Protein AF-A0A1X7H4D4-F1 (afdb_monomer)

pLDDT: mean 84.11, std 13.9, range [30.06, 98.69]

Solvent-accessible surface area (backbone atoms only — not comparable to full-atom values): 41355 Å² total; per-residue (Å²): 133,69,40,32,40,33,39,17,63,92,40,69,54,48,54,36,32,53,77,66,54,90,52,71,48,78,44,47,65,90,75,64,59,75,94,72,62,76,73,82,81,89,57,55,27,33,39,35,41,55,52,62,55,62,72,74,49,39,69,70,64,44,81,89,45,46,63,60,40,47,38,46,38,44,51,51,58,54,57,51,59,75,64,53,64,71,92,32,54,58,37,40,38,36,59,46,45,52,56,46,76,68,64,69,98,68,76,87,75,60,94,73,53,86,47,44,54,57,61,53,19,51,41,46,47,51,44,51,50,51,52,49,55,61,24,63,82,64,75,41,47,36,37,38,35,23,36,41,47,56,39,89,44,93,82,42,87,66,34,66,63,43,48,51,53,50,24,62,76,69,73,45,69,44,81,30,58,55,73,20,53,34,31,37,9,64,29,39,40,60,55,54,20,50,50,53,46,48,58,72,76,45,93,58,85,65,46,81,37,39,46,37,69,21,36,24,37,40,48,40,58,55,45,60,71,71,64,57,63,72,92,38,52,44,76,43,68,93,64,96,66,80,55,70,49,60,26,65,32,64,68,43,35,74,62,73,46,86,75,89,72,75,57,64,68,61,50,51,29,65,77,67,71,56,86,75,91,75,78,80,81,63,50,64,66,75,77,61,99,63,81,54,68,29,29,32,32,37,23,74,47,72,58,21,52,58,48,44,72,68,38,61,85,82,43,55,70,63,34,29,26,29,87,51,72,84,57,21,76,39,67,58,98,88,29,44,20,33,39,65,68,55,51,58,59,48,52,78,77,39,47,70,62,36,38,37,37,20,56,60,88,54,53,71,68,54,49,49,50,48,47,55,64,45,48,41,80,40,90,44,69,38,46,50,72,52,89,88,55,49,82,56,81,61,78,55,81,64,55,54,46,70,66,53,46,22,56,76,60,72,48,82,78,74,83,89,71,87,55,70,85,32,55,81,33,20,34,36,29,30,23,25,62,41,67,65,21,33,50,37,54,52,49,41,56,74,44,43,30,55,31,39,38,27,27,25,67,52,63,69,42,43,69,74,49,64,86,49,56,55,92,56,50,44,75,43,84,41,53,62,72,42,56,67,61,49,50,50,52,40,60,76,60,59,47,49,33,37,41,42,50,54,62,81,80,56,53,82,58,27,68,78,35,45,67,60,41,43,50,51,33,32,50,18,45,49,43,51,49,54,52,24,60,78,68,50,25,28,36,37,40,64,49,41,19,51,31,41,71,51,69,33,56,48,14,35,34,49,31,46,35,51,50,50,48,56,53,53,46,73,78,37,92,79,42,45,40,33,37,38,28,36,63,48,48,56,81,35,83,93,33,73,63,49,50,44,43,52,25,56,54,69,75,42,59,38,74,37,42,48,74,83,23,32,43,34,54,41,50,53,69,51,52,39,48,52,58,58,48,52,76,58,50,100,69,73,62,38,44,32,34,53,58,43,76,65,67,40,48,52,43,62,52,51,49,55,53,40,52,54,47,27,75,64,32,77,86,55,77,84,45,76,41,79,73,48,72,56,92,61,58,72,55,64,76,44,78,60,41,93,86,51,44,76,42,78,76,53,94,56,35,31,30,44,72,63,79,82,66,53,62,69,65,46,51,57,53,50,53,52,46,71,75,41,50,92,81,44,54,65,68,58,44,51,52,52,40,53,58,54,64,73,77

Foldseek 3Di:
DAAEEEEADPAPLVVLLPVLDDHYDYDHLLPDPLVPPDDDPPAAHEYEYPFADQLVCQLVQDPVCVVVRCSRLAVSLVSVLVNDDLVRYAEYEYEAALLLVVADPDPPPPPQCNRCSNVSSVSSVVSQVVQCVSCVVSVHAYEYEHEWQEDDRCPDPPHLLNVLLVCQVVVAADEDEQLQLAKGFYAYSSVVSVLVSLVVVFDAHGDYFYDGLQWIAGRNLSCVLLVPDPVRYHYDYDRDDDRYDGGPCVSVCVGRNDDDTDDPSVVSCVSSVPDDDDDTPIDGNPPPVDAPAWEEEEDPDPQSLVVCVVCVVPIDYAAYEYCPSSQAQDDDVNHGYHYPVVVLVVLVRHHHPAYEYRCLVDDPVVVVVVVLVCLQRDPHYAYEYDLVSLPPLADDPRNQHQVNVCVLQVHDDDDFDQAPPQQAFEEEEEPCLFLLNVLLQQVSVVSNHPAYEYEYQDPVSCVVRVSRYDPSYHYDHDQLLPLPVVLVVCVVRVGQEYEYPWADDDQVVCQVVLLCRCVRQPNSLLSVLVSCQVSLHAYEYEAELCCAPPQTSNNLSRVNSLLSQLLSQVVHDRYFYEYEYDWAEPPGPPDLNVVLSVCSSVLHAREAQDQLAWTQYDYSNLSSSVSVNVVRDPDGRWYKYWCSDDIDGPNVSSVVVQVVSCSSPVPRDHHYDHPHHDRRHDSYGDRHYPPFDWDDPDPTMIIGDDDPRDNVQLVVLVVVCVVPVVPDDSVVNVVSSVSNSVD

Nearest PDB structures (foldseek):
  2hun-assembly1_B  TM=8.654E-01  e=2.106E-14  Pyrococcus horikoshii OT3
  6zld-assembly1_A  TM=8.645E-01  e=3.666E-14  Bacillus cereus HuA2-4
  1g1a-assembly1_A  TM=8.609E-01  e=9.409E-14  Salmonella enterica subsp. enterica serovar Typhimurium
  6zlj-assembly1_B-2  TM=8.511E-01  e=2.852E-13  Bacillus cereus
  6zla-assembly2_C  TM=8.522E-01  e=6.727E-12  Bacillus cereus

Structure (mmCIF, N/CA/C/O backbone):
data_AF-A0A1X7H4D4-F1
#
_entry.id   AF-A0A1X7H4D4-F1
#
loop_
_atom_site.group_PDB
_atom_site.id
_atom_site.type_symbol
_atom_site.label_atom_id
_atom_site.label_alt_id
_atom_site.label_comp_id
_atom_site.label_asym_id
_atom_site.label_entity_id
_atom_site.label_seq_id
_atom_site.pdbx_PDB_ins_code
_atom_site.Cartn_x
_atom_site.Cartn_y
_atom_site.Cartn_z
_atom_site.occupancy
_atom_site.B_iso_or_equiv
_atom_site.auth_seq_id
_atom_site.auth_comp_id
_atom_site.auth_asym_id
_atom_site.auth_atom_id
_atom_site.pdbx_PDB_model_num
ATOM 1 N N . MET A 1 1 ? -11.451 -19.749 -54.017 1.00 66.25 1 MET A N 1
ATOM 2 C CA . MET A 1 1 ? -10.473 -19.014 -53.174 1.00 66.25 1 MET A CA 1
ATOM 3 C C . MET A 1 1 ? -10.758 -17.525 -53.262 1.00 66.25 1 MET A C 1
ATOM 5 O O . MET A 1 1 ? -10.825 -17.009 -54.370 1.00 66.25 1 MET A O 1
ATOM 9 N N . ILE A 1 2 ? -10.931 -16.874 -52.113 1.00 86.81 2 ILE A N 1
ATOM 10 C CA . ILE A 1 2 ? -11.184 -15.430 -51.982 1.00 86.81 2 ILE A CA 1
ATOM 11 C C . ILE A 1 2 ? -9.937 -14.652 -52.436 1.00 86.81 2 ILE A C 1
ATOM 13 O O . ILE A 1 2 ? -8.833 -14.971 -51.992 1.00 86.81 2 ILE A O 1
ATOM 17 N N . LYS A 1 3 ? -10.101 -13.664 -53.328 1.00 92.62 3 LYS A N 1
ATOM 18 C CA . LYS A 1 3 ? -9.005 -12.804 -53.818 1.00 92.62 3 LYS A CA 1
ATOM 19 C C . LYS A 1 3 ? -8.487 -11.917 -52.678 1.00 92.62 3 LYS A C 1
ATOM 21 O O . LYS A 1 3 ? -9.281 -11.389 -51.900 1.00 92.62 3 LYS A O 1
ATOM 26 N N . THR A 1 4 ? -7.168 -11.747 -52.581 1.00 94.69 4 THR A N 1
ATOM 27 C CA . THR A 1 4 ? -6.530 -10.880 -51.575 1.00 94.69 4 THR A CA 1
ATOM 28 C C . THR A 1 4 ? -5.978 -9.615 -52.225 1.00 94.69 4 THR A C 1
ATOM 30 O O . THR A 1 4 ? -5.082 -9.696 -53.060 1.00 94.69 4 THR A O 1
ATOM 33 N N . ILE A 1 5 ? -6.474 -8.448 -51.822 1.00 93.38 5 ILE A N 1
ATOM 34 C CA . ILE A 1 5 ? -5.940 -7.148 -52.240 1.00 93.38 5 ILE A CA 1
ATOM 35 C C . ILE A 1 5 ? -4.935 -6.676 -51.188 1.00 93.38 5 ILE A C 1
ATOM 37 O O . ILE A 1 5 ? -5.248 -6.625 -49.998 1.00 93.38 5 ILE A O 1
ATOM 41 N N . ILE A 1 6 ? -3.721 -6.342 -51.618 1.00 93.62 6 ILE A N 1
ATOM 42 C CA . ILE A 1 6 ? -2.655 -5.826 -50.759 1.00 93.62 6 ILE A CA 1
ATOM 43 C C . ILE A 1 6 ? -2.424 -4.355 -51.099 1.00 93.62 6 ILE A C 1
ATOM 45 O O . ILE A 1 6 ? -1.935 -4.038 -52.181 1.00 93.62 6 ILE A O 1
ATOM 49 N N . PHE A 1 7 ? -2.733 -3.467 -50.158 1.00 91.12 7 PHE A N 1
ATOM 50 C CA . PHE A 1 7 ? -2.423 -2.045 -50.256 1.00 91.12 7 PHE A CA 1
ATOM 51 C C . PHE A 1 7 ? -1.049 -1.760 -49.652 1.00 91.12 7 PHE A C 1
ATOM 53 O O . PHE A 1 7 ? -0.831 -1.947 -48.450 1.00 91.12 7 PHE A O 1
ATOM 60 N N . GLY A 1 8 ? -0.123 -1.297 -50.488 1.00 85.69 8 GLY A N 1
ATOM 61 C CA . GLY A 1 8 ? 1.239 -0.943 -50.098 1.00 85.69 8 GLY A CA 1
ATOM 62 C C . GLY A 1 8 ? 2.239 -1.136 -51.236 1.00 85.69 8 GLY A C 1
ATOM 63 O O . GLY A 1 8 ? 1.911 -1.635 -52.310 1.00 85.69 8 GLY A O 1
ATOM 64 N N . LYS A 1 9 ? 3.498 -0.759 -51.000 1.00 81.94 9 LYS A N 1
ATOM 65 C CA . LYS A 1 9 ? 4.580 -0.977 -51.974 1.00 81.94 9 LYS A CA 1
ATOM 66 C C . LYS A 1 9 ? 4.920 -2.469 -52.128 1.00 81.94 9 LYS A C 1
ATOM 68 O O . LYS A 1 9 ? 4.697 -3.266 -51.207 1.00 81.94 9 LYS A O 1
ATOM 73 N N . ARG A 1 10 ? 5.568 -2.843 -53.242 1.00 83.62 10 ARG A N 1
ATOM 74 C CA . ARG A 1 10 ? 6.205 -4.167 -53.439 1.00 83.62 10 ARG A CA 1
ATOM 75 C C . ARG A 1 10 ? 7.467 -4.333 -52.574 1.00 83.62 10 ARG A C 1
ATOM 77 O O . ARG A 1 10 ? 8.574 -4.498 -53.069 1.00 83.62 10 ARG A O 1
ATOM 84 N N . SER A 1 11 ? 7.286 -4.244 -51.258 1.00 85.25 11 SER A N 1
ATOM 85 C CA . SER A 1 11 ? 8.315 -4.521 -50.253 1.00 85.25 11 SER A CA 1
ATOM 86 C C . SER A 1 11 ? 8.714 -5.998 -50.247 1.00 85.25 11 SER A C 1
ATOM 88 O O . SER A 1 11 ? 7.953 -6.848 -50.714 1.00 85.25 11 SER A O 1
ATOM 90 N N . SER A 1 12 ? 9.847 -6.328 -49.628 1.00 87.56 12 SER A N 1
ATOM 91 C CA . SER A 1 12 ? 10.266 -7.719 -49.420 1.00 87.56 12 SER A CA 1
ATOM 92 C C . SER A 1 12 ? 9.230 -8.535 -48.641 1.00 87.56 12 SER A C 1
ATOM 94 O O . SER A 1 12 ? 9.010 -9.704 -48.961 1.00 87.56 12 SER A O 1
ATOM 96 N N . LEU A 1 13 ? 8.496 -7.917 -47.703 1.00 89.31 13 LEU A N 1
ATOM 97 C CA . LEU A 1 13 ? 7.370 -8.569 -47.025 1.00 89.31 13 LEU A CA 1
ATOM 98 C C . LEU A 1 13 ? 6.224 -8.854 -47.998 1.00 89.31 13 LEU A C 1
ATOM 100 O O . LEU A 1 13 ? 5.741 -9.982 -48.053 1.00 89.31 13 LEU A O 1
ATOM 104 N N . THR A 1 14 ? 5.816 -7.863 -48.795 1.00 91.25 14 THR A N 1
ATOM 105 C CA . THR A 1 14 ? 4.770 -8.030 -49.816 1.00 91.25 14 THR A CA 1
ATOM 106 C C . THR A 1 14 ? 5.143 -9.145 -50.795 1.00 91.25 14 THR A C 1
ATOM 108 O O . THR A 1 14 ? 4.340 -10.043 -51.029 1.00 91.25 14 THR A O 1
ATOM 111 N N . ASN A 1 15 ? 6.382 -9.147 -51.294 1.00 92.12 15 ASN A N 1
ATOM 112 C CA . ASN A 1 15 ? 6.896 -10.169 -52.208 1.00 92.12 15 ASN A CA 1
ATOM 113 C C . ASN A 1 15 ? 6.914 -11.567 -51.565 1.00 92.12 15 ASN A C 1
ATOM 115 O O . ASN A 1 15 ? 6.605 -12.563 -52.219 1.00 92.12 15 ASN A O 1
ATOM 119 N N . SER A 1 16 ? 7.226 -11.650 -50.272 1.00 92.69 16 SER A N 1
ATOM 120 C CA . SER A 1 16 ? 7.190 -12.912 -49.526 1.00 92.69 16 SER A CA 1
ATOM 121 C C . SER A 1 16 ? 5.757 -13.405 -49.310 1.00 92.69 16 SER A C 1
ATOM 123 O O . SER A 1 16 ? 5.497 -14.597 -49.449 1.00 92.69 16 SER A O 1
ATOM 125 N N . ILE A 1 17 ? 4.804 -12.502 -49.042 1.00 94.12 17 ILE A N 1
ATOM 126 C CA . ILE A 1 17 ? 3.375 -12.829 -48.913 1.00 94.12 17 ILE A CA 1
ATOM 127 C C . ILE A 1 17 ? 2.821 -13.356 -50.239 1.00 94.12 17 ILE A C 1
ATOM 129 O O . ILE A 1 17 ? 2.222 -14.431 -50.245 1.00 94.12 17 ILE A O 1
ATOM 133 N N . ILE A 1 18 ? 3.043 -12.657 -51.360 1.00 94.50 18 ILE A N 1
ATOM 134 C CA . ILE A 1 18 ? 2.490 -13.063 -52.666 1.00 94.50 18 ILE A CA 1
ATOM 135 C C . ILE A 1 18 ? 3.035 -14.416 -53.136 1.00 94.50 18 ILE A C 1
ATOM 137 O O . ILE A 1 18 ? 2.288 -15.204 -53.698 1.00 94.50 18 ILE A O 1
ATOM 141 N N . LYS A 1 19 ? 4.286 -14.767 -52.796 1.00 93.75 19 LYS A N 1
ATOM 142 C CA . LYS A 1 19 ? 4.848 -16.111 -53.039 1.00 93.75 19 LYS A CA 1
ATOM 143 C C . LYS A 1 19 ? 4.109 -17.230 -52.290 1.00 93.75 19 LYS A C 1
ATOM 145 O O . LYS A 1 19 ? 4.302 -18.405 -52.596 1.00 93.75 19 LYS A O 1
ATOM 150 N N . LYS A 1 20 ? 3.310 -16.901 -51.270 1.00 92.06 20 LYS A N 1
ATOM 151 C CA . LYS A 1 20 ? 2.589 -17.862 -50.420 1.00 92.06 20 LYS A CA 1
ATOM 152 C C . LYS A 1 20 ? 1.085 -17.929 -50.711 1.00 92.06 20 LYS A C 1
ATOM 154 O O . LYS A 1 20 ? 0.433 -18.826 -50.174 1.00 92.06 20 LYS A O 1
ATOM 159 N N . ILE A 1 21 ? 0.541 -17.042 -51.551 1.00 92.69 21 ILE A N 1
ATOM 160 C CA . ILE A 1 21 ? -0.897 -16.955 -51.866 1.00 92.69 21 ILE A CA 1
ATOM 161 C C . ILE A 1 21 ? -1.141 -17.002 -53.382 1.00 92.69 21 ILE A C 1
ATOM 163 O O . ILE A 1 21 ? -0.341 -16.501 -54.157 1.00 92.69 21 ILE A O 1
ATOM 167 N N . LYS A 1 22 ? -2.253 -17.612 -53.822 1.00 86.19 22 LYS A N 1
ATOM 168 C CA . LYS A 1 22 ? -2.505 -17.878 -55.256 1.00 86.19 22 LYS A CA 1
ATOM 169 C C . LYS A 1 22 ? -3.263 -16.769 -56.002 1.00 86.19 22 LYS A C 1
ATOM 171 O O . LYS A 1 22 ? -2.958 -16.511 -57.156 1.00 86.19 22 LYS A O 1
ATOM 176 N N . LYS A 1 23 ? -4.265 -16.131 -55.378 1.00 91.19 23 LYS A N 1
ATOM 177 C CA . LYS A 1 23 ? -5.094 -15.075 -55.999 1.00 91.19 23 LYS A CA 1
ATOM 178 C C . LYS A 1 23 ? -4.885 -13.750 -55.276 1.00 91.19 23 LYS A C 1
ATOM 180 O O . LYS A 1 23 ? -5.426 -13.561 -54.184 1.00 91.19 23 LYS A O 1
ATOM 185 N N . PHE A 1 24 ? -4.114 -12.849 -55.875 1.00 92.88 24 PHE A N 1
ATOM 186 C CA . PHE A 1 24 ? -3.785 -11.570 -55.261 1.00 92.88 24 PHE A CA 1
ATOM 187 C C . PHE A 1 24 ? -3.747 -10.419 -56.262 1.00 92.88 24 PHE A C 1
ATOM 189 O O . PHE A 1 24 ? -3.622 -10.620 -57.464 1.00 92.88 24 PHE A O 1
ATOM 196 N N . GLU A 1 25 ? -3.830 -9.210 -55.727 1.00 91.81 25 GLU A N 1
ATOM 197 C CA . GLU A 1 25 ? -3.588 -7.958 -56.432 1.00 91.81 25 GLU A CA 1
ATOM 198 C C . GLU A 1 25 ? -2.823 -7.029 -55.488 1.00 91.81 25 GLU A C 1
ATOM 200 O O . GLU A 1 25 ? -3.123 -6.984 -54.294 1.00 91.81 25 GLU A O 1
ATOM 205 N N . VAL A 1 26 ? -1.809 -6.326 -55.994 1.00 90.75 26 VAL A N 1
ATOM 206 C CA . VAL A 1 26 ? -1.017 -5.376 -55.201 1.00 90.75 26 VAL A CA 1
ATOM 207 C C . VAL A 1 26 ? -1.258 -3.982 -55.750 1.00 90.75 26 VAL A C 1
ATOM 209 O O . VAL A 1 26 ? -0.907 -3.712 -56.895 1.00 90.75 26 VAL A O 1
ATOM 212 N N . ILE A 1 27 ? -1.815 -3.106 -54.919 1.00 88.81 27 ILE A N 1
ATOM 213 C CA . ILE A 1 27 ? -2.115 -1.716 -55.263 1.00 88.81 27 ILE A CA 1
ATOM 214 C C . ILE A 1 27 ? -1.157 -0.821 -54.476 1.00 88.81 27 ILE A C 1
ATOM 216 O O . ILE A 1 27 ? -1.127 -0.855 -53.241 1.00 88.81 27 ILE A O 1
ATOM 220 N N . SER A 1 28 ? -0.355 -0.022 -55.187 1.00 83.94 28 SER A N 1
ATOM 221 C CA . SER A 1 28 ? 0.585 0.899 -54.543 1.00 83.94 28 SER A CA 1
ATOM 222 C C . SER A 1 28 ? -0.171 2.043 -53.885 1.00 83.94 28 SER A C 1
ATOM 224 O O . SER A 1 28 ? -0.861 2.796 -54.563 1.00 83.94 28 SER A O 1
ATOM 226 N N . SER A 1 29 ? 0.017 2.223 -52.579 1.00 72.56 29 SER A N 1
ATOM 227 C CA . SER A 1 29 ? -0.622 3.288 -51.801 1.00 72.56 29 SER A CA 1
ATOM 228 C C . SER A 1 29 ? -0.165 4.703 -52.167 1.00 72.56 29 SER A C 1
ATOM 230 O O . SER A 1 29 ? -0.835 5.655 -51.778 1.00 72.56 29 SER A O 1
ATOM 232 N N . SER A 1 30 ? 0.947 4.855 -52.894 1.00 71.56 30 SER A N 1
ATOM 233 C CA . SER A 1 30 ? 1.466 6.153 -53.343 1.00 71.56 30 SER A CA 1
ATOM 234 C C . SER A 1 30 ? 0.821 6.676 -54.626 1.00 71.56 30 SER A C 1
ATOM 236 O O . SER A 1 30 ? 0.879 7.873 -54.870 1.00 71.56 30 SER A O 1
ATOM 238 N N . ASN A 1 31 ? 0.219 5.794 -55.430 1.00 68.88 31 ASN A N 1
ATOM 239 C CA . ASN A 1 31 ? -0.279 6.104 -56.777 1.00 68.88 31 ASN A CA 1
ATOM 240 C C . ASN A 1 31 ? -1.785 5.813 -56.887 1.00 68.88 31 ASN A C 1
ATOM 242 O O . ASN A 1 31 ? -2.285 5.485 -57.960 1.00 68.88 31 ASN A O 1
ATOM 246 N N . ILE A 1 32 ? -2.499 5.857 -55.759 1.00 73.94 32 ILE A N 1
ATOM 247 C CA . ILE A 1 32 ? -3.945 5.642 -55.740 1.00 73.94 32 ILE A CA 1
ATOM 248 C C . ILE A 1 32 ? -4.621 6.918 -56.231 1.00 73.94 32 ILE A C 1
ATOM 250 O O . ILE A 1 32 ? -4.626 7.924 -55.523 1.00 73.94 32 ILE A O 1
ATOM 254 N N . ASN A 1 33 ? -5.220 6.859 -57.419 1.00 76.44 33 ASN A N 1
ATOM 255 C CA . ASN A 1 33 ? -6.188 7.862 -57.840 1.00 76.44 33 ASN A CA 1
ATOM 256 C C . ASN A 1 33 ? -7.516 7.574 -57.122 1.00 76.44 33 ASN A C 1
ATOM 258 O O . ASN A 1 33 ? -8.218 6.621 -57.463 1.00 76.44 33 ASN A O 1
ATOM 262 N N . PHE A 1 34 ? -7.815 8.361 -56.089 1.00 76.44 34 PHE A N 1
ATOM 263 C CA . PHE A 1 34 ? -9.015 8.185 -55.274 1.00 76.44 34 PHE A CA 1
ATOM 264 C C . PHE A 1 34 ? -10.305 8.552 -56.016 1.00 76.44 34 PHE A C 1
ATOM 266 O O . PHE A 1 34 ? -11.340 7.980 -55.688 1.00 76.44 34 PHE A O 1
ATOM 273 N N . ASP A 1 35 ? -10.234 9.407 -57.038 1.00 68.44 35 ASP A N 1
ATOM 274 C CA . ASP A 1 35 ? -11.403 9.839 -57.815 1.00 68.44 35 ASP A CA 1
ATOM 275 C C . ASP A 1 35 ? -11.918 8.723 -58.746 1.00 68.44 35 ASP A C 1
ATOM 277 O O . ASP A 1 35 ? -13.102 8.661 -59.061 1.00 68.44 35 ASP A O 1
ATOM 281 N N . ASN A 1 36 ? -11.046 7.773 -59.110 1.00 62.69 36 ASN A N 1
ATOM 282 C CA . ASN A 1 36 ? -11.354 6.636 -59.989 1.00 62.69 36 ASN A CA 1
ATOM 283 C C . ASN A 1 36 ? -11.300 5.269 -59.282 1.00 62.69 36 ASN A C 1
ATOM 285 O O . ASN A 1 36 ? -11.264 4.224 -59.938 1.00 62.69 36 ASN A O 1
ATOM 289 N N . LEU A 1 37 ? -11.283 5.238 -57.946 1.00 66.69 37 LEU A N 1
ATOM 290 C CA . LEU A 1 37 ? -11.120 4.004 -57.177 1.00 66.69 37 LEU A CA 1
ATOM 291 C C . LEU A 1 37 ? -12.422 3.181 -57.112 1.00 66.69 37 LEU A C 1
ATOM 293 O O . LEU A 1 37 ? -13.069 3.101 -56.071 1.00 66.69 37 LEU A O 1
ATOM 297 N N . LYS A 1 38 ? -12.812 2.540 -58.219 1.00 61.25 38 LYS A N 1
ATOM 298 C CA . LYS A 1 38 ? -13.941 1.595 -58.249 1.00 61.25 38 LYS A CA 1
ATOM 299 C C . LYS A 1 38 ? -13.446 0.173 -58.002 1.00 61.25 38 LYS A C 1
ATOM 301 O O . LYS A 1 38 ? -12.772 -0.419 -58.843 1.00 61.25 38 LYS A O 1
ATOM 306 N N . PHE A 1 39 ? -13.782 -0.392 -56.846 1.00 66.69 39 PHE A N 1
ATOM 307 C CA . PHE A 1 39 ? -13.575 -1.816 -56.600 1.00 66.69 39 PHE A CA 1
ATOM 308 C C . PHE A 1 39 ? -14.727 -2.606 -57.224 1.00 66.69 39 PHE A C 1
ATOM 310 O O . PHE A 1 39 ? -15.886 -2.277 -57.010 1.00 66.69 39 PHE A O 1
ATOM 317 N N . ASP A 1 40 ? -14.415 -3.660 -57.979 1.00 64.31 40 ASP A N 1
ATOM 318 C CA . ASP A 1 40 ? -15.424 -4.624 -58.434 1.00 64.31 40 ASP A CA 1
ATOM 319 C C . ASP A 1 40 ? -16.175 -5.188 -57.216 1.00 64.31 40 ASP A C 1
ATOM 321 O O . ASP A 1 40 ? -15.571 -5.839 -56.364 1.00 64.31 40 ASP A O 1
ATOM 325 N N . ASP A 1 41 ? -17.475 -4.931 -57.115 1.00 64.88 41 ASP A N 1
ATOM 326 C CA . ASP A 1 41 ? -18.298 -5.250 -55.947 1.00 64.88 41 ASP A CA 1
ATOM 327 C C . ASP A 1 41 ? -19.029 -6.599 -56.037 1.00 64.88 41 ASP A C 1
ATOM 329 O O . ASP A 1 41 ? -19.883 -6.909 -55.207 1.00 64.88 41 ASP A O 1
ATOM 333 N N . SER A 1 42 ? -18.676 -7.449 -57.000 1.00 72.25 42 SER A N 1
ATOM 334 C CA . SER A 1 42 ? -19.369 -8.727 -57.212 1.00 72.25 42 SER A CA 1
ATOM 335 C C . SER A 1 42 ? -18.950 -9.855 -56.251 1.00 72.25 42 SER A C 1
ATOM 337 O O . SER A 1 42 ? -19.694 -10.816 -56.061 1.00 72.25 42 SER A O 1
ATOM 339 N N . GLN A 1 43 ? -17.761 -9.782 -55.632 1.00 83.31 43 GLN A N 1
ATOM 340 C CA . GLN A 1 43 ? -17.192 -10.888 -54.841 1.00 83.31 43 GLN A CA 1
ATOM 341 C C . GLN A 1 43 ? -16.513 -10.441 -53.544 1.00 83.31 43 GLN A C 1
ATOM 343 O O . GLN A 1 43 ? -15.823 -9.415 -53.503 1.00 83.31 43 GLN A O 1
ATOM 348 N N . LYS A 1 44 ? -16.611 -11.296 -52.508 1.00 91.12 44 LYS A N 1
ATOM 349 C CA . LYS A 1 44 ? -15.886 -11.132 -51.239 1.00 91.12 44 LYS A CA 1
ATOM 350 C C . LYS A 1 44 ? -14.369 -11.139 -51.446 1.00 91.12 44 LYS A C 1
ATOM 352 O O . LYS A 1 44 ? -13.847 -11.970 -52.191 1.00 91.12 44 LYS A O 1
ATOM 357 N N . LYS A 1 45 ? -13.651 -10.273 -50.723 1.00 93.31 45 LYS A N 1
ATOM 358 C CA . LYS A 1 45 ? -12.185 -10.130 -50.787 1.00 93.31 45 LYS A CA 1
ATOM 359 C C . LYS A 1 45 ? -11.545 -10.053 -49.403 1.00 93.31 45 LYS A C 1
ATOM 361 O O . LYS A 1 45 ? -12.163 -9.623 -48.429 1.00 93.31 45 LYS A O 1
ATOM 366 N N . ASN A 1 46 ? -10.286 -10.475 -49.318 1.00 95.12 46 ASN A N 1
ATOM 367 C CA . ASN A 1 46 ? -9.424 -10.189 -48.172 1.00 95.12 46 ASN A CA 1
ATOM 368 C C . ASN A 1 46 ? -8.623 -8.919 -48.455 1.00 95.12 46 ASN A C 1
ATOM 370 O O . ASN A 1 46 ? -8.164 -8.733 -49.580 1.00 95.12 46 ASN A O 1
ATOM 374 N N . TYR A 1 47 ? -8.376 -8.109 -47.432 1.00 95.25 47 TYR A N 1
ATOM 375 C CA . TYR A 1 47 ? -7.576 -6.895 -47.560 1.00 95.25 47 TYR A CA 1
ATOM 376 C C . TYR A 1 47 ? -6.377 -6.941 -46.621 1.00 95.25 47 TYR A C 1
ATOM 378 O O . TYR A 1 47 ? -6.527 -7.209 -45.431 1.00 95.25 47 TYR A O 1
ATOM 386 N N . ILE A 1 48 ? -5.185 -6.678 -47.154 1.00 95.88 48 ILE A N 1
ATOM 387 C CA . ILE A 1 48 ? -3.957 -6.512 -46.377 1.00 95.88 48 ILE A CA 1
ATOM 388 C C . ILE A 1 48 ? -3.487 -5.071 -46.529 1.00 95.88 48 ILE A C 1
ATOM 390 O O . ILE A 1 48 ? -3.139 -4.637 -47.623 1.00 95.88 48 ILE A O 1
ATOM 394 N N . PHE A 1 49 ? -3.423 -4.348 -45.421 1.00 94.00 49 PHE A N 1
ATOM 395 C CA . PHE A 1 49 ? -2.865 -3.007 -45.353 1.00 94.00 49 PHE A CA 1
ATOM 396 C C . PHE A 1 49 ? -1.427 -3.095 -44.845 1.00 94.00 49 PHE A C 1
ATOM 398 O O . PHE A 1 49 ? -1.181 -3.175 -43.640 1.00 94.00 49 PHE A O 1
ATOM 405 N N . ASN A 1 50 ? -0.479 -3.083 -45.781 1.00 86.69 50 ASN A N 1
ATOM 406 C CA . ASN A 1 50 ? 0.957 -3.083 -45.513 1.00 86.69 50 ASN A CA 1
ATOM 407 C C . ASN A 1 50 ? 1.551 -1.705 -45.839 1.00 86.69 50 ASN A C 1
ATOM 409 O O . ASN A 1 50 ? 2.516 -1.574 -46.596 1.00 86.69 50 ASN A O 1
ATOM 413 N N . ASN A 1 51 ? 0.895 -0.661 -45.338 1.00 69.94 51 ASN A N 1
ATOM 414 C CA . ASN A 1 51 ? 1.163 0.705 -45.745 1.00 69.94 51 ASN A CA 1
ATOM 415 C C . ASN A 1 51 ? 1.918 1.468 -44.657 1.00 69.94 51 ASN A C 1
ATOM 417 O O . ASN A 1 51 ? 1.328 1.820 -43.642 1.00 69.94 51 ASN A O 1
ATOM 421 N N . PHE A 1 52 ? 3.206 1.732 -44.893 1.00 64.38 52 PHE A N 1
ATOM 422 C CA . PHE A 1 52 ? 3.993 2.688 -44.116 1.00 64.38 52 PHE A CA 1
ATOM 423 C C . PHE A 1 52 ? 4.864 3.512 -45.032 1.00 64.38 52 PHE A C 1
ATOM 425 O O . PHE A 1 52 ? 5.449 2.995 -45.992 1.00 64.38 52 PHE A O 1
ATOM 432 N N . TYR A 1 53 ? 5.030 4.772 -44.643 1.00 70.69 53 TYR A N 1
ATOM 433 C CA . TYR A 1 53 ? 6.183 5.542 -45.059 1.00 70.69 53 TYR A CA 1
ATOM 434 C C . TYR A 1 53 ? 7.464 4.722 -44.801 1.00 70.69 53 TYR A C 1
ATOM 436 O O . TYR A 1 53 ? 7.574 4.085 -43.746 1.00 70.69 53 TYR A O 1
ATOM 444 N N . PRO A 1 54 ? 8.417 4.660 -45.749 1.00 69.94 54 PRO A N 1
ATOM 445 C CA . PRO A 1 54 ? 9.600 3.824 -45.595 1.00 69.94 54 PRO A CA 1
ATOM 446 C C . PRO A 1 54 ? 10.359 4.160 -44.306 1.00 69.94 54 PRO A C 1
ATOM 448 O O . PRO A 1 54 ? 10.802 5.292 -44.128 1.00 69.94 54 PRO A O 1
ATOM 451 N N . SER A 1 55 ? 10.540 3.172 -43.424 1.00 67.75 55 SER A N 1
ATOM 452 C CA . SER A 1 55 ? 11.170 3.357 -42.107 1.00 67.75 55 SER A CA 1
ATOM 453 C C . SER A 1 55 ? 12.562 3.988 -42.194 1.00 67.75 55 SER A C 1
ATOM 455 O O . SER A 1 55 ? 12.918 4.800 -41.345 1.00 67.75 55 SER A O 1
ATOM 457 N N . PHE A 1 56 ? 13.314 3.700 -43.262 1.00 68.44 56 PHE A N 1
ATOM 458 C CA . PHE A 1 56 ? 14.627 4.301 -43.506 1.00 68.44 56 PHE A CA 1
ATOM 459 C C . PHE A 1 56 ? 14.620 5.817 -43.703 1.00 68.44 56 PHE A C 1
ATOM 461 O O . PHE A 1 56 ? 15.610 6.464 -43.373 1.00 68.44 56 PHE A O 1
ATOM 468 N N . LYS A 1 57 ? 13.498 6.391 -44.148 1.00 73.06 57 LYS A N 1
ATOM 469 C CA . LYS A 1 57 ? 13.334 7.838 -44.324 1.00 73.06 57 LYS A CA 1
ATOM 470 C C . LYS A 1 57 ? 12.896 8.561 -43.043 1.00 73.06 57 LYS A C 1
ATOM 472 O O . LYS A 1 57 ? 12.841 9.783 -43.041 1.00 73.06 57 LYS A O 1
ATOM 477 N N . LEU A 1 58 ? 12.585 7.846 -41.952 1.00 73.94 58 LEU A N 1
ATOM 478 C CA . LEU A 1 58 ? 12.110 8.463 -40.700 1.00 73.94 58 LEU A CA 1
ATOM 479 C C . LEU A 1 58 ? 13.173 9.351 -40.048 1.00 73.94 58 LEU A C 1
ATOM 481 O O . LEU A 1 58 ? 12.865 10.442 -39.576 1.00 73.94 58 LEU A O 1
ATOM 485 N N . ASN A 1 59 ? 14.432 8.905 -40.059 1.00 68.38 59 ASN A N 1
ATOM 486 C CA . ASN A 1 59 ? 15.535 9.647 -39.442 1.00 68.38 59 ASN A CA 1
ATOM 487 C C . ASN A 1 59 ? 15.880 10.944 -40.196 1.00 68.38 59 ASN A C 1
ATOM 489 O O . ASN A 1 59 ? 16.597 11.775 -39.652 1.00 68.38 59 ASN A O 1
ATOM 493 N N . THR A 1 60 ? 15.410 11.095 -41.436 1.00 73.31 60 THR A N 1
ATOM 494 C CA . THR A 1 60 ? 15.709 12.222 -42.334 1.00 73.31 60 THR A CA 1
ATOM 495 C C . THR A 1 60 ? 14.439 12.953 -42.773 1.00 73.31 60 THR A C 1
ATOM 497 O O . THR A 1 60 ? 14.453 13.627 -43.800 1.00 73.31 60 THR A O 1
ATOM 500 N N . LEU A 1 61 ? 13.325 12.768 -42.055 1.00 77.44 61 LEU A N 1
ATOM 501 C CA . LEU A 1 61 ? 12.042 13.370 -42.407 1.00 77.44 61 LEU A CA 1
ATOM 502 C C . LEU A 1 61 ? 12.131 14.894 -42.241 1.00 77.44 61 LEU A C 1
ATOM 504 O O . LEU A 1 61 ? 12.235 15.390 -41.119 1.00 77.44 61 LEU A O 1
ATOM 508 N N . SER A 1 62 ? 12.105 15.622 -43.355 1.00 75.62 62 SER A N 1
ATOM 509 C CA . SER A 1 62 ? 12.064 17.087 -43.372 1.00 75.62 62 SER A CA 1
ATOM 510 C C . SER A 1 62 ? 10.624 17.604 -43.224 1.00 75.62 62 SER A C 1
ATOM 512 O O . SER A 1 62 ? 9.678 16.871 -43.533 1.00 75.62 62 SER A O 1
ATOM 514 N N . PRO A 1 63 ? 10.423 18.879 -42.832 1.00 75.25 63 PRO A N 1
ATOM 515 C CA . PRO A 1 63 ? 9.094 19.499 -42.811 1.00 75.25 63 PRO A CA 1
ATOM 516 C C . PRO A 1 63 ? 8.336 19.355 -44.142 1.00 75.25 63 PRO A C 1
ATOM 518 O O . PRO A 1 63 ? 7.153 19.029 -44.149 1.00 75.25 63 PRO A O 1
ATOM 521 N N . THR A 1 64 ? 9.040 19.470 -45.273 1.00 75.56 64 THR A N 1
ATOM 522 C CA . THR A 1 64 ? 8.485 19.311 -46.631 1.00 75.56 64 THR A CA 1
ATOM 523 C C . THR A 1 64 ? 8.020 17.888 -46.965 1.00 75.56 64 THR A C 1
ATOM 525 O O . THR A 1 64 ? 7.262 17.692 -47.907 1.00 75.56 64 THR A O 1
ATOM 528 N N . GLN A 1 65 ? 8.443 16.874 -46.203 1.00 81.62 65 GLN A N 1
ATOM 529 C CA . GLN A 1 65 ? 8.039 15.473 -46.388 1.00 81.62 65 GLN A CA 1
ATOM 530 C C . GLN A 1 65 ? 6.927 15.035 -45.425 1.00 81.62 65 GLN A C 1
ATOM 532 O O . GLN A 1 65 ? 6.410 13.920 -45.545 1.00 81.62 65 GLN A O 1
ATOM 537 N N . TYR A 1 66 ? 6.547 15.890 -44.471 1.00 81.75 66 TYR A N 1
ATOM 538 C CA . TYR A 1 66 ? 5.595 15.550 -43.417 1.00 81.75 66 TYR A CA 1
ATOM 539 C C . TYR A 1 66 ? 4.190 15.273 -43.960 1.00 81.75 66 TYR A C 1
ATOM 541 O O . TYR A 1 66 ? 3.525 14.339 -43.515 1.00 81.75 66 TYR A O 1
ATOM 549 N N . GLU A 1 67 ? 3.761 16.026 -44.972 1.00 83.81 67 GLU A N 1
ATOM 550 C CA . GLU A 1 67 ? 2.474 15.812 -45.636 1.00 83.81 67 GLU A CA 1
ATOM 551 C C . GLU A 1 67 ? 2.418 14.441 -46.326 1.00 83.81 67 GLU A C 1
ATOM 553 O O . GLU A 1 67 ? 1.472 13.676 -46.137 1.00 83.81 67 GLU A O 1
ATOM 558 N N . SER A 1 68 ? 3.478 14.065 -47.049 1.00 82.88 68 SER A N 1
ATOM 559 C CA . SER A 1 68 ? 3.599 12.732 -47.652 1.00 82.88 68 SER A CA 1
ATOM 560 C C . SER A 1 68 ? 3.593 11.627 -46.590 1.00 82.88 68 SER A C 1
ATOM 562 O O . SER A 1 68 ? 2.925 10.603 -46.755 1.00 82.88 68 SER A O 1
ATOM 564 N N . PHE A 1 69 ? 4.284 11.844 -45.466 1.00 84.38 69 PHE A N 1
ATOM 565 C CA . PHE A 1 69 ? 4.279 10.929 -44.327 1.00 84.38 69 PHE A CA 1
ATOM 566 C C . PHE A 1 69 ? 2.876 10.759 -43.725 1.00 84.38 69 PHE A C 1
ATOM 568 O O . PHE A 1 69 ? 2.453 9.618 -43.520 1.00 84.38 69 PHE A O 1
ATOM 575 N N . LEU A 1 70 ? 2.141 11.852 -43.493 1.00 86.31 70 LEU A N 1
ATOM 576 C CA . LEU A 1 70 ? 0.759 11.849 -43.003 1.00 86.31 70 LEU A CA 1
ATOM 577 C C . LEU A 1 70 ? -0.175 11.117 -43.974 1.00 86.31 70 LEU A C 1
ATOM 579 O O . LEU A 1 70 ? -0.940 10.236 -43.562 1.00 86.31 70 LEU A O 1
ATOM 583 N N . ASN A 1 71 ? -0.066 11.430 -45.266 1.00 86.25 71 ASN A N 1
ATOM 584 C CA . ASN A 1 71 ? -0.898 10.839 -46.304 1.00 86.25 71 ASN A CA 1
ATOM 585 C C . ASN A 1 71 ? -0.689 9.326 -46.408 1.00 86.25 71 ASN A C 1
ATOM 587 O O . ASN A 1 71 ? -1.643 8.548 -46.312 1.00 86.25 71 ASN A O 1
ATOM 591 N N . LEU A 1 72 ? 0.568 8.890 -46.516 1.00 84.31 72 LEU A N 1
ATOM 592 C CA . LEU A 1 72 ? 0.911 7.476 -46.647 1.00 84.31 72 LEU A CA 1
ATOM 593 C C . LEU A 1 72 ? 0.705 6.685 -45.354 1.00 84.31 72 LEU A C 1
ATOM 595 O O . LEU A 1 72 ? 0.386 5.504 -45.431 1.00 84.31 72 LEU A O 1
ATOM 599 N N . SER A 1 73 ? 0.877 7.289 -44.178 1.00 85.44 73 SER A N 1
ATOM 600 C CA . SER A 1 73 ? 0.806 6.557 -42.905 1.00 85.44 73 SER A CA 1
ATOM 601 C C . SER A 1 73 ? -0.592 6.522 -42.284 1.00 85.44 73 SER A C 1
ATOM 603 O O . SER A 1 73 ? -0.823 5.682 -41.415 1.00 85.44 73 SER A O 1
ATOM 605 N N . LEU A 1 74 ? -1.511 7.413 -42.688 1.00 88.81 74 LEU A N 1
ATOM 606 C CA . LEU A 1 74 ? -2.838 7.523 -42.068 1.00 88.81 74 LEU A CA 1
ATOM 607 C C . LEU A 1 74 ? -3.969 7.873 -43.046 1.00 88.81 74 LEU A C 1
ATOM 609 O O . LEU A 1 74 ? -4.953 7.138 -43.112 1.00 88.81 74 LEU A O 1
ATOM 613 N N . VAL A 1 75 ? -3.862 8.968 -43.808 1.00 89.31 75 VAL A N 1
ATOM 614 C CA . VAL A 1 75 ? -5.000 9.487 -44.603 1.00 89.31 75 VAL A CA 1
ATOM 615 C C . VAL A 1 75 ? -5.438 8.491 -45.674 1.00 89.31 75 VAL A C 1
ATOM 617 O O . VAL A 1 75 ? -6.632 8.232 -45.820 1.00 89.31 75 VAL A O 1
ATOM 620 N N . ASN A 1 76 ? -4.492 7.862 -46.375 1.00 89.25 76 ASN A N 1
ATOM 621 C CA . ASN A 1 76 ? -4.814 6.889 -47.419 1.00 89.25 76 ASN A CA 1
ATOM 622 C C . ASN A 1 76 ? -5.539 5.663 -46.852 1.00 89.25 76 ASN A C 1
ATOM 624 O O . ASN A 1 76 ? -6.417 5.124 -47.516 1.00 89.25 76 ASN A O 1
ATOM 628 N N . LEU A 1 77 ? -5.235 5.247 -45.616 1.00 91.31 77 LEU A N 1
ATOM 629 C CA . LEU A 1 77 ? -5.977 4.170 -44.957 1.00 91.31 77 LEU A CA 1
ATOM 630 C C . LEU A 1 77 ? -7.450 4.554 -44.781 1.00 91.31 77 LEU A C 1
ATOM 632 O O . LEU A 1 77 ? -8.326 3.769 -45.132 1.00 91.31 77 LEU A O 1
ATOM 636 N N . ILE A 1 78 ? -7.714 5.763 -44.280 1.00 90.94 78 ILE A N 1
ATOM 637 C CA . ILE A 1 78 ? -9.076 6.272 -44.072 1.00 90.94 78 ILE A CA 1
ATOM 638 C C . ILE A 1 78 ? -9.817 6.353 -45.409 1.00 90.94 78 ILE A C 1
ATOM 640 O O . ILE A 1 78 ? -10.904 5.797 -45.531 1.00 90.94 78 ILE A O 1
ATOM 644 N N . LYS A 1 79 ? -9.206 6.974 -46.428 1.00 89.81 79 LYS A N 1
ATOM 645 C CA . LYS A 1 79 ? -9.809 7.114 -47.762 1.00 89.81 79 LYS A CA 1
ATOM 646 C C . LYS A 1 79 ? -10.136 5.761 -48.398 1.00 89.81 79 LYS A C 1
ATOM 648 O O . LYS A 1 79 ? -11.221 5.608 -48.949 1.00 89.81 79 LYS A O 1
ATOM 653 N N . ILE A 1 80 ? -9.238 4.774 -48.300 1.00 89.88 80 ILE A N 1
ATOM 654 C CA . ILE A 1 80 ? -9.505 3.423 -48.813 1.00 89.88 80 ILE A CA 1
ATOM 655 C C . ILE A 1 80 ? -10.687 2.806 -48.065 1.00 89.88 80 ILE A C 1
ATOM 657 O O . ILE A 1 80 ? -11.637 2.376 -48.706 1.00 89.88 80 ILE A O 1
ATOM 661 N N . LEU A 1 81 ? -10.658 2.783 -46.726 1.00 90.75 81 LEU A N 1
ATOM 662 C CA . LEU A 1 81 ? -11.724 2.173 -45.922 1.00 90.75 81 LEU A CA 1
ATOM 663 C C . LEU A 1 81 ? -13.102 2.785 -46.199 1.00 90.75 81 LEU A C 1
ATOM 665 O O . LEU A 1 81 ? -14.083 2.046 -46.241 1.00 90.75 81 LEU A O 1
ATOM 6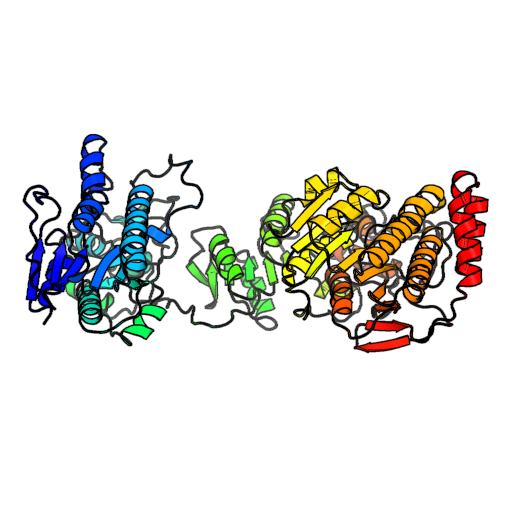69 N N . SER A 1 82 ? -13.176 4.102 -46.408 1.00 88.94 82 SER A N 1
ATOM 670 C CA . SER A 1 82 ? -14.424 4.803 -46.732 1.00 88.94 82 SER A CA 1
ATOM 671 C C . SER A 1 82 ? -15.018 4.408 -48.088 1.00 88.94 82 SER A C 1
ATOM 673 O O . SER A 1 82 ? -16.223 4.536 -48.265 1.00 88.94 82 SER A O 1
ATOM 675 N N . ASN A 1 83 ? -14.200 3.906 -49.019 1.00 87.19 83 ASN A N 1
ATOM 676 C CA . ASN A 1 83 ? -14.622 3.491 -50.362 1.00 87.19 83 ASN A CA 1
ATOM 677 C C . ASN A 1 83 ? -14.800 1.967 -50.507 1.00 87.19 83 ASN A C 1
ATOM 679 O O . ASN A 1 83 ? -15.092 1.481 -51.597 1.00 87.19 83 ASN A O 1
ATOM 683 N N . LEU A 1 84 ? -14.608 1.179 -49.441 1.00 87.75 84 LEU A N 1
ATOM 684 C CA . LEU A 1 84 ? -14.829 -0.268 -49.497 1.00 87.75 84 LEU A CA 1
ATOM 685 C C . LEU A 1 84 ? -16.304 -0.622 -49.267 1.00 87.75 84 LEU A C 1
ATOM 687 O O . LEU A 1 84 ? -16.896 -0.243 -48.254 1.00 87.75 84 LEU A O 1
ATOM 691 N N . SER A 1 85 ? -16.865 -1.470 -50.132 1.00 86.19 85 SER A N 1
ATOM 692 C CA . SER A 1 85 ? -18.174 -2.082 -49.897 1.00 86.19 85 SER A CA 1
ATOM 693 C C . SER A 1 85 ? -18.114 -3.084 -48.741 1.00 86.19 85 SER A C 1
ATOM 695 O O . SER A 1 85 ? -17.529 -4.166 -48.839 1.00 86.19 85 SER A O 1
ATOM 697 N N . ILE A 1 86 ? -18.760 -2.730 -47.627 1.00 86.00 86 ILE A N 1
ATOM 698 C CA . ILE A 1 86 ? -18.751 -3.481 -46.360 1.00 86.00 86 ILE A CA 1
ATOM 699 C C . ILE A 1 86 ? -19.182 -4.944 -46.556 1.00 86.00 86 ILE A C 1
ATOM 701 O O . ILE A 1 86 ? -18.575 -5.846 -45.977 1.00 86.00 86 ILE A O 1
ATOM 705 N N . LYS A 1 87 ? -20.196 -5.193 -47.399 1.00 86.25 87 LYS A N 1
ATOM 706 C CA . LYS A 1 87 ? -20.755 -6.537 -47.655 1.00 86.25 87 LYS A CA 1
ATOM 707 C C . LYS A 1 87 ? -19.739 -7.489 -48.310 1.00 86.25 87 LYS A C 1
ATOM 709 O O . LYS A 1 87 ? -19.842 -8.708 -48.151 1.00 86.25 87 LYS A O 1
ATOM 714 N N . ASN A 1 88 ? -18.728 -6.932 -48.977 1.00 88.62 88 ASN A N 1
ATOM 715 C CA . ASN A 1 88 ? -17.718 -7.662 -49.739 1.00 88.62 88 ASN A CA 1
ATOM 716 C C . ASN A 1 88 ? -16.407 -7.871 -48.970 1.00 88.62 88 ASN A C 1
ATOM 718 O O . ASN A 1 88 ? -15.468 -8.482 -49.484 1.00 88.62 88 ASN A O 1
ATOM 722 N N . ILE A 1 89 ? -16.317 -7.416 -47.722 1.00 93.12 89 ILE A N 1
ATOM 723 C CA . ILE A 1 89 ? -15.119 -7.608 -46.907 1.00 93.12 89 ILE A CA 1
ATOM 724 C C . ILE A 1 89 ? -15.201 -8.964 -46.203 1.00 93.12 89 ILE A C 1
ATOM 726 O O . ILE A 1 89 ? -16.068 -9.199 -45.367 1.00 93.12 89 ILE A O 1
ATOM 730 N N . ASN A 1 90 ? -14.271 -9.867 -46.519 1.00 93.31 90 ASN A N 1
ATOM 731 C CA . ASN A 1 90 ? -14.132 -11.131 -45.796 1.00 93.31 90 ASN A CA 1
ATOM 732 C C . ASN A 1 90 ? -13.299 -10.956 -44.520 1.00 93.31 90 ASN A C 1
ATOM 734 O O . ASN A 1 90 ? -13.733 -11.325 -43.431 1.00 93.31 90 ASN A O 1
ATOM 738 N N . LYS A 1 91 ? -12.082 -10.418 -44.663 1.00 94.50 91 LYS A N 1
ATOM 739 C CA . LYS A 1 91 ? -11.107 -10.232 -43.578 1.00 94.50 91 LYS A CA 1
ATOM 740 C C . LYS A 1 91 ? -10.215 -9.030 -43.862 1.00 94.50 91 LYS A C 1
ATOM 742 O O . LYS A 1 91 ? -9.846 -8.802 -45.016 1.00 94.50 91 LYS A O 1
ATOM 747 N N . ILE A 1 92 ? -9.799 -8.335 -42.807 1.00 96.62 92 ILE A N 1
ATOM 748 C CA . ILE A 1 92 ? -8.796 -7.266 -42.869 1.00 96.62 92 ILE A CA 1
ATOM 749 C C . ILE A 1 92 ? -7.557 -7.670 -42.065 1.00 96.62 92 ILE A C 1
ATOM 751 O O . ILE A 1 92 ? -7.656 -8.035 -40.899 1.00 96.62 92 ILE A O 1
ATOM 755 N N . ILE A 1 93 ? -6.374 -7.577 -42.666 1.00 97.25 93 ILE A N 1
ATOM 756 C CA . ILE A 1 93 ? -5.087 -7.677 -41.973 1.00 97.25 93 ILE A CA 1
ATOM 757 C C . ILE A 1 93 ? -4.405 -6.315 -42.055 1.00 97.25 93 ILE A C 1
ATOM 759 O O . ILE A 1 93 ? -4.229 -5.776 -43.143 1.00 97.25 93 ILE A O 1
ATOM 763 N N . TYR A 1 94 ? -3.988 -5.767 -40.920 1.00 96.62 94 TYR A N 1
ATOM 764 C CA . TYR A 1 94 ? -3.206 -4.535 -40.865 1.00 96.62 94 TYR A CA 1
ATOM 765 C C . TYR A 1 94 ? -1.815 -4.817 -40.298 1.00 96.62 94 TYR A C 1
ATOM 767 O O . TYR A 1 94 ? -1.677 -5.368 -39.203 1.00 96.62 94 TYR A O 1
ATOM 775 N N . THR A 1 95 ? -0.776 -4.446 -41.043 1.00 94.88 95 THR A N 1
ATOM 776 C CA . THR A 1 95 ? 0.620 -4.656 -40.652 1.00 94.88 95 THR A CA 1
ATOM 777 C C . THR A 1 95 ? 1.076 -3.548 -39.705 1.00 94.88 95 THR A C 1
ATOM 779 O O . THR A 1 95 ? 1.540 -2.498 -40.122 1.00 94.88 95 THR A O 1
ATOM 782 N N . SER A 1 96 ? 0.983 -3.753 -38.399 1.00 93.50 96 SER A N 1
ATOM 783 C CA . SER A 1 96 ? 1.490 -2.801 -37.407 1.00 93.50 96 SER A CA 1
ATOM 784 C C . SER A 1 96 ? 2.982 -3.033 -37.091 1.00 93.50 96 SER A C 1
ATOM 786 O O . SER A 1 96 ? 3.734 -3.547 -37.916 1.00 93.50 96 SER A O 1
ATOM 788 N N . SER A 1 97 ? 3.464 -2.559 -35.944 1.00 90.44 97 SER A N 1
ATOM 789 C CA . SER A 1 97 ? 4.867 -2.608 -35.514 1.00 90.44 97 SER A CA 1
ATOM 790 C C . SER A 1 97 ? 4.938 -2.698 -33.994 1.00 90.44 97 SER A C 1
ATOM 792 O O . SER A 1 97 ? 4.146 -2.051 -33.314 1.00 90.44 97 SER A O 1
ATOM 794 N N . SER A 1 98 ? 5.911 -3.430 -33.446 1.00 88.31 98 SER A N 1
ATOM 795 C CA . SER A 1 98 ? 6.167 -3.466 -31.997 1.00 88.31 98 SER A CA 1
ATOM 796 C C . SER A 1 98 ? 6.566 -2.099 -31.420 1.00 88.31 98 SER A C 1
ATOM 798 O O . SER A 1 98 ? 6.486 -1.885 -30.212 1.00 88.31 98 SER A O 1
ATOM 800 N N . SER A 1 99 ? 6.924 -1.130 -32.269 1.00 83.38 99 SER A N 1
ATOM 801 C CA . SER A 1 99 ? 7.225 0.247 -31.858 1.00 83.38 99 SER A CA 1
ATOM 802 C C . SER A 1 99 ? 6.062 0.945 -31.135 1.00 83.38 99 SER A C 1
ATOM 804 O O . SER A 1 99 ? 6.313 1.844 -30.333 1.00 83.38 99 SER A O 1
ATOM 806 N N . VAL A 1 100 ? 4.808 0.520 -31.353 1.00 82.69 100 VAL A N 1
ATOM 807 C CA . VAL A 1 100 ? 3.621 1.076 -30.668 1.00 82.69 100 VAL A CA 1
ATOM 808 C C . VAL A 1 100 ? 3.657 0.897 -29.149 1.00 82.69 100 VAL A C 1
ATOM 810 O O . VAL A 1 100 ? 2.994 1.639 -28.434 1.00 82.69 100 VAL A O 1
ATOM 813 N N . TYR A 1 101 ? 4.447 -0.055 -28.641 1.00 76.31 101 TYR A N 1
ATOM 814 C CA . TYR A 1 101 ? 4.649 -0.244 -27.202 1.00 76.31 101 TYR A CA 1
ATOM 815 C C . TYR A 1 101 ? 5.522 0.846 -26.560 1.00 76.31 101 TYR A C 1
ATOM 817 O O . TYR A 1 101 ? 5.554 0.944 -25.339 1.00 76.31 101 TYR A O 1
ATOM 825 N N . GLY A 1 102 ? 6.225 1.653 -27.361 1.00 64.50 102 GLY A N 1
ATOM 826 C CA . GLY A 1 102 ? 7.083 2.747 -26.899 1.00 64.50 102 GLY A CA 1
ATOM 827 C C . GLY A 1 102 ? 6.403 4.117 -26.826 1.00 64.50 102 GLY A C 1
ATOM 828 O O . GLY A 1 102 ? 7.107 5.122 -26.826 1.00 64.50 102 GLY A O 1
ATOM 829 N N . ILE A 1 103 ? 5.067 4.180 -26.853 1.00 68.94 103 ILE A N 1
ATOM 830 C CA . ILE A 1 103 ? 4.310 5.432 -26.703 1.00 68.94 103 ILE A CA 1
ATOM 831 C C . ILE A 1 103 ? 4.152 5.722 -25.203 1.00 68.94 103 ILE A C 1
ATOM 833 O O . ILE A 1 103 ? 3.554 4.919 -24.487 1.00 68.94 103 ILE A O 1
ATOM 837 N N . ASP A 1 104 ? 4.688 6.852 -24.738 1.00 60.62 104 ASP A N 1
ATOM 838 C CA . ASP A 1 104 ? 4.558 7.307 -23.346 1.00 60.62 104 ASP A CA 1
ATOM 839 C C . ASP A 1 104 ? 3.119 7.780 -23.036 1.00 60.62 104 ASP A C 1
ATOM 841 O O . ASP A 1 104 ? 2.383 8.186 -23.936 1.00 60.62 104 ASP A O 1
ATOM 845 N N . GLU A 1 105 ? 2.714 7.770 -21.755 1.00 49.34 105 GLU A N 1
ATOM 846 C CA . GLU A 1 105 ? 1.397 8.289 -21.318 1.00 49.34 105 GLU A CA 1
ATOM 847 C C . GLU A 1 105 ? 1.268 9.820 -21.493 1.00 49.34 105 GLU A C 1
ATOM 849 O O . GLU A 1 105 ? 0.148 10.329 -21.540 1.00 49.34 105 GLU A O 1
ATOM 854 N N . ASP A 1 106 ? 2.384 10.548 -21.629 1.00 46.22 106 ASP A N 1
ATOM 855 C CA . ASP A 1 106 ? 2.411 12.005 -21.797 1.00 46.22 106 ASP A CA 1
ATOM 856 C C . ASP A 1 106 ? 3.108 12.422 -23.104 1.00 46.22 106 ASP A C 1
ATOM 858 O O . ASP A 1 106 ? 4.334 12.485 -23.209 1.00 46.22 106 ASP A O 1
ATOM 862 N N . LEU A 1 107 ? 2.300 12.704 -24.129 1.00 50.91 107 LEU A N 1
ATOM 863 C CA . LEU A 1 107 ? 2.757 13.156 -25.447 1.00 50.91 107 LEU A CA 1
ATOM 864 C C . LEU A 1 107 ? 3.062 14.667 -25.502 1.00 50.91 107 LEU A C 1
ATOM 866 O O . LEU A 1 107 ? 3.526 15.140 -26.539 1.00 50.91 107 LEU A O 1
ATOM 870 N N . LYS A 1 108 ? 2.806 15.435 -24.429 1.00 46.53 108 LYS A N 1
ATOM 871 C CA . LYS A 1 108 ? 2.890 16.910 -24.449 1.00 46.53 108 LYS A CA 1
ATOM 872 C C . LYS A 1 108 ? 4.321 17.460 -24.405 1.00 46.53 108 LYS A C 1
ATOM 874 O O . LYS A 1 108 ? 4.534 18.607 -24.781 1.00 46.53 108 LYS A O 1
ATOM 879 N N . HIS A 1 109 ? 5.309 16.650 -24.023 1.00 49.72 109 HIS A N 1
ATOM 880 C CA . HIS A 1 109 ? 6.721 17.049 -23.937 1.00 49.72 109 HIS A CA 1
ATOM 881 C C . HIS A 1 109 ? 7.579 16.319 -24.990 1.00 49.72 109 HIS A C 1
ATOM 883 O O . HIS A 1 109 ? 8.393 15.444 -24.687 1.00 49.72 109 HIS A O 1
ATOM 889 N N . SER A 1 110 ? 7.369 16.657 -26.267 1.00 50.22 110 SER A N 1
ATOM 890 C CA . SER A 1 110 ? 7.929 15.955 -27.437 1.00 50.22 110 SER A CA 1
ATOM 891 C C . SER A 1 110 ? 9.346 16.377 -27.859 1.00 50.22 110 SER A C 1
ATOM 893 O O . SER A 1 110 ? 9.881 15.805 -28.809 1.00 50.22 110 SER A O 1
ATOM 895 N N . SER A 1 111 ? 10.010 17.293 -27.142 1.00 50.50 111 SER A N 1
ATOM 896 C CA . SER A 1 111 ? 11.345 17.831 -27.490 1.00 50.50 111 SER A CA 1
ATOM 897 C C . SER A 1 111 ? 12.485 16.792 -27.529 1.00 50.50 111 SER A C 1
ATOM 899 O O . SER A 1 111 ? 13.615 17.111 -27.893 1.00 50.50 111 SER A O 1
ATOM 901 N N . SER A 1 112 ? 12.202 15.530 -27.189 1.00 53.00 112 SER A N 1
ATOM 902 C CA . SER A 1 112 ? 13.156 14.416 -27.166 1.00 53.00 112 SER A CA 1
ATOM 903 C C . SER A 1 112 ? 13.089 13.462 -28.373 1.00 53.00 112 SER A C 1
ATOM 905 O O . SER A 1 112 ? 13.976 12.613 -28.499 1.00 53.00 112 SER A O 1
ATOM 907 N N . ASP A 1 113 ? 12.109 13.571 -29.287 1.00 61.72 113 ASP A N 1
ATOM 908 C CA . ASP A 1 113 ? 11.968 12.642 -30.433 1.00 61.72 113 ASP A CA 1
ATOM 909 C C . ASP A 1 113 ? 12.886 12.983 -31.625 1.00 61.72 113 ASP A C 1
ATOM 911 O O . ASP A 1 113 ? 12.439 13.189 -32.750 1.00 61.72 113 ASP A O 1
ATOM 915 N N . LYS A 1 114 ? 14.206 12.999 -31.396 1.00 58.06 114 LYS A N 1
ATOM 916 C CA . LYS A 1 114 ? 15.227 13.361 -32.405 1.00 58.06 114 LYS A CA 1
ATOM 917 C C . LYS A 1 114 ? 15.242 12.485 -33.673 1.00 58.06 114 LYS A C 1
ATOM 919 O O . LYS A 1 114 ? 15.946 12.818 -34.618 1.00 58.06 114 LYS A O 1
ATOM 924 N N . TYR A 1 115 ? 14.534 11.352 -33.687 1.00 64.12 115 TYR A N 1
ATOM 925 C CA . TYR A 1 115 ? 14.537 10.376 -34.789 1.00 64.12 115 TYR A CA 1
ATOM 926 C C . TYR A 1 115 ? 13.137 10.040 -35.318 1.00 64.12 115 TYR A C 1
ATOM 928 O O . TYR A 1 115 ? 12.976 9.020 -35.990 1.00 64.12 115 TYR A O 1
ATOM 936 N N . ASN A 1 116 ? 12.124 10.850 -34.995 1.00 71.81 116 ASN A N 1
ATOM 937 C CA . ASN A 1 116 ? 10.742 10.646 -35.436 1.00 71.81 116 ASN A CA 1
ATOM 938 C C . ASN A 1 116 ? 10.185 9.242 -35.103 1.00 71.81 116 ASN A C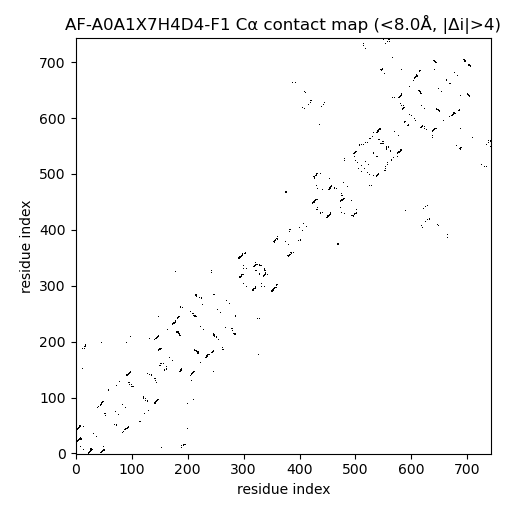 1
ATOM 940 O O . ASN A 1 116 ? 9.370 8.669 -35.834 1.00 71.81 116 ASN A O 1
ATOM 944 N N . ARG A 1 117 ? 10.637 8.642 -33.998 1.00 74.50 117 ARG A N 1
ATOM 945 C CA . ARG A 1 117 ? 10.216 7.298 -33.581 1.00 74.50 117 ARG A CA 1
ATOM 946 C C . ARG A 1 117 ? 8.896 7.343 -32.830 1.00 74.50 117 ARG A C 1
ATOM 948 O O . ARG A 1 117 ? 8.066 6.460 -33.039 1.00 74.50 117 ARG A O 1
ATOM 955 N N . LYS A 1 118 ? 8.686 8.357 -31.982 1.00 76.88 118 LYS A N 1
ATOM 956 C CA . LYS A 1 118 ? 7.425 8.532 -31.248 1.00 76.88 118 LYS A CA 1
ATOM 957 C C . LYS A 1 118 ? 6.301 8.887 -32.212 1.00 76.88 118 LYS A C 1
ATOM 959 O O . LYS A 1 118 ? 5.229 8.293 -32.118 1.00 76.88 118 LYS A O 1
ATOM 964 N N . ILE A 1 119 ? 6.566 9.758 -33.186 1.00 79.06 119 ILE A N 1
ATOM 965 C CA . ILE A 1 119 ? 5.602 10.057 -34.253 1.00 79.06 119 ILE A CA 1
ATOM 966 C C . ILE A 1 119 ? 5.285 8.824 -35.113 1.00 79.06 119 ILE A C 1
ATOM 968 O O . ILE A 1 119 ? 4.122 8.526 -35.361 1.00 79.06 119 ILE A O 1
ATOM 972 N N . TYR A 1 120 ? 6.277 8.025 -35.512 1.00 81.81 120 TYR A N 1
ATOM 973 C CA . TYR A 1 120 ? 5.999 6.782 -36.239 1.00 81.81 120 TYR A CA 1
ATOM 974 C C . TYR A 1 120 ? 5.101 5.826 -35.435 1.00 81.81 120 TYR A C 1
ATOM 976 O O . TYR A 1 120 ? 4.130 5.271 -35.959 1.00 81.81 120 TYR A O 1
ATOM 984 N N . SER A 1 121 ? 5.397 5.6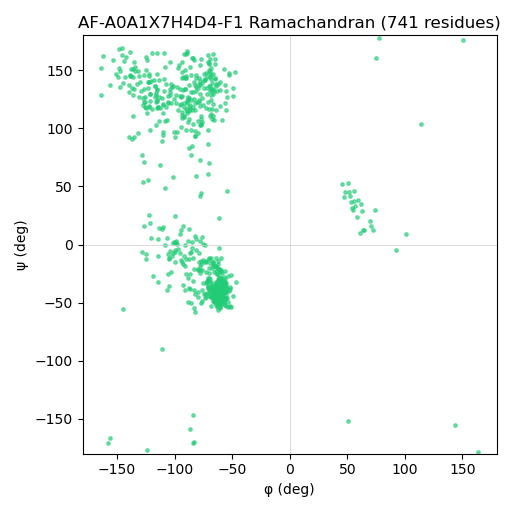54 -34.146 1.00 82.94 121 SER A N 1
ATOM 985 C CA . SER A 1 121 ? 4.601 4.815 -33.253 1.00 82.94 121 SER A CA 1
ATOM 986 C C . SER A 1 121 ? 3.182 5.343 -33.045 1.00 82.94 121 SER A C 1
ATOM 988 O O . SER A 1 121 ? 2.245 4.543 -33.065 1.00 82.94 121 SER A O 1
ATOM 990 N N . SER A 1 122 ? 2.991 6.658 -32.896 1.00 84.94 122 SER A N 1
ATOM 991 C CA . SER A 1 122 ? 1.659 7.245 -32.722 1.00 84.94 122 SER A CA 1
ATOM 992 C C . SER A 1 122 ? 0.783 7.030 -33.957 1.00 84.94 122 SER A C 1
ATOM 994 O O . SER A 1 122 ? -0.350 6.582 -33.821 1.00 84.94 122 SER A O 1
ATOM 996 N N . PHE A 1 123 ? 1.321 7.211 -35.165 1.00 88.19 123 PHE A N 1
ATOM 997 C CA . PHE A 1 123 ? 0.598 6.968 -36.419 1.00 88.19 123 PHE A CA 1
ATOM 998 C C . PHE A 1 123 ? 0.200 5.501 -36.607 1.00 88.19 123 PHE A C 1
ATOM 1000 O O . PHE A 1 123 ? -0.930 5.199 -37.006 1.00 88.19 123 PHE A O 1
ATOM 1007 N N . LYS A 1 124 ? 1.102 4.572 -36.266 1.00 88.88 124 LYS A N 1
ATOM 1008 C CA . LYS A 1 124 ? 0.801 3.135 -36.235 1.00 88.88 124 LYS A CA 1
ATOM 1009 C C . LYS A 1 124 ? -0.370 2.838 -35.310 1.00 88.88 124 LYS A C 1
ATOM 1011 O O . LYS A 1 124 ? -1.300 2.150 -35.724 1.00 88.88 124 LYS A O 1
ATOM 1016 N N . TYR A 1 125 ? -0.324 3.368 -34.090 1.00 90.25 125 TYR A N 1
ATOM 1017 C CA . TYR A 1 125 ? -1.359 3.165 -33.084 1.00 90.25 125 TYR A CA 1
ATOM 1018 C C . TYR A 1 125 ? -2.698 3.799 -33.488 1.00 90.25 125 TYR A C 1
ATOM 1020 O O . TYR A 1 125 ? -3.741 3.165 -33.340 1.00 90.25 125 TYR A O 1
ATOM 1028 N N . SER A 1 126 ? -2.688 4.994 -34.083 1.00 91.38 126 SER A N 1
ATOM 1029 C CA . SER A 1 126 ? -3.888 5.629 -34.642 1.00 91.38 126 SER A CA 1
ATOM 1030 C C . SER A 1 126 ? -4.534 4.762 -35.723 1.00 91.38 126 SER A C 1
ATOM 1032 O O . SER A 1 126 ? -5.734 4.503 -35.672 1.00 91.38 126 SER A O 1
ATOM 1034 N N . SER A 1 127 ? -3.739 4.228 -36.652 1.00 92.94 127 SER A N 1
ATOM 1035 C CA . SER A 1 127 ? -4.225 3.307 -37.684 1.00 92.94 127 SER A CA 1
ATOM 1036 C C . SER A 1 127 ? -4.771 1.997 -37.105 1.00 92.94 127 SER A C 1
ATOM 1038 O O . SER A 1 127 ? -5.800 1.509 -37.572 1.00 92.94 127 SER A O 1
ATOM 1040 N N . GLU A 1 128 ? -4.159 1.452 -36.043 1.00 94.00 128 GLU A N 1
ATOM 1041 C CA . GLU A 1 128 ? -4.737 0.315 -35.313 1.00 94.00 128 GLU A CA 1
ATOM 1042 C C . GLU A 1 128 ? -6.143 0.645 -34.799 1.00 94.00 128 GLU A C 1
ATOM 1044 O O . GLU A 1 128 ? -7.062 -0.151 -34.983 1.00 94.00 128 GLU A O 1
ATOM 1049 N N . LYS A 1 129 ? -6.338 1.827 -34.198 1.00 94.25 129 LYS A N 1
ATOM 1050 C CA . LYS A 1 129 ? -7.646 2.257 -33.683 1.00 94.25 129 LYS A CA 1
ATOM 1051 C C . LYS A 1 129 ? -8.675 2.481 -34.780 1.00 94.25 129 LYS A C 1
ATOM 1053 O O . LYS A 1 129 ? -9.827 2.094 -34.594 1.00 94.25 129 LYS A O 1
ATOM 1058 N N . ILE A 1 130 ? -8.265 3.026 -35.921 1.00 94.69 130 ILE A N 1
ATOM 1059 C CA . ILE A 1 130 ? -9.135 3.191 -37.092 1.00 94.69 130 ILE A CA 1
ATOM 1060 C C . ILE A 1 130 ? -9.615 1.827 -37.596 1.00 94.69 130 ILE A C 1
ATOM 1062 O O . ILE A 1 130 ? -10.819 1.637 -37.749 1.00 94.69 130 ILE A O 1
ATOM 1066 N N . ILE A 1 131 ? -8.711 0.855 -37.780 1.00 95.19 131 ILE A N 1
ATOM 1067 C CA . ILE A 1 131 ? -9.078 -0.511 -38.192 1.00 95.19 131 ILE A CA 1
ATOM 1068 C C . ILE A 1 131 ? -10.016 -1.158 -37.169 1.00 95.19 131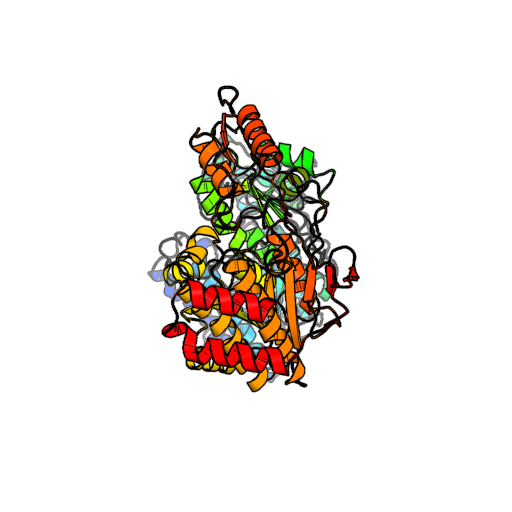 ILE A C 1
ATOM 1070 O O . ILE A 1 131 ? -11.048 -1.705 -37.556 1.00 95.19 131 ILE A O 1
ATOM 1074 N N . GLN A 1 132 ? -9.681 -1.083 -35.874 1.00 95.38 132 GLN A N 1
ATOM 1075 C CA . GLN A 1 132 ? -10.506 -1.651 -34.802 1.00 95.38 132 GLN A CA 1
ATOM 1076 C C . GLN A 1 132 ? -11.924 -1.086 -34.838 1.00 95.38 132 GLN A C 1
ATOM 1078 O O . GLN A 1 132 ? -12.881 -1.851 -34.908 1.00 95.38 132 GLN A O 1
ATOM 1083 N N . ASN A 1 133 ? -12.055 0.241 -34.853 1.00 93.88 133 ASN A N 1
ATOM 1084 C CA . ASN A 1 133 ? -13.349 0.914 -34.862 1.00 93.88 133 ASN A CA 1
ATOM 1085 C C . ASN A 1 133 ? -14.137 0.608 -36.148 1.00 93.88 133 ASN A C 1
ATOM 1087 O O . ASN A 1 133 ? -15.323 0.283 -36.100 1.00 93.88 133 ASN A O 1
ATOM 1091 N N . PHE A 1 134 ? -13.467 0.632 -37.307 1.00 94.44 134 PHE A N 1
ATOM 1092 C CA . PHE A 1 134 ? -14.096 0.316 -38.586 1.00 94.44 134 PHE A CA 1
ATOM 1093 C C . PHE A 1 134 ? -14.693 -1.097 -38.598 1.00 94.44 134 PHE A C 1
ATOM 1095 O O . PHE A 1 134 ? -15.828 -1.273 -39.045 1.00 94.44 134 PHE A O 1
ATOM 1102 N N . CYS A 1 135 ? -13.946 -2.082 -38.091 1.00 94.50 135 CYS A N 1
ATOM 1103 C CA . CYS A 1 135 ? -14.319 -3.491 -38.156 1.00 94.50 135 CYS A CA 1
ATOM 1104 C C . CYS A 1 135 ? -15.307 -3.907 -37.060 1.00 94.50 135 CYS A C 1
ATOM 1106 O O . CYS A 1 135 ? -16.265 -4.619 -37.359 1.00 94.50 135 CYS A O 1
ATOM 1108 N N . GLN A 1 136 ? -15.112 -3.455 -35.814 1.00 89.31 136 GLN A N 1
ATOM 1109 C CA . GLN A 1 136 ? -15.953 -3.842 -34.672 1.00 89.31 136 GLN A CA 1
ATOM 1110 C C . GLN A 1 136 ? -17.405 -3.393 -34.854 1.00 89.31 136 GLN A C 1
ATOM 1112 O O . GLN A 1 136 ? -18.314 -4.207 -34.700 1.00 89.31 136 GLN A O 1
ATOM 1117 N N . ASN A 1 137 ? -17.628 -2.151 -35.295 1.00 81.44 137 ASN A N 1
ATOM 1118 C CA . ASN A 1 137 ? -18.978 -1.631 -35.550 1.00 81.44 137 ASN A CA 1
ATOM 1119 C C . ASN A 1 137 ? -19.700 -2.372 -36.686 1.00 81.44 137 ASN A C 1
ATOM 1121 O O . ASN A 1 137 ? -20.920 -2.308 -36.794 1.00 81.44 137 ASN A O 1
ATOM 1125 N N . ARG A 1 138 ? -18.949 -3.074 -37.543 1.00 84.06 138 ARG A N 1
ATOM 1126 C CA . ARG A 1 138 ? -19.445 -3.723 -38.765 1.00 84.06 138 ARG A CA 1
ATOM 1127 C C . ARG A 1 138 ? -19.352 -5.251 -38.727 1.00 84.06 138 ARG A C 1
ATOM 1129 O O . ARG A 1 138 ? -19.645 -5.890 -39.730 1.00 84.06 138 ARG A O 1
ATOM 1136 N N . LYS A 1 139 ? -18.946 -5.840 -37.592 1.00 89.31 139 LYS A N 1
ATOM 1137 C CA . LYS A 1 139 ? -18.738 -7.293 -37.410 1.00 89.31 139 LYS A CA 1
ATOM 1138 C C . LYS A 1 139 ? -17.811 -7.920 -38.470 1.00 89.31 139 LYS A C 1
ATOM 1140 O O . LYS A 1 139 ? -18.025 -9.050 -38.902 1.00 89.31 139 LYS A O 1
ATOM 1145 N N . ILE A 1 140 ? -16.779 -7.188 -38.891 1.00 92.88 140 ILE A N 1
ATOM 1146 C CA . ILE A 1 140 ? -15.763 -7.674 -39.835 1.00 92.88 140 ILE A CA 1
ATOM 1147 C C . ILE A 1 140 ? -14.602 -8.298 -39.054 1.00 92.88 140 ILE A C 1
ATOM 1149 O O . ILE A 1 140 ? -14.075 -7.687 -38.125 1.00 92.88 140 ILE A O 1
ATOM 1153 N N . ASN A 1 141 ? -14.140 -9.479 -39.472 1.00 93.94 141 ASN A N 1
ATOM 1154 C CA . ASN A 1 141 ? -12.949 -10.096 -38.891 1.00 93.94 141 ASN A CA 1
ATOM 1155 C C . ASN A 1 141 ? -11.695 -9.291 -39.246 1.00 93.94 141 ASN A C 1
ATOM 1157 O O . ASN A 1 141 ? -11.372 -9.113 -40.425 1.00 93.94 141 ASN A O 1
ATOM 1161 N N . PHE A 1 142 ? -10.947 -8.870 -38.228 1.00 96.50 142 PHE A N 1
ATOM 1162 C CA . PHE A 1 142 ? -9.724 -8.101 -38.417 1.00 96.50 142 PHE A CA 1
ATOM 1163 C C . PHE A 1 142 ? -8.554 -8.655 -37.608 1.00 96.50 142 PHE A C 1
ATOM 1165 O O . PHE A 1 142 ? -8.720 -9.189 -36.511 1.00 96.50 142 PHE A O 1
ATOM 1172 N N . TYR A 1 143 ? -7.351 -8.482 -38.146 1.00 97.56 143 TYR A N 1
ATOM 1173 C CA . TYR A 1 143 ? -6.115 -8.957 -37.543 1.00 97.56 143 TYR A CA 1
ATOM 1174 C C . TYR A 1 143 ? -5.043 -7.873 -37.627 1.00 97.56 143 TYR A C 1
ATOM 1176 O O . TYR A 1 143 ? -4.544 -7.540 -38.702 1.00 97.56 143 TYR A O 1
ATOM 1184 N N . ILE A 1 144 ? -4.681 -7.310 -36.481 1.00 97.31 144 ILE A N 1
ATOM 1185 C CA . ILE A 1 144 ? -3.608 -6.322 -36.373 1.00 97.31 144 ILE A CA 1
ATOM 1186 C C . ILE A 1 144 ? -2.321 -7.059 -36.022 1.00 97.31 144 ILE A C 1
ATOM 1188 O O . ILE A 1 144 ? -2.196 -7.619 -34.936 1.00 97.31 144 ILE A O 1
ATOM 1192 N N . MET A 1 145 ? -1.365 -7.046 -36.945 1.00 96.94 145 MET A N 1
ATOM 1193 C CA . MET A 1 145 ? -0.117 -7.800 -36.862 1.00 96.94 145 MET A CA 1
ATOM 1194 C C . MET A 1 145 ? 1.022 -6.882 -36.422 1.00 96.94 145 MET A C 1
ATOM 1196 O O . MET A 1 145 ? 1.601 -6.176 -37.246 1.00 96.94 145 MET A O 1
ATOM 1200 N N . ARG A 1 146 ? 1.361 -6.866 -35.132 1.00 95.12 146 ARG A N 1
ATOM 1201 C CA . ARG A 1 146 ? 2.485 -6.082 -34.600 1.00 95.12 146 ARG A CA 1
ATOM 1202 C C . ARG A 1 146 ? 3.791 -6.820 -34.862 1.00 95.12 146 ARG A C 1
ATOM 1204 O O . ARG A 1 146 ? 4.159 -7.727 -34.120 1.00 95.12 146 ARG A O 1
ATOM 1211 N N . LEU A 1 147 ? 4.471 -6.453 -35.947 1.00 94.00 147 LEU A N 1
ATOM 1212 C CA . LEU A 1 147 ? 5.737 -7.080 -36.324 1.00 94.00 147 LEU A CA 1
ATOM 1213 C C . LEU A 1 147 ? 6.859 -6.663 -35.369 1.00 94.00 147 LEU A C 1
ATOM 1215 O O . LEU A 1 147 ? 7.059 -5.470 -35.127 1.00 94.00 147 LEU A O 1
ATOM 1219 N N . PHE A 1 148 ? 7.588 -7.650 -34.851 1.00 93.00 148 PHE A N 1
ATOM 1220 C CA . PHE A 1 148 ? 8.866 -7.456 -34.167 1.00 93.00 148 PHE A CA 1
ATOM 1221 C C . PHE A 1 148 ? 9.996 -7.360 -35.206 1.00 93.00 148 PHE A C 1
ATOM 1223 O O . PHE A 1 148 ? 9.740 -7.185 -36.397 1.00 93.00 148 PHE A O 1
ATOM 1230 N N . ASN A 1 149 ? 11.257 -7.393 -34.777 1.00 91.06 149 ASN A N 1
ATOM 1231 C CA . ASN A 1 149 ? 12.385 -7.083 -35.654 1.00 91.06 149 ASN A CA 1
ATOM 1232 C C . ASN A 1 149 ? 12.479 -8.123 -36.777 1.00 91.06 149 ASN A C 1
ATOM 1234 O O . ASN A 1 149 ? 12.710 -9.303 -36.527 1.00 91.06 149 ASN A O 1
ATOM 1238 N N . THR A 1 150 ? 12.295 -7.694 -38.022 1.00 92.31 150 THR A N 1
ATOM 1239 C CA . THR A 1 150 ? 12.372 -8.607 -39.168 1.00 92.31 150 THR A CA 1
ATOM 1240 C C . THR A 1 150 ? 13.790 -8.688 -39.737 1.00 92.31 150 THR A C 1
ATOM 1242 O O . THR A 1 150 ? 14.572 -7.738 -39.642 1.00 92.31 150 THR A O 1
ATOM 1245 N N . TYR A 1 151 ? 14.132 -9.841 -40.308 1.00 93.19 151 TYR A N 1
ATOM 1246 C CA . TYR A 1 151 ? 15.362 -10.058 -41.077 1.00 93.19 151 TYR A CA 1
ATOM 1247 C C . TYR A 1 151 ? 15.076 -10.910 -42.322 1.00 93.19 151 TYR A C 1
ATOM 1249 O O . TYR A 1 151 ? 14.023 -11.554 -42.408 1.00 93.19 151 TYR A O 1
ATOM 1257 N N . GLY A 1 152 ? 16.014 -10.950 -43.273 1.00 88.44 152 GLY A N 1
ATOM 1258 C CA . GLY A 1 152 ? 15.819 -11.639 -44.555 1.00 88.44 152 GLY A CA 1
ATOM 1259 C C . GLY A 1 152 ? 15.477 -10.711 -45.719 1.00 88.44 152 GLY A C 1
ATOM 1260 O O . GLY A 1 152 ? 15.114 -11.199 -46.785 1.00 88.44 152 GLY A O 1
ATOM 1261 N N . ASP A 1 153 ? 15.575 -9.396 -45.518 1.00 85.38 153 ASP A N 1
ATOM 1262 C CA . ASP A 1 153 ? 15.454 -8.387 -46.567 1.00 85.38 153 ASP A CA 1
ATOM 1263 C C . ASP A 1 153 ? 16.826 -7.756 -46.801 1.00 85.38 153 ASP A C 1
ATOM 1265 O O . ASP A 1 153 ? 17.206 -6.813 -46.118 1.00 85.38 153 ASP A O 1
ATOM 1269 N N . THR A 1 154 ? 17.580 -8.262 -47.775 1.00 78.19 154 THR A N 1
ATOM 1270 C CA . THR A 1 154 ? 18.951 -7.795 -48.054 1.00 78.19 154 THR A CA 1
ATOM 1271 C C . THR A 1 154 ? 19.020 -6.336 -48.512 1.00 78.19 154 THR A C 1
ATOM 1273 O O . THR A 1 154 ? 20.108 -5.773 -48.597 1.00 78.19 154 THR A O 1
ATOM 1276 N N . THR A 1 155 ? 17.875 -5.726 -48.832 1.00 72.88 155 THR A N 1
ATOM 1277 C CA . THR A 1 155 ? 17.764 -4.308 -49.198 1.00 72.88 155 THR A CA 1
ATOM 1278 C C . THR A 1 155 ? 17.393 -3.416 -48.010 1.00 72.88 155 THR A C 1
ATOM 1280 O O . THR A 1 155 ? 17.410 -2.189 -48.132 1.00 72.88 155 THR A O 1
ATOM 1283 N N . ASP A 1 156 ? 17.077 -4.004 -46.849 1.00 74.44 156 ASP A N 1
ATOM 1284 C CA . ASP A 1 156 ? 16.654 -3.262 -45.667 1.00 74.44 156 ASP A CA 1
ATOM 1285 C C . ASP A 1 156 ? 17.840 -2.583 -44.973 1.00 74.44 156 ASP A C 1
ATOM 1287 O O . ASP A 1 156 ? 18.626 -3.185 -44.241 1.00 74.44 156 ASP A O 1
ATOM 1291 N N . GLN A 1 157 ? 17.913 -1.269 -45.154 1.00 67.62 157 GLN A N 1
ATOM 1292 C CA . GLN A 1 157 ? 18.891 -0.406 -44.502 1.00 67.62 157 GLN A CA 1
ATOM 1293 C C . GLN A 1 157 ? 18.549 -0.092 -43.037 1.00 67.62 157 GLN A C 1
ATOM 1295 O O . GLN A 1 157 ? 19.251 0.698 -42.407 1.00 67.62 157 GLN A O 1
ATOM 1300 N N . PHE A 1 158 ? 17.472 -0.641 -42.470 1.00 70.62 158 PHE A N 1
ATOM 1301 C CA . PHE A 1 158 ? 17.047 -0.401 -41.091 1.00 70.62 158 PHE A CA 1
ATOM 1302 C C . PHE A 1 158 ? 17.296 -1.591 -40.166 1.00 70.62 158 PHE A C 1
ATOM 1304 O O . PHE A 1 158 ? 17.735 -1.362 -39.032 1.00 70.62 158 PHE A O 1
ATOM 1311 N N . SER A 1 159 ? 17.076 -2.824 -40.636 1.00 84.25 159 SER A N 1
ATOM 1312 C CA . SER A 1 159 ? 17.311 -4.039 -39.850 1.00 84.25 159 SER A CA 1
ATOM 1313 C C . SER A 1 159 ? 18.737 -4.095 -39.303 1.00 84.25 159 SER A C 1
ATOM 1315 O O . SER A 1 159 ? 19.724 -3.998 -40.034 1.00 84.25 159 SER A O 1
ATOM 1317 N N . PHE A 1 160 ? 18.855 -4.287 -37.987 1.00 89.38 160 PHE A N 1
ATOM 1318 C CA . PHE A 1 160 ? 20.155 -4.451 -37.339 1.00 89.38 160 PHE A CA 1
ATOM 1319 C C . PHE A 1 160 ? 20.918 -5.664 -37.892 1.00 89.38 160 PHE A C 1
ATOM 1321 O O . PHE A 1 160 ? 22.136 -5.603 -38.026 1.00 89.38 160 PHE A O 1
ATOM 1328 N N . ILE A 1 161 ? 20.211 -6.744 -38.244 1.00 93.62 161 ILE A N 1
ATOM 1329 C CA . ILE A 1 161 ? 20.820 -7.965 -38.786 1.00 93.62 161 ILE A CA 1
ATOM 1330 C C . ILE A 1 161 ? 21.475 -7.689 -40.136 1.00 93.62 161 ILE A C 1
ATOM 1332 O O . ILE A 1 161 ? 22.627 -8.062 -40.346 1.00 93.62 161 ILE A O 1
ATOM 1336 N N . GLU A 1 162 ? 20.776 -6.990 -41.025 1.00 91.56 162 GLU A N 1
ATOM 1337 C CA . GLU A 1 162 ? 21.289 -6.684 -42.362 1.00 91.56 162 GLU A CA 1
ATOM 1338 C C . GLU A 1 162 ? 22.431 -5.663 -42.291 1.00 91.56 162 GLU A C 1
ATOM 1340 O O . GLU A 1 162 ? 23.459 -5.846 -42.942 1.00 91.56 162 GLU A O 1
ATOM 1345 N N . LYS A 1 163 ? 22.337 -4.665 -41.395 1.00 90.06 163 LYS A N 1
ATOM 1346 C CA . LYS A 1 163 ? 23.460 -3.764 -41.077 1.00 90.06 163 LYS A CA 1
ATOM 1347 C C . LYS A 1 163 ? 24.680 -4.519 -40.566 1.00 90.06 163 LYS A C 1
ATOM 1349 O O . LYS A 1 163 ? 25.786 -4.254 -41.019 1.00 90.06 163 LYS A O 1
ATOM 1354 N N . LEU A 1 164 ? 24.493 -5.460 -39.641 1.00 92.88 164 LEU A N 1
ATOM 1355 C CA . LEU A 1 164 ? 25.581 -6.268 -39.096 1.00 92.88 164 LEU A CA 1
ATOM 1356 C C . LEU A 1 164 ? 26.270 -7.080 -40.201 1.00 92.88 164 LEU A C 1
ATOM 1358 O O . LEU A 1 164 ? 27.499 -7.075 -40.281 1.00 92.88 164 LEU A O 1
ATOM 1362 N N . ILE A 1 165 ? 25.492 -7.736 -41.070 1.00 93.19 165 ILE A N 1
ATOM 1363 C CA . ILE A 1 165 ? 26.015 -8.506 -42.208 1.00 93.19 165 ILE A CA 1
ATOM 1364 C C . ILE A 1 165 ? 26.777 -7.589 -43.169 1.00 93.19 165 ILE A C 1
ATOM 1366 O O . ILE A 1 165 ? 27.916 -7.889 -43.527 1.00 93.19 165 ILE A O 1
ATOM 1370 N N . HIS A 1 166 ? 26.169 -6.472 -43.572 1.00 91.56 166 HIS A N 1
ATOM 1371 C CA . HIS A 1 166 ? 26.753 -5.526 -44.516 1.00 91.56 166 HIS A CA 1
ATOM 1372 C C . HIS A 1 166 ? 28.044 -4.904 -43.972 1.00 91.56 166 HIS A C 1
ATOM 1374 O O . HIS A 1 166 ? 29.075 -4.942 -44.645 1.00 91.56 166 HIS A O 1
ATOM 1380 N N . SER A 1 167 ? 28.030 -4.408 -42.729 1.00 92.38 167 SER A N 1
ATOM 1381 C CA . SER A 1 167 ? 29.220 -3.842 -42.091 1.00 92.38 167 SER A CA 1
ATOM 1382 C C . SER A 1 167 ? 30.331 -4.878 -41.941 1.00 92.38 167 SER A C 1
ATOM 1384 O O . SER A 1 167 ? 31.497 -4.544 -42.129 1.00 92.38 167 SER A O 1
ATOM 1386 N N . LYS A 1 168 ? 29.996 -6.143 -41.651 1.00 92.00 168 LYS A N 1
ATOM 1387 C CA . LYS A 1 168 ? 30.994 -7.212 -41.528 1.00 92.00 168 LYS A CA 1
ATOM 1388 C C . LYS A 1 168 ? 31.611 -7.578 -42.881 1.00 92.00 168 LYS A C 1
ATOM 1390 O O . LYS A 1 168 ? 32.827 -7.714 -42.947 1.00 92.00 168 LYS A O 1
ATOM 1395 N N . LYS A 1 169 ? 30.803 -7.719 -43.940 1.00 92.38 169 LYS A N 1
ATOM 1396 C CA . LYS A 1 169 ? 31.279 -8.054 -45.297 1.00 92.38 169 LYS A CA 1
ATOM 1397 C C . LYS A 1 169 ? 32.159 -6.963 -45.894 1.00 92.38 169 LYS A C 1
ATOM 1399 O O . LYS A 1 169 ? 33.201 -7.268 -46.456 1.00 92.38 169 LYS A O 1
ATOM 1404 N N . ASN A 1 170 ? 31.747 -5.708 -45.735 1.00 92.81 170 ASN A N 1
ATOM 1405 C CA . ASN A 1 170 ? 32.416 -4.555 -46.340 1.00 92.81 170 ASN A CA 1
ATOM 1406 C C . ASN A 1 170 ? 33.409 -3.874 -45.394 1.00 92.81 170 ASN A C 1
ATOM 1408 O O . ASN A 1 170 ? 33.900 -2.787 -45.681 1.00 92.81 170 ASN A O 1
ATOM 1412 N N . ASN A 1 171 ? 33.694 -4.494 -44.246 1.00 89.69 171 ASN A N 1
ATOM 1413 C CA . ASN A 1 171 ? 34.667 -4.002 -43.279 1.00 89.69 171 ASN A CA 1
ATOM 1414 C C . ASN A 1 171 ? 34.377 -2.561 -42.778 1.00 89.69 171 ASN A C 1
ATOM 1416 O O . ASN A 1 171 ? 35.301 -1.795 -42.481 1.00 89.69 171 ASN A O 1
ATOM 1420 N N . LEU A 1 172 ? 33.095 -2.193 -42.675 1.00 93.12 172 LEU A N 1
ATOM 1421 C CA . LEU A 1 172 ? 32.616 -0.865 -42.270 1.00 93.12 172 LEU A CA 1
ATOM 1422 C C . LEU A 1 172 ? 32.438 -0.762 -40.749 1.00 93.12 172 LEU A C 1
ATOM 1424 O O . LEU A 1 172 ? 32.378 -1.765 -40.037 1.00 93.12 172 LEU A O 1
ATOM 1428 N N . LYS A 1 173 ? 32.305 0.468 -40.238 1.00 92.50 173 LYS A N 1
ATOM 1429 C CA . LYS A 1 173 ? 31.970 0.709 -38.826 1.00 92.50 173 LYS A CA 1
ATOM 1430 C C . LYS A 1 173 ? 30.526 0.277 -38.524 1.00 92.50 173 LYS A C 1
ATOM 1432 O O . LYS A 1 173 ? 29.648 0.359 -39.383 1.00 92.50 173 LYS A O 1
ATOM 1437 N N . LEU A 1 174 ? 30.276 -0.163 -37.291 1.00 91.62 174 LEU A N 1
ATOM 1438 C CA . LEU A 1 174 ? 28.943 -0.513 -36.791 1.00 91.62 174 LEU A CA 1
ATOM 1439 C C . LEU A 1 174 ? 28.658 0.265 -35.507 1.00 91.62 174 LEU A C 1
ATOM 1441 O O . LEU A 1 174 ? 29.439 0.224 -34.557 1.00 91.62 174 LEU A O 1
ATOM 1445 N N . THR A 1 175 ? 27.529 0.967 -35.460 1.00 85.88 175 THR A N 1
ATOM 1446 C CA . THR A 1 175 ? 27.112 1.696 -34.258 1.00 85.88 175 THR A CA 1
ATOM 1447 C C . THR A 1 175 ? 26.355 0.780 -33.302 1.00 85.88 175 THR A C 1
ATOM 1449 O O . THR A 1 175 ? 25.327 0.210 -33.664 1.00 85.88 175 THR A O 1
ATOM 1452 N N . LEU A 1 176 ? 26.834 0.691 -32.061 1.00 78.94 176 LEU A N 1
ATOM 1453 C CA . LEU A 1 176 ? 26.163 0.020 -30.954 1.00 78.94 176 LEU A CA 1
ATOM 1454 C C . LEU A 1 176 ? 25.579 1.038 -29.983 1.00 78.94 176 LEU A C 1
ATOM 1456 O O . LEU A 1 176 ? 26.290 1.862 -29.405 1.00 78.94 176 LEU A O 1
ATOM 1460 N N . ILE A 1 177 ? 24.270 0.940 -29.787 1.00 72.06 177 ILE A N 1
ATOM 1461 C CA . ILE A 1 177 ? 23.523 1.764 -28.846 1.00 72.06 177 ILE A CA 1
ATOM 1462 C C . ILE A 1 177 ? 23.586 1.126 -27.456 1.00 72.06 177 ILE A C 1
ATOM 1464 O O . ILE A 1 177 ? 23.365 -0.077 -27.326 1.00 72.06 177 ILE A O 1
ATOM 1468 N N . ASN A 1 178 ? 23.912 1.917 -26.429 1.00 60.66 178 ASN A N 1
ATOM 1469 C CA . ASN A 1 178 ? 24.008 1.495 -25.027 1.00 60.66 178 ASN A CA 1
ATOM 1470 C C . ASN A 1 178 ? 24.807 0.183 -24.851 1.00 60.66 178 ASN A C 1
ATOM 1472 O O . ASN A 1 178 ? 24.414 -0.696 -24.094 1.00 60.66 178 ASN A O 1
ATOM 1476 N N . ASN A 1 179 ? 25.915 0.019 -25.585 1.00 65.38 179 ASN A N 1
ATOM 1477 C CA . ASN A 1 179 ? 26.744 -1.199 -25.607 1.00 65.38 179 ASN A CA 1
ATOM 1478 C C . ASN A 1 179 ? 26.024 -2.497 -26.033 1.00 65.38 179 ASN A C 1
ATOM 1480 O O . ASN A 1 179 ? 26.471 -3.582 -25.682 1.00 65.38 179 ASN A O 1
ATOM 1484 N N . GLY A 1 180 ? 24.918 -2.419 -26.778 1.00 66.50 180 GLY A N 1
ATOM 1485 C CA . GLY A 1 180 ? 24.235 -3.611 -27.291 1.00 66.50 180 GLY A CA 1
ATOM 1486 C C . GLY A 1 180 ? 23.531 -4.448 -26.217 1.00 66.50 180 GLY A C 1
ATOM 1487 O O . GLY A 1 180 ? 23.230 -5.617 -26.458 1.00 66.50 180 GLY A O 1
ATOM 1488 N N . VAL A 1 181 ? 23.239 -3.862 -25.051 1.00 65.00 181 VAL A N 1
ATOM 1489 C CA . VAL A 1 181 ? 22.537 -4.535 -23.938 1.00 65.00 181 VAL A CA 1
ATOM 1490 C C . VAL A 1 181 ? 21.029 -4.691 -24.173 1.00 65.00 181 VAL A C 1
ATOM 1492 O O . VAL A 1 181 ? 20.308 -5.213 -23.326 1.00 65.00 181 VAL A O 1
ATOM 1495 N N . SER A 1 182 ? 20.523 -4.228 -25.317 1.00 66.25 182 SER A N 1
ATOM 1496 C CA . SER A 1 182 ? 19.112 -4.341 -25.655 1.00 66.25 182 SER A CA 1
ATOM 1497 C C . SER A 1 182 ? 18.762 -5.743 -26.162 1.00 66.25 182 SER A C 1
ATOM 1499 O O . SER A 1 182 ? 19.496 -6.367 -26.933 1.00 66.25 182 SER A O 1
ATOM 1501 N N . LEU A 1 183 ? 17.614 -6.248 -25.709 1.00 73.69 183 LEU A N 1
ATOM 1502 C CA . LEU A 1 183 ? 17.091 -7.560 -26.069 1.00 73.69 183 LEU A CA 1
ATOM 1503 C C . LEU A 1 183 ? 16.034 -7.414 -27.166 1.00 73.69 183 LEU A C 1
ATOM 1505 O O . LEU A 1 183 ? 15.114 -6.592 -27.053 1.00 73.69 183 LEU A O 1
ATOM 1509 N N . ARG A 1 184 ? 16.175 -8.182 -28.248 1.00 85.56 184 ARG A N 1
ATOM 1510 C CA . ARG A 1 184 ? 15.316 -8.085 -29.434 1.00 85.56 184 ARG A CA 1
ATOM 1511 C C . ARG A 1 184 ? 14.899 -9.463 -29.923 1.00 85.56 184 ARG A C 1
ATOM 1513 O O . ARG A 1 184 ? 15.729 -10.361 -30.040 1.00 85.56 184 ARG A O 1
ATOM 1520 N N . ASP A 1 185 ? 13.617 -9.614 -30.221 1.00 91.25 185 ASP A N 1
ATOM 1521 C CA . ASP A 1 185 ? 13.079 -10.770 -30.936 1.00 91.25 185 ASP A CA 1
ATOM 1522 C C . ASP A 1 185 ? 13.164 -10.537 -32.443 1.00 91.25 185 ASP A C 1
ATOM 1524 O O . ASP A 1 185 ? 12.716 -9.493 -32.935 1.00 91.25 185 ASP A O 1
ATOM 1528 N N . PHE A 1 186 ? 13.786 -11.493 -33.134 1.00 93.50 186 PHE A N 1
ATOM 1529 C CA . PHE A 1 186 ? 14.066 -11.449 -34.562 1.00 93.50 186 PHE A CA 1
ATOM 1530 C C . PHE A 1 186 ? 13.322 -12.563 -35.293 1.00 93.50 186 PHE A C 1
ATOM 1532 O O . PHE A 1 186 ? 13.554 -13.741 -35.028 1.00 93.50 186 PHE A O 1
ATOM 1539 N N . ILE A 1 187 ? 12.493 -12.198 -36.269 1.00 95.25 187 ILE A N 1
ATOM 1540 C CA . ILE A 1 187 ? 11.701 -13.137 -37.073 1.00 95.25 187 ILE A CA 1
ATOM 1541 C C . ILE A 1 187 ? 12.013 -12.992 -38.565 1.00 95.25 187 ILE A C 1
ATOM 1543 O O . ILE A 1 187 ? 12.187 -11.885 -39.076 1.00 95.25 187 ILE A O 1
ATOM 1547 N N . ASN A 1 188 ? 12.098 -14.115 -39.281 1.00 95.56 188 ASN A N 1
ATOM 1548 C CA . ASN A 1 188 ? 12.351 -14.090 -40.717 1.00 95.56 188 ASN A CA 1
ATOM 1549 C C . ASN A 1 188 ? 11.104 -13.635 -41.487 1.00 95.56 188 ASN A C 1
ATOM 1551 O O . ASN A 1 188 ? 9.984 -14.037 -41.169 1.00 95.56 188 ASN A O 1
ATOM 1555 N N . ILE A 1 189 ? 11.296 -12.847 -42.541 1.00 93.19 189 ILE A N 1
ATOM 1556 C CA . ILE A 1 189 ? 10.192 -12.298 -43.337 1.00 93.19 189 ILE A CA 1
ATOM 1557 C C . ILE A 1 189 ? 9.326 -13.381 -44.017 1.00 93.19 189 ILE A C 1
ATOM 1559 O O . ILE A 1 189 ? 8.113 -13.206 -44.143 1.00 93.19 189 ILE A O 1
ATOM 1563 N N . ASP A 1 190 ? 9.904 -14.536 -44.373 1.00 94.62 190 ASP A N 1
ATOM 1564 C CA . ASP A 1 190 ? 9.142 -15.669 -44.915 1.00 94.62 190 ASP A CA 1
ATOM 1565 C C . ASP A 1 190 ? 8.246 -16.322 -43.856 1.00 94.62 190 ASP A C 1
ATOM 1567 O O . ASP A 1 190 ? 7.165 -16.817 -44.183 1.00 94.62 190 ASP A O 1
ATOM 1571 N N . ASP A 1 191 ? 8.674 -16.325 -42.589 1.00 96.44 191 ASP A N 1
ATOM 1572 C CA . ASP A 1 191 ? 7.861 -16.837 -41.484 1.00 96.44 191 ASP A CA 1
ATOM 1573 C C . ASP A 1 191 ? 6.694 -15.887 -41.195 1.00 96.44 191 ASP A C 1
ATOM 1575 O O . ASP A 1 191 ? 5.572 -16.336 -40.954 1.00 96.44 191 ASP A O 1
ATOM 1579 N N . VAL A 1 192 ? 6.920 -14.572 -41.301 1.00 96.31 192 VAL A N 1
ATOM 1580 C CA . VAL A 1 192 ? 5.840 -13.574 -41.257 1.00 96.31 192 VAL A CA 1
ATOM 1581 C C . VAL A 1 192 ? 4.841 -13.826 -42.390 1.00 96.31 192 VAL A C 1
ATOM 1583 O O . VAL A 1 192 ? 3.638 -13.905 -42.142 1.00 96.31 192 VAL A O 1
ATOM 1586 N N . ALA A 1 193 ? 5.311 -14.032 -43.623 1.00 95.69 193 ALA A N 1
ATOM 1587 C CA . ALA A 1 193 ? 4.446 -14.352 -44.758 1.00 95.69 193 ALA A CA 1
ATOM 1588 C C . ALA A 1 193 ? 3.652 -15.658 -44.554 1.00 95.69 193 ALA A C 1
ATOM 1590 O O . ALA A 1 193 ? 2.466 -15.725 -44.891 1.00 95.69 193 ALA A O 1
ATOM 1591 N N . LEU A 1 194 ? 4.268 -16.683 -43.953 1.00 96.00 194 LEU A N 1
ATOM 1592 C CA . LEU A 1 194 ? 3.592 -17.928 -43.580 1.00 96.00 194 LEU A CA 1
ATOM 1593 C C . LEU A 1 194 ? 2.473 -17.686 -42.557 1.00 96.00 194 LEU A C 1
ATOM 1595 O O . LEU A 1 194 ? 1.391 -18.260 -42.688 1.00 96.00 194 LEU A O 1
ATOM 1599 N N . ILE A 1 195 ? 2.707 -16.831 -41.558 1.00 97.06 195 ILE A N 1
ATOM 1600 C CA . ILE A 1 195 ? 1.678 -16.440 -40.587 1.00 97.06 195 ILE A CA 1
ATOM 1601 C C . ILE A 1 195 ? 0.511 -15.755 -41.302 1.00 97.06 195 ILE A C 1
ATOM 1603 O O . ILE A 1 195 ? -0.638 -16.138 -41.092 1.00 97.06 195 ILE A O 1
ATOM 1607 N N . TYR A 1 196 ? 0.786 -14.802 -42.195 1.00 96.50 196 TYR A N 1
ATOM 1608 C CA . TYR A 1 196 ? -0.256 -14.089 -42.942 1.00 96.50 196 TYR A CA 1
ATOM 1609 C C . TYR A 1 196 ? -1.101 -15.056 -43.773 1.00 96.50 196 TYR A C 1
ATOM 1611 O O . TYR A 1 196 ? -2.329 -15.012 -43.702 1.00 96.50 196 TYR A O 1
ATOM 1619 N N . LYS A 1 197 ? -0.456 -15.993 -44.482 1.00 95.38 197 LYS A N 1
ATOM 1620 C CA . LYS A 1 197 ? -1.144 -17.075 -45.197 1.00 95.38 197 LYS A CA 1
ATOM 1621 C C . LYS A 1 197 ? -2.087 -17.849 -44.266 1.00 95.38 197 LYS A C 1
ATOM 1623 O O . LYS A 1 197 ? -3.262 -18.004 -44.588 1.00 95.38 197 LYS A O 1
ATOM 1628 N N . LYS A 1 198 ? -1.611 -18.269 -43.087 1.00 95.50 198 LYS A N 1
ATOM 1629 C CA . LYS A 1 198 ? -2.436 -19.006 -42.115 1.00 95.50 198 LYS A CA 1
ATOM 1630 C C . LYS A 1 198 ? -3.652 -18.202 -41.636 1.00 95.50 198 LYS A C 1
ATOM 1632 O O . LYS A 1 198 ? -4.717 -18.789 -41.493 1.00 95.50 198 LYS A O 1
ATOM 1637 N N . PHE A 1 199 ? -3.534 -16.891 -41.418 1.00 95.56 199 PHE A N 1
ATOM 1638 C CA . PHE A 1 199 ? -4.674 -16.038 -41.031 1.00 95.56 199 PHE A CA 1
ATOM 1639 C C . PHE A 1 199 ? -5.678 -15.807 -42.168 1.00 95.56 199 PHE A C 1
ATOM 1641 O O . PHE A 1 199 ? -6.881 -15.675 -41.926 1.00 95.56 199 PHE A O 1
ATOM 1648 N N . LEU A 1 200 ? -5.212 -15.790 -43.419 1.00 94.12 200 LEU A N 1
ATOM 1649 C CA . LEU A 1 200 ? -6.101 -15.755 -44.579 1.00 94.12 200 LEU A CA 1
ATOM 1650 C C . LEU A 1 200 ? -6.901 -17.062 -44.698 1.00 94.12 200 LEU A C 1
ATOM 1652 O O . LEU A 1 200 ? -8.115 -17.011 -44.898 1.00 94.12 200 LEU A O 1
ATOM 1656 N N . GLU A 1 201 ? -6.250 -18.211 -44.501 1.00 91.81 201 GLU A N 1
ATOM 1657 C CA . GLU A 1 201 ? -6.842 -19.548 -44.672 1.00 91.81 201 GLU A CA 1
ATOM 1658 C C . GLU A 1 201 ? -7.702 -20.005 -43.482 1.00 91.81 201 GLU A C 1
ATOM 1660 O O . GLU A 1 201 ? -8.773 -20.573 -43.683 1.00 91.81 201 GLU A O 1
ATOM 1665 N N . LYS A 1 202 ? -7.277 -19.745 -42.239 1.00 89.00 202 LYS A N 1
ATOM 1666 C CA . LYS A 1 202 ? -7.960 -20.213 -41.020 1.00 89.00 202 LYS A CA 1
ATOM 1667 C C . LYS A 1 202 ? -8.896 -19.163 -40.432 1.00 89.00 202 LYS A C 1
ATOM 1669 O O . LYS A 1 202 ? -8.703 -17.961 -40.607 1.00 89.00 202 LYS A O 1
ATOM 1674 N N . LYS A 1 203 ? -9.919 -19.607 -39.700 1.00 87.38 203 LYS A N 1
ATOM 1675 C CA . LYS A 1 203 ? -10.736 -18.726 -38.859 1.00 87.38 203 LYS A CA 1
ATOM 1676 C C . LYS A 1 203 ? -10.025 -18.553 -37.513 1.00 87.38 203 LYS A C 1
ATOM 1678 O O . LYS A 1 203 ? -10.014 -19.473 -36.707 1.00 87.38 203 LYS A O 1
ATOM 1683 N N . CYS A 1 204 ? -9.404 -17.395 -37.321 1.00 92.19 204 CYS A N 1
ATOM 1684 C CA . CYS A 1 204 ? -8.779 -16.986 -36.061 1.00 92.19 204 CYS A CA 1
ATOM 1685 C C . CYS A 1 204 ? -9.663 -15.955 -35.349 1.00 92.19 204 CYS A C 1
ATOM 1687 O O . CYS A 1 204 ? -10.418 -15.244 -36.027 1.00 92.19 204 CYS A O 1
ATOM 1689 N N . ASP A 1 205 ? -9.506 -15.834 -34.030 1.00 92.50 205 ASP A N 1
ATOM 1690 C CA . ASP A 1 205 ? -10.121 -14.771 -33.225 1.00 92.50 205 ASP A CA 1
ATOM 1691 C C . ASP A 1 205 ? -9.709 -13.391 -33.773 1.00 92.50 205 ASP A C 1
ATOM 1693 O O . ASP A 1 205 ? -8.543 -13.168 -34.102 1.00 92.50 205 ASP A O 1
ATOM 1697 N N . ASP A 1 206 ? -10.627 -12.436 -33.878 1.00 92.69 206 ASP A N 1
ATOM 1698 C CA . ASP A 1 206 ? -10.280 -11.082 -34.314 1.00 92.69 206 ASP A CA 1
ATOM 1699 C C . ASP A 1 206 ? -9.496 -10.329 -33.227 1.00 92.69 206 ASP A C 1
ATOM 1701 O O . ASP A 1 206 ? -9.721 -10.495 -32.025 1.00 92.69 206 ASP A O 1
ATOM 1705 N N . GLY A 1 207 ? -8.533 -9.498 -33.626 1.00 93.69 207 GLY A N 1
ATOM 1706 C CA . GLY A 1 207 ? -7.797 -8.645 -32.696 1.00 93.69 207 GLY A CA 1
ATOM 1707 C C . GLY A 1 207 ? -6.320 -8.460 -33.020 1.00 93.69 207 GLY A C 1
ATOM 1708 O O . GLY A 1 207 ? -5.889 -8.525 -34.168 1.00 93.69 207 GLY A O 1
ATOM 1709 N N . ILE A 1 208 ? -5.543 -8.158 -31.980 1.00 95.94 208 ILE A N 1
ATOM 1710 C CA . ILE A 1 208 ? -4.122 -7.803 -32.073 1.00 95.94 208 ILE A CA 1
ATOM 1711 C C . ILE A 1 208 ? -3.253 -9.027 -31.779 1.00 95.94 208 ILE A C 1
ATOM 1713 O O . ILE A 1 208 ? -3.506 -9.743 -30.805 1.00 95.94 208 ILE A O 1
ATOM 1717 N N . TYR A 1 209 ? -2.221 -9.215 -32.600 1.00 96.06 209 TYR A N 1
ATOM 1718 C CA . TYR A 1 209 ? -1.258 -10.307 -32.541 1.00 96.06 209 TYR A CA 1
ATOM 1719 C C . TYR A 1 209 ? 0.173 -9.773 -32.606 1.00 96.06 209 TYR A C 1
ATOM 1721 O O . TYR A 1 209 ? 0.530 -9.055 -33.541 1.00 96.06 209 TYR A O 1
ATOM 1729 N N . ASP A 1 210 ? 0.997 -10.170 -31.638 1.00 95.31 210 ASP A N 1
ATOM 1730 C CA . ASP A 1 210 ? 2.440 -9.954 -31.685 1.00 95.31 210 ASP A CA 1
ATOM 1731 C C . ASP A 1 210 ? 3.083 -11.001 -32.597 1.00 95.31 210 ASP A C 1
ATOM 1733 O O . ASP A 1 210 ? 2.903 -12.209 -32.418 1.00 95.31 210 ASP A O 1
ATOM 1737 N N . ILE A 1 211 ? 3.822 -10.529 -33.599 1.00 96.31 211 ILE A N 1
ATOM 1738 C CA . ILE A 1 211 ? 4.456 -11.372 -34.608 1.00 96.31 211 ILE A CA 1
ATOM 1739 C C . ILE A 1 211 ? 5.968 -11.356 -34.393 1.00 96.31 211 ILE A C 1
ATOM 1741 O O . ILE A 1 211 ? 6.672 -10.454 -34.849 1.00 96.31 211 ILE A O 1
ATOM 1745 N N . GLY A 1 212 ? 6.445 -12.382 -33.695 1.00 93.81 212 GLY A N 1
ATOM 1746 C CA . GLY A 1 212 ? 7.850 -12.668 -33.420 1.00 93.81 212 GLY A CA 1
ATOM 1747 C C . GLY A 1 212 ? 8.039 -14.150 -33.099 1.00 93.81 212 GLY A C 1
ATOM 1748 O O . GLY A 1 212 ? 7.117 -14.950 -33.271 1.00 93.81 212 GLY A O 1
ATOM 1749 N N . THR A 1 213 ? 9.231 -14.528 -32.649 1.00 90.00 213 THR A N 1
ATOM 1750 C CA . THR A 1 213 ? 9.561 -15.915 -32.284 1.00 90.00 213 THR A CA 1
ATOM 1751 C C . THR A 1 213 ? 9.274 -16.236 -30.816 1.00 90.00 213 THR A C 1
ATOM 1753 O O . THR A 1 213 ? 9.316 -17.402 -30.420 1.00 90.00 213 THR A O 1
ATOM 1756 N N . GLY A 1 214 ? 9.013 -15.214 -29.994 1.00 82.94 214 GLY A N 1
ATOM 1757 C CA . GLY A 1 214 ? 8.938 -15.326 -28.540 1.00 82.94 214 GLY A CA 1
ATOM 1758 C C . GLY A 1 214 ? 10.307 -15.533 -27.888 1.00 82.94 214 GLY A C 1
ATOM 1759 O O . GLY A 1 214 ? 10.382 -15.915 -26.719 1.00 82.94 214 GLY A O 1
ATOM 1760 N N . GLN A 1 215 ? 11.400 -15.330 -28.631 1.00 81.56 215 GLN A N 1
ATOM 1761 C CA . GLN A 1 215 ? 12.770 -15.522 -28.161 1.00 81.56 215 GLN A CA 1
ATOM 1762 C C . GLN A 1 215 ? 13.604 -14.268 -28.418 1.00 81.56 215 GLN A C 1
ATOM 1764 O O . GLN A 1 215 ? 13.796 -13.851 -29.557 1.00 81.56 215 GLN A O 1
ATOM 1769 N N . GLY A 1 216 ? 14.135 -13.682 -27.348 1.00 79.94 216 GLY A N 1
ATOM 1770 C CA . GLY A 1 216 ? 15.039 -12.545 -27.429 1.00 79.94 216 GLY A CA 1
ATOM 1771 C C . GLY A 1 216 ? 16.491 -12.959 -27.631 1.00 79.94 216 GLY A C 1
ATOM 1772 O O . GLY A 1 216 ? 16.961 -13.960 -27.082 1.00 79.94 216 GLY A O 1
ATOM 1773 N N . LYS A 1 217 ? 17.221 -12.139 -28.388 1.00 77.62 217 LYS A N 1
ATOM 1774 C CA . LYS A 1 217 ? 18.678 -12.185 -28.535 1.00 77.62 217 LYS A CA 1
ATOM 1775 C C . LYS A 1 217 ? 19.246 -10.820 -28.150 1.00 77.62 217 LYS A C 1
ATOM 1777 O O . LYS A 1 217 ? 18.694 -9.789 -28.542 1.00 77.62 217 LYS A O 1
ATOM 1782 N N . LEU A 1 218 ? 20.312 -10.811 -27.349 1.00 73.94 218 LEU A N 1
ATOM 1783 C CA . LEU A 1 218 ? 21.033 -9.575 -27.044 1.00 73.94 218 LEU A CA 1
ATOM 1784 C C . LEU A 1 218 ? 21.748 -9.101 -28.304 1.00 73.94 218 LEU A C 1
ATOM 1786 O O . LEU A 1 218 ? 22.378 -9.903 -28.998 1.00 73.94 218 LEU A O 1
ATOM 1790 N N . ILE A 1 219 ? 21.683 -7.800 -28.571 1.00 82.81 219 ILE A N 1
ATOM 1791 C CA . ILE A 1 219 ? 22.395 -7.191 -29.695 1.00 82.81 219 ILE A CA 1
ATOM 1792 C C . ILE A 1 219 ? 23.901 -7.470 -29.603 1.00 82.81 219 ILE A C 1
ATOM 1794 O O . ILE A 1 219 ? 24.514 -7.850 -30.599 1.00 82.81 219 ILE A O 1
ATOM 1798 N N . GLN A 1 220 ? 24.481 -7.375 -28.405 1.00 77.62 220 GLN A N 1
ATOM 1799 C CA . GLN A 1 220 ? 25.890 -7.684 -28.166 1.00 77.62 220 GLN A CA 1
ATOM 1800 C C . GLN A 1 220 ? 26.238 -9.134 -28.547 1.00 77.62 220 GLN A C 1
ATOM 1802 O O . GLN A 1 220 ? 27.208 -9.361 -29.264 1.00 77.62 220 GLN A O 1
ATOM 1807 N N . ASN A 1 221 ? 25.390 -10.108 -28.190 1.00 79.06 221 ASN A N 1
ATOM 1808 C CA . ASN A 1 221 ? 25.618 -11.515 -28.541 1.00 79.06 221 ASN A CA 1
ATOM 1809 C C . ASN A 1 221 ? 25.653 -11.733 -30.060 1.00 79.06 221 ASN A C 1
ATOM 1811 O O . ASN A 1 221 ? 26.405 -12.581 -30.533 1.00 79.06 221 ASN A O 1
ATOM 1815 N N . LEU A 1 222 ? 24.855 -10.985 -30.831 1.00 86.69 222 LEU A N 1
ATOM 1816 C CA . LEU A 1 222 ? 24.871 -11.053 -32.296 1.00 86.69 222 LEU A CA 1
ATOM 1817 C C . LEU A 1 222 ? 26.199 -10.538 -32.864 1.00 86.69 222 LEU A C 1
ATOM 1819 O O . LEU A 1 222 ? 26.768 -11.165 -33.757 1.00 86.69 222 LEU A O 1
ATOM 1823 N N . VAL A 1 223 ? 26.709 -9.431 -32.320 1.00 88.25 223 VAL A N 1
ATOM 1824 C CA . VAL A 1 223 ? 28.010 -8.854 -32.697 1.00 88.25 223 VAL A CA 1
ATOM 1825 C C . VAL A 1 223 ? 29.158 -9.809 -32.367 1.00 88.25 223 VAL A C 1
ATOM 1827 O O . VAL A 1 223 ? 30.030 -10.042 -33.209 1.00 88.25 223 VAL A O 1
ATOM 1830 N N . ASP A 1 224 ? 29.130 -10.408 -31.178 1.00 82.81 224 ASP A N 1
ATOM 1831 C CA . ASP A 1 224 ? 30.146 -11.366 -30.737 1.00 82.81 224 ASP A CA 1
ATOM 1832 C C . ASP A 1 224 ? 30.096 -12.666 -31.546 1.00 82.81 224 ASP A C 1
ATOM 1834 O O . ASP A 1 224 ? 31.131 -13.247 -31.870 1.00 82.81 224 ASP A O 1
ATOM 1838 N N . PHE A 1 225 ? 28.901 -13.117 -31.932 1.00 83.88 225 PHE A N 1
ATOM 1839 C CA . PHE A 1 225 ? 28.719 -14.326 -32.734 1.00 83.88 225 PHE A CA 1
ATOM 1840 C C . PHE A 1 225 ? 29.355 -14.227 -34.117 1.00 83.88 225 PHE A C 1
ATOM 1842 O O . PHE A 1 225 ? 29.978 -15.186 -34.571 1.00 83.88 225 PHE A O 1
ATOM 1849 N N . VAL A 1 226 ? 29.251 -13.067 -34.770 1.00 88.94 226 VAL A N 1
ATOM 1850 C CA . VAL A 1 226 ? 29.888 -12.835 -36.076 1.00 88.94 226 VAL A CA 1
ATOM 1851 C C . VAL A 1 226 ? 31.369 -12.447 -35.960 1.00 88.94 226 VAL A C 1
ATOM 1853 O O . VAL A 1 226 ? 31.987 -12.084 -36.965 1.00 88.94 226 VAL A O 1
ATOM 1856 N N . ASN A 1 227 ? 31.939 -12.504 -34.746 1.00 87.12 227 ASN A N 1
ATOM 1857 C CA . ASN A 1 227 ? 33.289 -12.050 -34.416 1.00 87.12 227 ASN A CA 1
ATOM 1858 C C . ASN A 1 227 ? 33.573 -10.664 -35.033 1.00 87.12 227 ASN A C 1
ATOM 1860 O O . ASN A 1 227 ? 34.516 -10.497 -35.815 1.00 87.12 227 ASN A O 1
ATOM 1864 N N . PHE A 1 228 ? 32.697 -9.685 -34.798 1.00 89.88 228 PHE A N 1
ATOM 1865 C CA . PHE A 1 228 ? 32.880 -8.340 -35.347 1.00 89.88 228 PHE A CA 1
ATOM 1866 C C . PHE A 1 228 ? 34.132 -7.668 -34.755 1.00 89.88 228 PHE A C 1
ATOM 1868 O O . PHE A 1 228 ? 34.434 -7.843 -33.575 1.00 89.88 228 PHE A O 1
ATOM 1875 N N . ASP A 1 229 ? 34.862 -6.891 -35.560 1.00 89.19 229 ASP A N 1
ATOM 1876 C CA . ASP A 1 229 ? 36.064 -6.194 -35.090 1.00 89.19 229 ASP A CA 1
ATOM 1877 C C . ASP A 1 229 ? 35.692 -5.103 -34.074 1.00 89.19 229 ASP A C 1
ATOM 1879 O O . ASP A 1 229 ? 35.019 -4.121 -34.402 1.00 89.19 229 ASP A O 1
ATOM 1883 N N . LYS A 1 230 ? 36.161 -5.260 -32.830 1.00 85.44 230 LYS A N 1
ATOM 1884 C CA . LYS A 1 230 ? 35.887 -4.327 -31.730 1.00 85.44 230 LYS A CA 1
ATOM 1885 C C . LYS A 1 230 ? 36.394 -2.912 -32.017 1.00 85.44 230 LYS A C 1
ATOM 1887 O O . LYS A 1 230 ? 35.763 -1.965 -31.553 1.00 85.44 230 LYS A O 1
ATOM 1892 N N . LYS A 1 231 ? 37.464 -2.744 -32.809 1.00 87.75 231 LYS A N 1
ATOM 1893 C CA . LYS A 1 231 ? 37.993 -1.420 -33.196 1.00 87.75 231 LYS A CA 1
ATOM 1894 C C . LYS A 1 231 ? 37.033 -0.650 -34.111 1.00 87.75 231 LYS A C 1
ATOM 1896 O O . LYS A 1 231 ? 37.107 0.571 -34.199 1.00 87.75 231 LYS A O 1
ATOM 1901 N N . LYS A 1 232 ? 36.103 -1.351 -34.769 1.00 89.00 232 LYS A N 1
ATOM 1902 C CA . LYS A 1 232 ? 35.106 -0.780 -35.690 1.00 89.00 232 LYS A CA 1
ATOM 1903 C C . LYS A 1 232 ? 33.737 -0.556 -35.051 1.00 89.00 232 LYS A C 1
ATOM 1905 O O . LYS A 1 232 ? 32.808 -0.119 -35.735 1.00 89.00 232 LYS A O 1
ATOM 1910 N N . LEU A 1 233 ? 33.604 -0.822 -33.751 1.00 88.38 233 LEU A N 1
ATOM 1911 C CA . LEU A 1 233 ? 32.384 -0.553 -32.998 1.00 88.38 233 LEU A CA 1
ATOM 1912 C C . LEU A 1 233 ? 32.359 0.900 -32.518 1.00 88.38 233 LEU A C 1
ATOM 1914 O O . LEU A 1 233 ? 33.154 1.307 -31.676 1.00 88.38 233 LEU A O 1
ATOM 1918 N N . ILE A 1 234 ? 31.395 1.672 -33.015 1.00 85.94 234 ILE A N 1
ATOM 1919 C CA . ILE A 1 234 ? 31.112 3.019 -32.513 1.00 85.94 234 ILE A CA 1
ATOM 1920 C C . ILE A 1 234 ? 30.102 2.887 -31.373 1.00 85.94 234 ILE A C 1
ATOM 1922 O O . ILE A 1 234 ? 28.960 2.485 -31.600 1.00 85.94 234 ILE A O 1
ATOM 1926 N N . LYS A 1 235 ? 30.495 3.234 -30.147 1.00 79.56 235 LYS A N 1
ATOM 1927 C CA . LYS A 1 235 ? 29.604 3.186 -28.979 1.00 79.56 235 LYS A CA 1
ATOM 1928 C C . LYS A 1 235 ? 28.843 4.497 -28.831 1.00 79.56 235 LYS A C 1
ATOM 1930 O O . LYS A 1 235 ? 29.452 5.556 -28.714 1.00 79.56 235 LYS A O 1
ATOM 1935 N N . LYS A 1 236 ? 27.514 4.418 -28.783 1.00 72.81 236 LYS A N 1
ATOM 1936 C CA . LYS A 1 236 ? 26.641 5.544 -28.437 1.00 72.81 236 LYS A CA 1
ATOM 1937 C C . LYS A 1 236 ? 25.950 5.252 -27.109 1.00 72.81 236 LYS A C 1
ATOM 1939 O O . LYS A 1 236 ? 25.055 4.413 -27.053 1.00 72.81 236 LYS A O 1
ATOM 1944 N N . ASN A 1 237 ? 26.388 5.926 -26.050 1.00 64.88 237 ASN A N 1
ATOM 1945 C CA . ASN A 1 237 ? 25.871 5.746 -24.692 1.00 64.88 237 ASN A CA 1
ATOM 1946 C C . ASN A 1 237 ? 24.720 6.721 -24.394 1.00 64.88 237 ASN A C 1
ATOM 1948 O O . ASN A 1 237 ? 24.555 7.719 -25.093 1.00 64.88 237 ASN A O 1
ATOM 1952 N N . ASN A 1 238 ? 23.956 6.439 -23.335 1.00 55.16 238 ASN A N 1
ATOM 1953 C CA . ASN A 1 238 ? 22.927 7.318 -22.762 1.00 55.16 238 ASN A CA 1
ATOM 1954 C C . ASN A 1 238 ? 21.847 7.765 -23.756 1.00 55.16 238 ASN A C 1
ATOM 1956 O O . ASN A 1 238 ? 21.368 8.895 -23.711 1.00 55.16 238 ASN A O 1
ATOM 1960 N N . SER A 1 239 ? 21.450 6.875 -24.664 1.00 58.09 239 SER A N 1
ATOM 1961 C CA . SER A 1 239 ? 20.312 7.143 -25.545 1.00 58.09 239 SER A CA 1
ATOM 1962 C C . SER A 1 239 ? 19.065 6.419 -25.053 1.00 58.09 239 SER A C 1
ATOM 1964 O O . SER A 1 239 ? 19.130 5.250 -24.663 1.00 58.09 239 SER A O 1
ATOM 1966 N N . HIS A 1 240 ? 17.928 7.114 -25.073 1.00 57.88 240 HIS A N 1
ATOM 1967 C CA . HIS A 1 240 ? 16.639 6.530 -24.724 1.00 57.88 240 HIS A CA 1
ATOM 1968 C C . HIS A 1 240 ? 16.251 5.462 -25.756 1.00 57.88 240 HIS A C 1
ATOM 1970 O O . HIS A 1 240 ? 15.904 5.767 -26.898 1.00 57.88 240 HIS A O 1
ATOM 1976 N N . GLU A 1 241 ? 16.327 4.194 -25.353 1.00 61.50 241 GLU A N 1
ATOM 1977 C CA . GLU A 1 241 ? 15.935 3.042 -26.158 1.00 61.50 241 GLU A CA 1
ATOM 1978 C C . GLU A 1 241 ? 15.184 2.031 -25.285 1.00 61.50 241 GLU A C 1
ATOM 1980 O O . GLU A 1 241 ? 15.514 1.830 -24.117 1.00 61.50 241 GLU A O 1
ATOM 1985 N N . ILE A 1 242 ? 14.186 1.360 -25.866 1.00 63.09 242 ILE A N 1
ATOM 1986 C CA . ILE A 1 242 ? 13.482 0.251 -25.219 1.00 63.09 242 ILE A CA 1
ATOM 1987 C C . ILE A 1 242 ? 14.494 -0.857 -24.910 1.00 63.09 242 ILE A C 1
ATOM 1989 O O . ILE A 1 242 ? 15.105 -1.429 -25.816 1.00 63.09 242 ILE A O 1
ATOM 1993 N N . SER A 1 243 ? 14.665 -1.190 -23.635 1.00 58.75 243 SER A N 1
ATOM 1994 C CA . SER A 1 243 ? 15.694 -2.142 -23.216 1.00 58.75 243 SER A CA 1
ATOM 1995 C C . SER A 1 243 ? 15.342 -3.588 -23.613 1.00 58.75 243 SER A C 1
ATOM 1997 O O . SER A 1 243 ? 16.223 -4.342 -24.018 1.00 58.75 243 SER A O 1
ATOM 1999 N N . ASN A 1 244 ? 14.052 -3.946 -23.649 1.00 67.50 244 ASN A N 1
ATOM 2000 C CA . ASN A 1 244 ? 13.572 -5.274 -24.043 1.00 67.50 244 ASN A CA 1
ATOM 2001 C C . ASN A 1 244 ? 12.350 -5.210 -24.979 1.00 67.50 244 ASN A C 1
ATOM 2003 O O . ASN A 1 244 ? 11.359 -4.555 -24.667 1.00 67.50 244 ASN A O 1
ATOM 2007 N N . SER A 1 245 ? 12.407 -5.912 -26.113 1.00 80.44 245 SER A N 1
ATOM 2008 C CA . SER A 1 245 ? 11.298 -6.054 -27.063 1.00 80.44 245 SER A CA 1
ATOM 2009 C C . SER A 1 245 ? 11.235 -7.495 -27.586 1.00 80.44 245 SER A C 1
ATOM 2011 O O . SER A 1 245 ? 11.911 -7.841 -28.559 1.00 80.44 245 SER A O 1
ATOM 2013 N N . ILE A 1 246 ? 10.429 -8.334 -26.921 1.00 82.12 246 ILE A N 1
ATOM 2014 C CA . ILE A 1 246 ? 10.140 -9.722 -27.319 1.00 82.12 246 ILE A CA 1
ATOM 2015 C C . ILE A 1 246 ? 8.632 -9.927 -27.482 1.00 82.12 246 ILE A C 1
ATOM 2017 O O . ILE A 1 246 ? 7.861 -9.400 -26.682 1.00 82.12 246 ILE A O 1
ATOM 2021 N N . ALA A 1 247 ? 8.227 -10.683 -28.507 1.00 85.50 247 ALA A N 1
ATOM 2022 C CA . ALA A 1 247 ? 6.823 -10.921 -28.827 1.00 85.50 247 ALA A CA 1
ATOM 2023 C C . ALA A 1 247 ? 6.137 -11.853 -27.821 1.00 85.50 247 ALA A C 1
ATOM 2025 O O . ALA A 1 247 ? 6.648 -12.938 -27.528 1.00 85.50 247 ALA A O 1
ATOM 2026 N N . ASP A 1 248 ? 4.931 -11.491 -27.371 1.00 84.38 248 ASP A N 1
ATOM 2027 C CA . ASP A 1 248 ? 4.038 -12.441 -26.704 1.00 84.38 248 ASP A CA 1
ATOM 2028 C C . ASP A 1 248 ? 3.279 -13.267 -27.750 1.00 84.38 248 ASP A C 1
ATOM 2030 O O . ASP A 1 248 ? 2.208 -12.905 -28.245 1.00 84.38 248 ASP A O 1
ATOM 2034 N N . ILE A 1 249 ? 3.844 -14.425 -28.083 1.00 85.12 249 ILE A N 1
ATOM 2035 C CA . ILE A 1 249 ? 3.284 -15.311 -29.103 1.00 85.12 249 ILE A CA 1
ATOM 2036 C C . ILE A 1 249 ? 2.145 -16.198 -28.587 1.00 85.12 249 ILE A C 1
ATOM 2038 O O . ILE A 1 249 ? 1.650 -17.027 -29.344 1.00 85.12 249 ILE A O 1
ATOM 2042 N N . THR A 1 250 ? 1.690 -16.050 -27.337 1.00 83.94 250 THR A N 1
ATOM 2043 C CA . THR A 1 250 ? 0.676 -16.941 -26.737 1.00 83.94 250 THR A CA 1
ATOM 2044 C C . THR A 1 250 ? -0.621 -16.951 -27.541 1.00 83.94 250 THR A C 1
ATOM 2046 O O . THR A 1 250 ? -1.196 -17.999 -27.838 1.00 83.94 250 THR A O 1
ATOM 2049 N N . ARG A 1 251 ? -1.092 -15.764 -27.939 1.00 89.25 251 ARG A N 1
ATOM 2050 C CA . ARG A 1 251 ? -2.318 -15.637 -28.735 1.00 89.25 251 ARG A CA 1
ATOM 2051 C C . ARG A 1 251 ? -2.134 -16.195 -30.146 1.00 89.25 251 ARG A C 1
ATOM 2053 O O . ARG A 1 251 ? -3.056 -16.807 -30.691 1.00 89.25 251 ARG A O 1
ATOM 2060 N N . LEU A 1 252 ? -0.948 -15.983 -30.717 1.00 91.00 252 LEU A N 1
ATOM 2061 C CA . LEU A 1 252 ? -0.564 -16.482 -32.031 1.00 91.00 252 LEU A CA 1
ATOM 2062 C C . LEU A 1 252 ? -0.581 -18.016 -32.038 1.00 91.00 252 LEU A C 1
ATOM 2064 O O . LEU A 1 252 ? -1.335 -18.614 -32.802 1.00 91.00 252 LEU A O 1
ATOM 2068 N N . THR A 1 253 ? 0.167 -18.656 -31.138 1.00 89.19 253 THR A N 1
ATOM 2069 C CA . THR A 1 253 ? 0.261 -20.121 -31.048 1.00 89.19 253 THR A CA 1
ATOM 2070 C C . THR A 1 253 ? -1.084 -20.768 -30.742 1.00 89.19 253 THR A C 1
ATOM 2072 O O . THR A 1 253 ? -1.413 -21.777 -31.362 1.00 89.19 253 THR A O 1
ATOM 2075 N N . LYS A 1 254 ? -1.912 -20.151 -29.885 1.00 89.75 254 LYS A N 1
ATOM 2076 C CA . LYS A 1 254 ? -3.288 -20.606 -29.628 1.00 89.75 254 LYS A CA 1
ATOM 2077 C C . LYS A 1 254 ? -4.129 -20.691 -30.909 1.00 89.75 254 LYS A C 1
ATOM 2079 O O . LYS A 1 254 ? -4.902 -21.627 -31.064 1.00 89.75 254 LYS A O 1
ATOM 2084 N N . ASN A 1 255 ? -3.994 -19.722 -31.817 1.00 90.44 255 ASN A N 1
ATOM 2085 C CA . ASN A 1 255 ? -4.839 -19.625 -33.011 1.00 90.44 255 ASN A CA 1
ATOM 2086 C C . ASN A 1 255 ? -4.318 -20.448 -34.200 1.00 90.44 255 ASN A C 1
ATOM 2088 O O . ASN A 1 255 ? -5.105 -21.017 -34.953 1.00 90.44 255 ASN A O 1
ATOM 2092 N N . ILE A 1 256 ? -2.999 -20.504 -34.406 1.00 91.81 256 ILE A N 1
ATOM 2093 C CA . ILE A 1 256 ? -2.418 -21.101 -35.622 1.00 91.81 256 ILE A CA 1
ATOM 2094 C C . ILE A 1 256 ? -1.473 -22.287 -35.371 1.00 91.81 256 ILE A C 1
ATOM 2096 O O . ILE A 1 256 ? -0.895 -22.819 -36.334 1.00 91.81 256 ILE A O 1
ATOM 2100 N N . GLY A 1 257 ? -1.370 -22.723 -34.112 1.00 87.94 257 GLY A N 1
ATOM 2101 C CA . GLY A 1 257 ? -0.495 -23.793 -33.638 1.00 87.94 257 GLY A CA 1
ATOM 2102 C C . GLY A 1 257 ? 0.964 -23.358 -33.494 1.00 87.94 257 GLY A C 1
ATOM 2103 O O . GLY A 1 257 ? 1.340 -22.234 -33.837 1.00 87.94 257 GLY A O 1
ATOM 2104 N N . ASN A 1 258 ? 1.808 -24.274 -33.017 1.00 84.75 258 ASN A N 1
ATOM 2105 C CA . ASN A 1 258 ? 3.251 -24.049 -32.954 1.00 84.75 258 ASN A CA 1
ATOM 2106 C C . ASN A 1 258 ? 3.839 -23.893 -34.366 1.00 84.75 258 ASN A C 1
ATOM 2108 O O . ASN A 1 258 ? 3.485 -24.622 -35.295 1.00 84.75 258 ASN A O 1
ATOM 2112 N N . ILE A 1 259 ? 4.749 -22.933 -34.524 1.00 85.94 259 ILE A N 1
ATOM 2113 C CA . ILE A 1 259 ? 5.488 -22.696 -35.766 1.00 85.94 259 ILE A CA 1
ATOM 2114 C C . ILE A 1 259 ? 6.964 -22.948 -35.493 1.00 85.94 259 ILE A C 1
ATOM 2116 O O . ILE A 1 259 ? 7.532 -22.419 -34.539 1.00 85.94 259 ILE A O 1
ATOM 2120 N N . LYS A 1 260 ? 7.594 -23.743 -36.356 1.00 89.88 260 LYS A N 1
ATOM 2121 C CA . LYS A 1 260 ? 9.047 -23.879 -36.381 1.00 89.88 260 LYS A CA 1
ATOM 2122 C C . LYS A 1 260 ? 9.625 -22.716 -37.183 1.00 89.88 260 LYS A C 1
ATOM 2124 O O . LYS A 1 260 ? 9.622 -22.757 -38.409 1.00 89.88 260 LYS A O 1
ATOM 2129 N N . PHE A 1 261 ? 10.074 -21.681 -36.482 1.00 93.25 261 PHE A N 1
ATOM 2130 C CA . PHE A 1 261 ? 10.679 -20.500 -37.095 1.00 93.25 261 PHE A CA 1
ATOM 2131 C C . PHE A 1 261 ? 12.053 -20.807 -37.699 1.00 93.25 261 PHE A C 1
ATOM 2133 O O . PHE A 1 261 ? 12.791 -21.669 -37.207 1.00 93.25 261 PHE A O 1
ATOM 2140 N N . LYS A 1 262 ? 12.414 -20.078 -38.757 1.00 93.62 262 LYS A N 1
ATOM 2141 C CA . LYS A 1 262 ? 13.759 -20.098 -39.330 1.00 93.62 262 LYS A CA 1
ATOM 2142 C C . LYS A 1 262 ? 14.764 -19.558 -38.310 1.00 93.62 262 LYS A C 1
ATOM 2144 O O . LYS A 1 262 ? 14.535 -18.551 -37.643 1.00 93.62 262 LYS A O 1
ATOM 2149 N N . SER A 1 263 ? 15.900 -20.244 -38.208 1.00 90.56 263 SER A N 1
ATOM 2150 C CA . SER A 1 263 ? 16.978 -19.886 -37.283 1.00 90.56 263 SER A CA 1
ATOM 2151 C C . SER A 1 263 ? 17.770 -18.683 -37.799 1.00 90.56 263 SER A C 1
ATOM 2153 O O . SER A 1 263 ? 18.304 -18.707 -38.913 1.00 90.56 263 SER A O 1
ATOM 2155 N N . LEU A 1 264 ? 17.883 -17.661 -36.947 1.00 91.00 264 LEU A N 1
ATOM 2156 C CA . LEU A 1 264 ? 18.713 -16.486 -37.200 1.00 91.00 264 LEU A CA 1
ATOM 2157 C C . LEU A 1 264 ? 20.202 -16.860 -37.254 1.00 91.00 264 LEU A C 1
ATOM 2159 O O . LEU A 1 264 ? 20.935 -16.332 -38.084 1.00 91.00 264 LEU A O 1
ATOM 2163 N N . GLU A 1 265 ? 20.637 -17.802 -36.414 1.00 87.62 265 GLU A N 1
ATOM 2164 C CA . GLU A 1 265 ? 21.989 -18.372 -36.408 1.00 87.62 265 GLU A CA 1
ATOM 2165 C C . GLU A 1 265 ? 22.348 -18.894 -37.802 1.00 87.62 265 GLU A C 1
ATOM 2167 O O . GLU A 1 265 ? 23.343 -18.479 -38.393 1.00 87.62 265 GLU A O 1
ATOM 2172 N N . ASN A 1 266 ? 21.493 -19.757 -38.358 1.00 89.44 266 ASN A N 1
ATOM 2173 C CA . ASN A 1 266 ? 21.707 -20.349 -39.675 1.00 89.44 266 ASN A CA 1
ATOM 2174 C C . ASN A 1 266 ? 21.704 -19.287 -40.779 1.00 89.44 266 ASN A C 1
ATOM 2176 O O . ASN A 1 266 ? 22.472 -19.394 -41.735 1.00 89.44 266 ASN A O 1
ATOM 2180 N N . TYR A 1 267 ? 20.857 -18.261 -40.659 1.00 92.81 267 TYR A N 1
ATOM 2181 C CA . TYR A 1 267 ? 20.834 -17.147 -41.604 1.00 92.81 267 TYR A CA 1
ATOM 2182 C C . TYR A 1 267 ? 22.146 -16.349 -41.582 1.00 92.81 267 TYR A C 1
ATOM 2184 O O . TYR A 1 267 ? 22.724 -16.104 -42.642 1.00 92.81 267 TYR A O 1
ATOM 2192 N N . LEU A 1 268 ? 22.653 -16.000 -40.395 1.00 91.94 268 LEU A N 1
ATOM 2193 C CA . LEU A 1 268 ? 23.933 -15.305 -40.229 1.00 91.94 268 LEU A CA 1
ATOM 2194 C C . LEU A 1 268 ? 25.108 -16.160 -40.718 1.00 91.94 268 LEU A C 1
ATOM 2196 O O . LEU A 1 268 ? 25.943 -15.666 -41.473 1.00 91.94 268 LEU A O 1
ATOM 2200 N N . MET A 1 269 ? 25.148 -17.446 -40.353 1.00 89.88 269 MET A N 1
ATOM 2201 C CA . MET A 1 269 ? 26.202 -18.371 -40.782 1.00 89.88 269 MET A CA 1
ATOM 2202 C C . MET A 1 269 ? 26.279 -18.493 -42.302 1.00 89.88 269 MET A C 1
ATOM 2204 O O . MET A 1 269 ? 27.370 -18.411 -42.859 1.00 89.88 269 MET A O 1
ATOM 2208 N N . ARG A 1 270 ? 25.131 -18.645 -42.976 1.00 91.25 270 ARG A N 1
ATOM 2209 C CA . ARG A 1 270 ? 25.068 -18.732 -44.443 1.00 91.25 270 ARG A CA 1
ATOM 2210 C C . ARG A 1 270 ? 25.537 -17.442 -45.103 1.00 91.25 270 ARG A C 1
ATOM 2212 O O . ARG A 1 270 ? 26.354 -17.484 -46.015 1.00 91.25 270 ARG A O 1
ATOM 2219 N N . ASN A 1 271 ? 25.055 -16.295 -44.626 1.00 91.31 271 ASN A N 1
ATOM 2220 C CA . ASN A 1 271 ? 25.384 -15.009 -45.232 1.00 91.31 271 ASN A CA 1
ATOM 2221 C C . ASN A 1 271 ? 26.837 -14.580 -44.998 1.00 91.31 271 ASN A C 1
ATOM 2223 O O . ASN A 1 271 ? 27.391 -13.896 -45.854 1.00 91.31 271 ASN A O 1
ATOM 2227 N N . LEU A 1 272 ? 27.448 -14.969 -43.877 1.00 90.56 272 LEU A N 1
ATOM 2228 C CA . LEU A 1 272 ? 28.814 -14.588 -43.494 1.00 90.56 272 LEU A CA 1
ATOM 2229 C C . LEU A 1 272 ? 29.839 -15.725 -43.622 1.00 90.56 272 LEU A C 1
ATOM 2231 O O . LEU A 1 272 ? 30.986 -15.540 -43.227 1.00 90.56 272 LEU A O 1
ATOM 2235 N N . ARG A 1 273 ? 29.442 -16.882 -44.170 1.00 87.50 273 ARG A N 1
ATOM 2236 C CA . ARG A 1 273 ? 30.293 -18.072 -44.363 1.00 87.50 273 ARG A CA 1
ATOM 2237 C C . ARG A 1 273 ? 31.013 -18.520 -43.074 1.00 87.50 273 ARG A C 1
ATOM 2239 O O . ARG A 1 273 ? 32.189 -18.866 -43.094 1.00 87.50 273 ARG A O 1
ATOM 2246 N N . ILE A 1 274 ? 30.310 -18.507 -41.938 1.00 84.56 274 ILE A N 1
ATOM 2247 C CA . ILE A 1 274 ? 30.863 -18.891 -40.624 1.00 84.56 274 ILE A CA 1
ATOM 2248 C C . ILE A 1 274 ? 30.803 -20.420 -40.462 1.00 84.56 274 ILE A C 1
ATOM 2250 O O . ILE A 1 274 ? 29.725 -21.002 -40.561 1.00 84.56 274 ILE A O 1
ATOM 2254 N N . SER A 1 275 ? 31.940 -21.063 -40.169 1.00 73.31 275 SER A N 1
ATOM 2255 C CA . SER A 1 275 ? 32.082 -22.530 -40.095 1.00 73.31 275 SER A CA 1
ATOM 2256 C C . SER A 1 275 ? 31.829 -23.151 -38.710 1.00 73.31 275 SER A C 1
ATOM 2258 O O . SER A 1 275 ? 31.438 -24.313 -38.623 1.00 73.31 275 SER A O 1
ATOM 2260 N N . LYS A 1 276 ? 32.004 -22.405 -37.606 1.00 65.50 276 LYS A N 1
ATOM 2261 C CA . LYS A 1 276 ? 31.797 -22.919 -36.234 1.00 65.50 276 LYS A CA 1
ATOM 2262 C C . LYS A 1 276 ? 30.346 -22.749 -35.764 1.00 65.50 276 LYS A C 1
ATOM 2264 O O . LYS A 1 276 ? 29.839 -21.630 -35.710 1.00 65.50 276 LYS A O 1
ATOM 2269 N N . LYS A 1 277 ? 29.713 -23.839 -35.309 1.00 58.00 277 LYS A N 1
ATOM 2270 C CA . LYS A 1 277 ? 28.428 -23.813 -34.580 1.00 58.00 277 LYS A CA 1
ATOM 2271 C C . LYS A 1 277 ? 28.632 -23.233 -33.170 1.00 58.00 277 LYS A C 1
ATOM 2273 O O . LYS A 1 277 ? 28.837 -23.968 -32.211 1.00 58.00 277 LYS A O 1
ATOM 2278 N N . LYS A 1 278 ? 28.573 -21.908 -33.023 1.00 60.53 278 LYS A N 1
ATOM 2279 C CA . LYS A 1 278 ? 28.254 -21.288 -31.723 1.00 60.53 278 LYS A CA 1
ATOM 2280 C C . LYS A 1 278 ? 26.726 -21.274 -31.573 1.00 60.53 278 LYS A C 1
ATOM 2282 O O . LYS A 1 278 ? 26.019 -21.043 -32.547 1.00 60.53 278 LYS A O 1
ATOM 2287 N N . VAL A 1 279 ? 26.192 -21.544 -30.386 1.00 56.94 279 VAL A N 1
ATOM 2288 C CA . VAL A 1 279 ? 24.742 -21.460 -30.124 1.00 56.94 279 VAL A CA 1
ATOM 2289 C C . VAL A 1 279 ? 24.472 -20.179 -29.342 1.00 56.94 279 VAL A C 1
ATOM 2291 O O . VAL A 1 279 ? 25.157 -19.901 -28.361 1.00 56.94 279 VAL A O 1
ATOM 2294 N N . PHE A 1 280 ? 23.493 -19.375 -29.765 1.00 57.31 280 PHE A N 1
ATOM 2295 C CA . PHE A 1 280 ? 23.055 -18.223 -28.974 1.00 57.31 280 PHE A CA 1
ATOM 2296 C C . PHE A 1 280 ? 22.361 -18.698 -27.693 1.00 57.31 280 PHE A C 1
ATOM 2298 O O . PHE A 1 280 ? 21.410 -19.478 -27.762 1.00 57.31 280 PHE A O 1
ATOM 2305 N N . PHE A 1 281 ? 22.703 -18.108 -26.549 1.00 51.69 281 PHE A N 1
ATOM 2306 C CA . PHE A 1 281 ? 21.781 -18.090 -25.417 1.00 51.69 281 PHE A CA 1
ATOM 2307 C C . PHE A 1 281 ? 20.582 -17.208 -25.789 1.00 51.69 281 PHE A C 1
ATOM 2309 O O . PHE A 1 281 ? 20.708 -15.993 -25.940 1.00 51.69 281 PHE A O 1
ATOM 2316 N N . SER A 1 282 ? 19.426 -17.831 -26.022 1.00 53.31 282 SER A N 1
ATOM 2317 C CA . SER A 1 282 ? 18.148 -17.132 -26.178 1.00 53.31 282 SER A CA 1
ATOM 2318 C C . SER A 1 282 ? 17.434 -17.051 -24.844 1.00 53.31 282 SER A C 1
ATOM 2320 O O . SER A 1 282 ? 17.239 -18.072 -24.181 1.00 53.31 282 SER A O 1
ATOM 2322 N N . THR A 1 283 ? 16.940 -15.872 -24.504 1.00 48.97 283 THR A N 1
ATOM 2323 C CA . THR A 1 283 ? 15.959 -15.723 -23.435 1.00 48.97 283 THR A CA 1
ATOM 2324 C C . THR A 1 283 ? 14.573 -15.912 -24.043 1.00 48.97 283 THR A C 1
ATOM 2326 O O . THR A 1 283 ? 14.134 -15.153 -24.907 1.00 48.97 283 THR A O 1
ATOM 2329 N N . LYS A 1 284 ? 13.873 -16.977 -23.643 1.00 48.16 284 LYS A N 1
ATOM 2330 C CA . LYS A 1 284 ? 12.460 -17.132 -24.006 1.00 48.16 284 LYS A CA 1
ATOM 2331 C C . LYS A 1 284 ? 11.649 -16.064 -23.281 1.00 48.16 284 LYS A C 1
ATOM 2333 O O . LYS A 1 284 ? 11.884 -15.813 -22.098 1.00 48.16 284 LYS A O 1
ATOM 2338 N N . PHE A 1 285 ? 10.638 -15.520 -23.948 1.00 44.53 285 PHE A N 1
ATOM 2339 C CA . PHE A 1 285 ? 9.519 -14.864 -23.282 1.00 44.53 285 PHE A CA 1
ATOM 2340 C C . PHE A 1 285 ? 8.683 -15.928 -22.572 1.00 44.53 285 PHE A C 1
ATOM 2342 O O . PHE A 1 285 ? 7.574 -16.260 -22.967 1.00 44.53 285 PHE A O 1
ATOM 2349 N N . ASN A 1 286 ? 9.230 -16.507 -21.507 1.00 35.50 286 ASN A N 1
ATOM 2350 C CA . ASN A 1 286 ? 8.423 -17.246 -20.557 1.00 35.50 286 ASN A CA 1
ATOM 2351 C C . ASN A 1 286 ? 7.875 -16.237 -19.555 1.00 35.50 286 ASN A C 1
ATOM 2353 O O . ASN A 1 286 ? 8.347 -16.144 -18.429 1.00 35.50 286 ASN A O 1
ATOM 2357 N N . TYR A 1 287 ? 6.856 -15.494 -19.983 1.00 42.56 287 TYR A N 1
ATOM 2358 C CA . TYR A 1 287 ? 5.715 -15.223 -19.121 1.00 42.56 287 TYR A CA 1
ATOM 2359 C C . TYR A 1 287 ? 4.581 -16.149 -19.549 1.00 42.56 287 TYR A C 1
ATOM 2361 O O . TYR A 1 287 ? 3.485 -15.711 -19.877 1.00 42.56 287 TYR A O 1
ATOM 2369 N N . SER A 1 288 ? 4.836 -17.461 -19.504 1.00 30.06 288 SER A N 1
ATOM 2370 C CA . SER A 1 288 ? 3.745 -18.405 -19.272 1.00 30.06 288 SER A CA 1
ATOM 2371 C C . SER A 1 288 ? 2.918 -17.891 -18.088 1.00 30.06 288 SER A C 1
ATOM 2373 O O . SER A 1 288 ? 3.488 -17.245 -17.204 1.00 30.06 288 SER A O 1
ATOM 2375 N N . ASN A 1 289 ? 1.609 -18.168 -18.089 1.00 35.28 289 ASN A N 1
ATOM 2376 C CA . ASN A 1 289 ? 0.608 -17.933 -17.031 1.00 35.28 289 ASN A CA 1
ATOM 2377 C C . ASN A 1 289 ? 0.985 -18.557 -15.664 1.00 35.28 289 ASN A C 1
ATOM 2379 O O . ASN A 1 289 ? 0.197 -19.236 -15.018 1.00 35.28 289 ASN A O 1
ATOM 2383 N N . VAL A 1 290 ? 2.221 -18.367 -15.233 1.00 36.59 290 VAL A N 1
ATOM 2384 C CA . VAL A 1 290 ? 2.784 -18.771 -13.967 1.00 36.59 290 VAL A CA 1
ATOM 2385 C C . VAL A 1 290 ? 2.562 -17.580 -13.058 1.00 36.59 290 VAL A C 1
ATOM 2387 O O . VAL A 1 290 ? 2.992 -16.460 -13.346 1.00 36.59 290 VAL A O 1
ATOM 2390 N N . GLU A 1 291 ? 1.854 -17.814 -11.965 1.00 39.91 291 GLU A N 1
ATOM 2391 C CA . GLU A 1 291 ? 1.823 -16.895 -10.843 1.00 39.91 291 GLU A CA 1
ATOM 2392 C C . GLU A 1 291 ? 3.266 -16.736 -10.342 1.00 39.91 291 GLU A C 1
ATOM 2394 O O . GLU A 1 291 ? 3.861 -17.654 -9.775 1.00 39.91 291 GLU A O 1
ATOM 2399 N N . TYR A 1 292 ? 3.883 -15.583 -10.603 1.00 50.12 292 TYR A N 1
ATOM 2400 C CA . TYR A 1 292 ? 5.165 -15.270 -9.981 1.00 50.12 292 TYR A CA 1
ATOM 2401 C C . TYR A 1 292 ? 4.825 -14.839 -8.568 1.00 50.12 292 TYR A C 1
ATOM 2403 O O . TYR A 1 292 ? 4.309 -13.739 -8.374 1.00 50.12 292 TYR A O 1
ATOM 2411 N N . LYS A 1 293 ? 5.055 -15.757 -7.631 1.00 61.22 293 LYS A N 1
ATOM 2412 C CA . LYS A 1 293 ? 5.022 -15.519 -6.196 1.00 61.22 293 LYS A CA 1
ATOM 2413 C C . LYS A 1 293 ? 6.444 -15.610 -5.651 1.00 61.22 293 LYS A C 1
ATOM 2415 O O . LYS A 1 293 ? 7.104 -16.634 -5.849 1.00 61.22 293 LYS A O 1
ATOM 2420 N N . GLY A 1 294 ? 6.930 -14.532 -5.046 1.00 75.19 294 GLY A N 1
ATOM 2421 C CA . GLY A 1 294 ? 8.265 -14.481 -4.455 1.00 75.19 294 GLY A CA 1
ATOM 2422 C C . GLY A 1 294 ? 8.774 -13.069 -4.177 1.00 75.19 294 GLY A C 1
ATOM 2423 O O . GLY A 1 294 ? 8.088 -12.075 -4.427 1.00 75.19 294 GLY A O 1
ATOM 2424 N N . SER A 1 295 ? 9.997 -12.994 -3.660 1.00 87.00 295 SER A N 1
ATOM 2425 C CA . SER A 1 295 ? 10.664 -11.748 -3.276 1.00 87.00 295 SER A CA 1
ATOM 2426 C C . SER A 1 295 ? 11.534 -11.191 -4.408 1.00 87.00 295 SER A C 1
ATOM 2428 O O . SER A 1 295 ? 11.984 -11.913 -5.300 1.00 87.00 295 SER A O 1
ATOM 2430 N N . VAL A 1 296 ? 11.799 -9.891 -4.364 1.00 90.62 296 VAL A N 1
ATOM 2431 C CA . VAL A 1 296 ? 12.607 -9.152 -5.342 1.00 90.62 296 VAL A CA 1
ATOM 2432 C C . VAL A 1 296 ? 13.768 -8.471 -4.629 1.00 90.62 296 VAL A C 1
ATOM 2434 O O . VAL A 1 296 ? 13.606 -8.027 -3.495 1.00 90.62 296 VAL A O 1
ATOM 2437 N N . ILE A 1 297 ? 14.929 -8.374 -5.277 1.00 91.31 297 ILE A N 1
ATOM 2438 C CA . ILE A 1 297 ? 16.091 -7.636 -4.759 1.00 91.31 297 ILE A CA 1
ATOM 2439 C C . ILE A 1 297 ? 16.342 -6.409 -5.644 1.00 91.31 297 ILE A C 1
ATOM 2441 O O . ILE A 1 297 ? 16.613 -6.548 -6.829 1.00 91.31 297 ILE A O 1
ATOM 2445 N N . TYR A 1 298 ? 16.239 -5.210 -5.083 1.00 91.56 298 TYR A N 1
ATOM 2446 C CA . TYR A 1 298 ? 16.515 -3.928 -5.721 1.00 91.56 298 TYR A CA 1
ATOM 2447 C C . TYR A 1 298 ? 17.964 -3.514 -5.443 1.00 91.56 298 TYR A C 1
ATOM 2449 O O . TYR A 1 298 ? 18.318 -3.207 -4.312 1.00 91.56 298 TYR A O 1
ATOM 2457 N N . GLY A 1 299 ? 18.794 -3.521 -6.474 1.00 88.81 299 GLY A N 1
ATOM 2458 C CA . GLY A 1 299 ? 20.246 -3.445 -6.452 1.00 88.81 299 GLY A CA 1
ATOM 2459 C C . GLY A 1 299 ? 20.821 -4.763 -6.959 1.00 88.81 299 GLY A C 1
ATOM 2460 O O . GLY A 1 299 ? 20.837 -5.750 -6.231 1.00 88.81 299 GLY A O 1
ATOM 2461 N N . ALA A 1 300 ? 21.305 -4.792 -8.201 1.00 86.25 300 ALA A N 1
ATOM 2462 C CA . ALA A 1 300 ? 21.963 -5.952 -8.812 1.00 86.25 300 ALA A CA 1
ATOM 2463 C C . ALA A 1 300 ? 23.499 -5.828 -8.777 1.00 86.25 300 ALA A C 1
ATOM 2465 O O . ALA A 1 300 ? 24.203 -6.371 -9.624 1.00 86.25 300 ALA A O 1
ATOM 2466 N N . GLY A 1 301 ? 24.027 -5.046 -7.831 1.00 81.25 301 GLY A N 1
ATOM 2467 C CA . GLY A 1 301 ? 25.457 -4.992 -7.527 1.00 81.25 301 GLY A CA 1
ATOM 2468 C C . GLY A 1 301 ? 25.894 -6.096 -6.561 1.00 81.25 301 GLY A C 1
ATOM 2469 O O . GLY A 1 301 ? 25.111 -6.971 -6.191 1.00 81.25 301 GLY A O 1
ATOM 2470 N N . PHE A 1 302 ? 27.138 -5.994 -6.090 1.00 76.31 302 PHE A N 1
ATOM 2471 C CA . PHE A 1 302 ? 27.748 -6.935 -5.143 1.00 76.31 302 PHE A CA 1
ATOM 2472 C C . PHE A 1 302 ? 26.867 -7.221 -3.912 1.00 76.31 302 PHE A C 1
ATOM 2474 O O . PHE A 1 302 ? 26.658 -8.378 -3.549 1.00 76.31 302 PHE A O 1
ATOM 2481 N N . ALA A 1 303 ? 26.273 -6.177 -3.322 1.00 75.00 303 ALA A N 1
ATOM 2482 C CA . ALA A 1 303 ? 25.411 -6.319 -2.149 1.00 75.00 303 ALA A CA 1
ATOM 2483 C C . ALA A 1 303 ? 24.128 -7.120 -2.428 1.00 75.00 303 ALA A C 1
ATOM 2485 O O . ALA A 1 303 ? 23.710 -7.958 -1.624 1.00 75.00 303 ALA A O 1
ATOM 2486 N N . GLY A 1 304 ? 23.517 -6.914 -3.597 1.00 83.56 304 GLY A N 1
ATOM 2487 C CA . GLY A 1 304 ? 22.364 -7.697 -4.038 1.00 83.56 304 GLY A CA 1
ATOM 2488 C C . GLY A 1 304 ? 22.705 -9.168 -4.236 1.00 83.56 304 GLY A C 1
ATOM 2489 O O . GLY A 1 304 ? 21.945 -10.049 -3.827 1.00 83.56 304 GLY A O 1
ATOM 2490 N N . GLU A 1 305 ? 23.876 -9.442 -4.806 1.00 80.56 305 GLU A N 1
ATOM 2491 C CA . GLU A 1 305 ? 24.403 -10.793 -4.990 1.00 80.56 305 GLU A CA 1
ATOM 2492 C C . GLU A 1 305 ? 24.596 -11.522 -3.651 1.00 80.56 305 GLU A C 1
ATOM 2494 O O . GLU A 1 305 ? 24.085 -12.634 -3.461 1.00 80.56 305 GLU A O 1
ATOM 2499 N N . LYS A 1 306 ? 25.283 -10.900 -2.687 1.00 78.38 306 LYS A N 1
ATOM 2500 C CA . LYS A 1 306 ? 25.488 -11.491 -1.357 1.00 78.38 306 LYS A CA 1
ATOM 2501 C C . LYS A 1 306 ? 24.166 -11.723 -0.638 1.00 78.38 306 LYS A C 1
ATOM 2503 O O . LYS A 1 306 ? 23.970 -12.777 -0.021 1.00 78.38 306 LYS A O 1
ATOM 2508 N N . LEU A 1 307 ? 23.232 -10.781 -0.761 1.00 79.31 307 LEU A N 1
ATOM 2509 C CA . LEU A 1 307 ? 21.905 -10.925 -0.188 1.00 79.31 307 LEU A CA 1
ATOM 2510 C C . LEU A 1 307 ? 21.147 -12.115 -0.794 1.00 79.31 307 LEU A C 1
ATOM 2512 O O . LEU A 1 307 ? 20.553 -12.903 -0.052 1.00 79.31 307 LEU A O 1
ATOM 2516 N N . PHE A 1 308 ? 21.200 -12.298 -2.113 1.00 85.69 308 PHE A N 1
ATOM 2517 C CA . PHE A 1 308 ? 20.580 -13.441 -2.779 1.00 85.69 308 PHE A CA 1
ATOM 2518 C C . PHE A 1 308 ? 21.107 -14.777 -2.261 1.00 85.69 308 PHE A C 1
ATOM 2520 O O . PHE A 1 308 ? 20.313 -15.660 -1.937 1.00 85.69 308 PHE A O 1
ATOM 2527 N N . LEU A 1 309 ? 22.428 -14.927 -2.123 1.00 80.50 309 LEU A N 1
ATOM 2528 C CA . LEU A 1 309 ? 23.028 -16.167 -1.620 1.00 80.50 309 LEU A CA 1
ATOM 2529 C C . LEU A 1 309 ? 22.530 -16.528 -0.214 1.00 80.50 309 LEU A C 1
ATOM 2531 O O . LEU A 1 309 ? 22.358 -17.711 0.090 1.00 80.50 309 LEU A O 1
ATOM 2535 N N . ARG A 1 310 ? 22.239 -15.519 0.617 1.00 77.62 310 ARG A N 1
ATOM 2536 C CA . ARG A 1 310 ? 21.657 -15.694 1.954 1.00 77.62 310 ARG A CA 1
ATOM 2537 C C . ARG A 1 310 ? 20.161 -16.019 1.913 1.00 77.62 310 ARG A C 1
ATOM 2539 O O . ARG A 1 310 ? 19.696 -16.822 2.722 1.00 77.62 310 ARG A O 1
ATOM 2546 N N . LEU A 1 311 ? 19.404 -15.386 1.015 1.00 77.81 311 LEU A N 1
ATOM 2547 C CA . LEU A 1 311 ? 17.944 -15.514 0.953 1.00 77.81 311 LEU A CA 1
ATOM 2548 C C . LEU A 1 311 ? 17.462 -16.740 0.177 1.00 77.81 311 LEU A C 1
ATOM 2550 O O . LEU A 1 311 ? 16.444 -17.306 0.562 1.00 77.81 311 LEU A O 1
ATOM 2554 N N . LYS A 1 312 ? 18.188 -17.200 -0.851 1.00 80.25 312 LYS A N 1
ATOM 2555 C CA . LYS A 1 312 ? 17.745 -18.274 -1.763 1.00 80.25 312 LYS A CA 1
ATOM 2556 C C . LYS A 1 312 ? 17.373 -19.594 -1.076 1.00 80.25 312 LYS A C 1
ATOM 2558 O O . LYS A 1 312 ? 16.623 -20.380 -1.637 1.00 80.25 312 LYS A O 1
ATOM 2563 N N . LYS A 1 313 ? 17.891 -19.841 0.136 1.00 75.69 313 LYS A N 1
ATOM 2564 C CA . LYS A 1 313 ? 17.560 -21.023 0.955 1.00 75.69 313 LYS A CA 1
ATOM 2565 C C . LYS A 1 313 ? 16.201 -20.919 1.665 1.00 75.69 313 LYS A C 1
ATOM 2567 O O . LYS A 1 313 ? 15.666 -21.936 2.082 1.00 75.69 313 LYS A O 1
ATOM 2572 N N . LYS A 1 314 ? 15.678 -19.704 1.864 1.00 71.50 314 LYS A N 1
ATOM 2573 C CA . LYS A 1 314 ? 14.466 -19.417 2.656 1.00 71.50 314 LYS A CA 1
ATOM 2574 C C . LYS A 1 314 ? 13.346 -18.779 1.837 1.00 71.50 314 LYS A C 1
ATOM 2576 O O . LYS A 1 314 ? 12.184 -18.916 2.194 1.00 71.50 314 LYS A O 1
ATOM 2581 N N . GLU A 1 315 ? 13.689 -18.063 0.771 1.00 77.62 315 GLU A N 1
ATOM 2582 C CA . GLU A 1 315 ? 12.743 -17.319 -0.053 1.00 77.62 315 GLU A CA 1
ATOM 2583 C C . GLU A 1 315 ? 13.032 -17.522 -1.541 1.00 77.62 315 GLU A C 1
ATOM 2585 O O . GLU A 1 315 ? 14.187 -17.577 -1.971 1.00 77.62 315 GLU A O 1
ATOM 2590 N N . LYS A 1 316 ? 11.966 -17.583 -2.345 1.00 80.06 316 LYS A N 1
ATOM 2591 C CA . LYS A 1 316 ? 12.068 -17.624 -3.803 1.00 80.06 316 LYS A CA 1
ATOM 2592 C C . LYS A 1 316 ? 12.305 -16.210 -4.325 1.00 80.06 316 LYS A C 1
ATOM 2594 O O . LYS A 1 316 ? 11.380 -15.401 -4.340 1.00 80.06 316 LYS A O 1
ATOM 2599 N N . ILE A 1 317 ? 13.531 -15.917 -4.755 1.00 85.19 317 ILE A N 1
ATOM 2600 C CA . ILE A 1 317 ? 13.847 -14.648 -5.419 1.00 85.19 317 ILE A CA 1
ATOM 2601 C C . ILE A 1 317 ? 13.458 -14.758 -6.893 1.00 85.19 317 ILE A C 1
ATOM 2603 O O . ILE A 1 317 ? 13.909 -15.666 -7.587 1.00 85.19 317 ILE A O 1
ATOM 2607 N N . ILE A 1 318 ? 12.581 -13.865 -7.353 1.00 76.69 318 ILE A N 1
ATOM 2608 C CA . ILE A 1 318 ? 11.997 -13.924 -8.704 1.00 76.69 318 ILE A CA 1
ATOM 2609 C C . ILE A 1 318 ? 12.567 -12.873 -9.658 1.00 76.69 318 ILE A C 1
ATOM 2611 O O . ILE A 1 318 ? 12.576 -13.114 -10.862 1.00 76.69 318 ILE A O 1
ATOM 2615 N N . PHE A 1 319 ? 13.069 -11.749 -9.135 1.00 83.69 319 PHE A N 1
ATOM 2616 C CA . PHE A 1 319 ? 13.706 -10.689 -9.920 1.00 83.69 319 PHE A CA 1
ATOM 2617 C C . PHE A 1 319 ? 14.812 -9.998 -9.121 1.00 83.69 319 PHE A C 1
ATOM 2619 O O . PHE A 1 319 ? 14.701 -9.831 -7.903 1.00 83.69 319 PHE A O 1
ATOM 2626 N N . PHE A 1 320 ? 15.827 -9.530 -9.839 1.00 84.50 320 PHE A N 1
ATOM 2627 C CA . PHE A 1 320 ? 16.638 -8.391 -9.431 1.00 84.50 320 PHE A CA 1
ATOM 2628 C C . PHE A 1 320 ? 16.121 -7.133 -10.121 1.00 84.50 320 PHE A C 1
ATOM 2630 O O . PHE A 1 320 ? 15.572 -7.213 -11.216 1.00 84.50 320 PHE A O 1
ATOM 2637 N N . VAL A 1 321 ? 16.297 -5.971 -9.510 1.00 89.75 321 VAL A N 1
ATOM 2638 C CA . VAL A 1 321 ? 15.920 -4.678 -10.087 1.00 89.75 321 VAL A CA 1
ATOM 2639 C C . VAL A 1 321 ? 17.119 -3.760 -9.985 1.00 89.75 321 VAL A C 1
ATOM 2641 O O . VAL A 1 321 ? 17.716 -3.697 -8.924 1.00 89.75 321 VAL A O 1
ATOM 2644 N N . ASP A 1 322 ? 17.502 -3.065 -11.045 1.00 85.75 322 ASP A N 1
ATOM 2645 C CA . ASP A 1 322 ? 18.588 -2.082 -10.972 1.00 85.75 322 ASP A CA 1
ATOM 2646 C C . ASP A 1 322 ? 18.269 -0.913 -11.902 1.00 85.75 322 ASP A C 1
ATOM 2648 O O . ASP A 1 322 ? 17.743 -1.116 -13.001 1.00 85.75 322 ASP A O 1
ATOM 2652 N N . ASP A 1 323 ? 18.537 0.309 -11.449 1.00 79.62 323 ASP A N 1
ATOM 2653 C CA . ASP A 1 323 ? 18.296 1.513 -12.243 1.00 79.62 323 ASP A CA 1
ATOM 2654 C C . ASP A 1 323 ? 19.393 1.722 -13.298 1.00 79.62 323 ASP A C 1
ATOM 2656 O O . ASP A 1 323 ? 19.129 2.395 -14.293 1.00 79.62 323 ASP A O 1
ATOM 2660 N N . ASP A 1 324 ? 20.570 1.091 -13.153 1.00 69.94 324 ASP A N 1
ATOM 2661 C CA . ASP A 1 324 ? 21.621 1.104 -14.174 1.00 69.94 324 ASP A CA 1
ATOM 2662 C C . ASP A 1 324 ? 21.178 0.308 -15.419 1.00 69.94 324 ASP A C 1
ATOM 2664 O O . ASP A 1 324 ? 21.099 -0.931 -15.376 1.00 69.94 324 ASP A O 1
ATOM 2668 N N . PRO A 1 325 ? 20.955 0.972 -16.571 1.00 55.47 325 PRO A N 1
ATOM 2669 C CA . PRO A 1 325 ? 20.547 0.300 -17.799 1.00 55.47 325 PRO A CA 1
ATOM 2670 C C . PRO A 1 325 ? 21.551 -0.752 -18.287 1.00 55.47 325 PRO A C 1
ATOM 2672 O O . PRO A 1 325 ? 21.162 -1.653 -19.025 1.00 55.47 325 PRO A O 1
ATOM 2675 N N . LYS A 1 326 ? 22.830 -0.668 -17.882 1.00 57.81 326 LYS A N 1
ATOM 2676 C CA . LYS A 1 326 ? 23.866 -1.652 -18.240 1.00 57.81 326 LYS A CA 1
ATOM 2677 C C . LYS A 1 326 ? 23.669 -2.996 -17.538 1.00 57.81 326 LYS A C 1
ATOM 2679 O O . LYS A 1 326 ? 24.088 -4.021 -18.071 1.00 57.81 326 LYS A O 1
ATOM 2684 N N . LYS A 1 327 ? 23.071 -2.998 -16.341 1.00 57.22 327 LYS A N 1
ATOM 2685 C CA . LYS A 1 327 ? 22.807 -4.214 -15.553 1.00 57.22 327 LYS A CA 1
ATOM 2686 C C . LYS A 1 327 ? 21.463 -4.845 -15.895 1.00 57.22 327 LYS A C 1
ATOM 2688 O O . LYS A 1 327 ? 21.317 -6.060 -15.786 1.00 57.22 327 LYS A O 1
ATOM 2693 N N . GLN A 1 328 ? 20.495 -4.036 -16.316 1.00 58.50 328 GLN A N 1
ATOM 2694 C CA . GLN A 1 328 ? 19.187 -4.502 -16.770 1.00 58.50 328 GLN A CA 1
ATOM 2695 C C . GLN A 1 328 ? 19.310 -5.492 -17.941 1.00 58.50 328 GLN A C 1
ATOM 2697 O O . GLN A 1 328 ? 20.245 -5.436 -18.733 1.00 58.50 328 GLN A O 1
ATOM 2702 N N . ASN A 1 329 ? 18.340 -6.403 -18.056 1.00 45.78 329 ASN A N 1
ATOM 2703 C CA . ASN A 1 329 ? 18.268 -7.474 -19.061 1.00 45.78 329 ASN A CA 1
ATOM 2704 C C . ASN A 1 329 ? 19.418 -8.495 -19.037 1.00 45.78 329 ASN A C 1
ATOM 2706 O O . ASN A 1 329 ? 19.479 -9.357 -19.915 1.00 45.78 329 ASN A O 1
ATOM 2710 N N . ASN A 1 330 ? 20.270 -8.460 -18.012 1.00 46.72 330 ASN A N 1
ATOM 2711 C CA . ASN A 1 330 ? 21.169 -9.557 -17.674 1.00 46.72 330 ASN A CA 1
ATOM 2712 C C . ASN A 1 330 ? 20.500 -10.540 -16.703 1.00 46.72 330 ASN A C 1
ATOM 2714 O O . ASN A 1 330 ? 19.455 -10.268 -16.105 1.00 46.72 330 ASN A O 1
ATOM 2718 N N . LEU A 1 331 ? 21.118 -11.710 -16.557 1.00 50.84 331 LEU A N 1
ATOM 2719 C CA . LEU A 1 331 ? 20.743 -12.712 -15.567 1.00 50.84 331 LEU A CA 1
ATOM 2720 C C . LEU A 1 331 ? 21.797 -12.741 -14.464 1.00 50.84 331 LEU A C 1
ATOM 2722 O O . LEU A 1 331 ? 22.992 -12.756 -14.747 1.00 50.84 331 LEU A O 1
ATOM 2726 N N . PHE A 1 332 ? 21.350 -12.841 -13.221 1.00 62.53 332 PHE A N 1
ATOM 2727 C CA . PHE A 1 332 ? 22.197 -13.187 -12.091 1.00 62.53 332 PHE A CA 1
ATOM 2728 C C . PHE A 1 332 ? 21.734 -14.525 -11.517 1.00 62.53 332 PHE A C 1
ATOM 2730 O O . PHE A 1 332 ? 20.594 -14.636 -11.074 1.00 62.53 332 PHE A O 1
ATOM 2737 N N . ASN A 1 333 ? 22.584 -15.559 -11.547 1.00 63.12 333 ASN A N 1
ATOM 2738 C CA . ASN A 1 333 ? 22.219 -16.917 -11.111 1.00 63.12 333 ASN A CA 1
ATOM 2739 C C . ASN A 1 333 ? 20.874 -17.404 -11.704 1.00 63.12 333 ASN A C 1
ATOM 2741 O O . ASN A 1 333 ? 20.021 -17.932 -10.993 1.00 63.12 333 ASN A O 1
ATOM 2745 N N . ASN A 1 334 ? 20.675 -17.195 -13.012 1.00 52.09 334 ASN A N 1
ATOM 2746 C CA . ASN A 1 334 ? 19.438 -17.489 -13.756 1.00 52.09 334 ASN A CA 1
ATOM 2747 C C . ASN A 1 334 ? 18.192 -16.675 -13.342 1.00 52.09 334 ASN A C 1
ATOM 2749 O O . ASN A 1 334 ? 17.087 -16.984 -13.788 1.00 52.09 334 ASN A O 1
ATOM 2753 N N . ILE A 1 335 ? 18.353 -15.613 -12.546 1.00 63.62 335 ILE A N 1
ATOM 2754 C CA . ILE A 1 335 ? 17.282 -14.684 -12.167 1.00 63.62 335 ILE A CA 1
ATOM 2755 C C . ILE A 1 335 ? 17.430 -13.380 -12.961 1.00 63.62 335 ILE A C 1
ATOM 2757 O O . ILE A 1 335 ? 18.514 -12.796 -12.976 1.00 63.62 335 ILE A O 1
ATOM 2761 N N . PRO A 1 336 ? 16.365 -12.896 -13.617 1.00 57.09 336 PRO A N 1
ATOM 2762 C CA . PRO A 1 336 ? 16.428 -11.689 -14.432 1.00 57.09 336 PRO A CA 1
ATOM 2763 C C . PRO A 1 336 ? 16.602 -10.410 -13.614 1.00 57.09 336 PRO A C 1
ATOM 2765 O O . PRO A 1 336 ? 15.907 -10.202 -12.618 1.00 57.09 336 PRO A O 1
ATOM 2768 N N . ILE A 1 337 ? 17.492 -9.537 -14.094 1.00 72.25 337 ILE A N 1
ATOM 2769 C CA . ILE A 1 337 ? 17.644 -8.151 -13.645 1.00 72.25 337 ILE A CA 1
ATOM 2770 C C . ILE A 1 337 ? 16.760 -7.267 -14.532 1.00 72.25 337 ILE A C 1
ATOM 2772 O O . ILE A 1 337 ? 16.947 -7.206 -15.747 1.00 72.25 337 ILE A O 1
ATOM 2776 N N . ILE A 1 338 ? 15.778 -6.590 -13.944 1.00 67.38 338 ILE A N 1
ATOM 2777 C CA . ILE A 1 338 ? 14.769 -5.795 -14.656 1.00 67.38 338 ILE A CA 1
ATOM 2778 C C . ILE A 1 338 ? 14.811 -4.322 -14.235 1.00 67.38 338 ILE A C 1
ATOM 2780 O O . ILE A 1 338 ? 15.393 -3.969 -13.215 1.00 67.38 338 ILE A O 1
ATOM 2784 N N . SER A 1 339 ? 14.176 -3.445 -15.013 1.00 75.38 339 SER A N 1
ATOM 2785 C CA . SER A 1 339 ? 13.995 -2.045 -14.613 1.00 75.38 339 SER A CA 1
ATOM 2786 C C . SER A 1 339 ? 12.876 -1.889 -13.577 1.00 75.38 339 SER A C 1
ATOM 2788 O O . SER A 1 339 ? 11.968 -2.725 -13.487 1.00 75.38 339 SER A O 1
ATOM 2790 N N . PHE A 1 340 ? 12.881 -0.775 -12.840 1.00 82.31 340 PHE A N 1
ATOM 2791 C CA . PHE A 1 340 ? 11.772 -0.411 -11.951 1.00 82.31 340 PHE A CA 1
ATOM 2792 C C . PHE A 1 340 ? 10.423 -0.327 -12.687 1.00 82.31 340 PHE A C 1
ATOM 2794 O O . PHE A 1 340 ? 9.405 -0.794 -12.171 1.00 82.31 340 PHE A O 1
ATOM 2801 N N . ASP A 1 341 ? 10.399 0.191 -13.917 1.00 71.75 341 ASP A N 1
ATOM 2802 C CA . ASP A 1 341 ? 9.167 0.264 -14.714 1.00 71.75 341 ASP A CA 1
ATOM 2803 C C . ASP A 1 341 ? 8.636 -1.121 -15.088 1.00 71.75 341 ASP A C 1
ATOM 2805 O O . ASP A 1 341 ? 7.431 -1.378 -15.006 1.00 71.75 341 ASP A O 1
ATOM 2809 N N . SER A 1 342 ? 9.538 -2.049 -15.419 1.00 65.62 342 SER A N 1
ATOM 2810 C CA . SER A 1 342 ? 9.180 -3.449 -15.666 1.00 65.62 342 SER A CA 1
ATOM 2811 C C . SER A 1 342 ? 8.586 -4.079 -14.407 1.00 65.62 342 SER A C 1
ATOM 2813 O O . SER A 1 342 ? 7.543 -4.732 -14.464 1.00 65.62 342 SER A O 1
ATOM 2815 N N . LEU A 1 343 ? 9.197 -3.823 -13.246 1.00 79.19 343 LEU A N 1
ATOM 2816 C CA . LEU A 1 343 ? 8.703 -4.292 -11.955 1.00 79.19 343 LEU A CA 1
ATOM 2817 C C . LEU A 1 343 ? 7.295 -3.749 -11.648 1.00 79.19 343 LEU A C 1
ATOM 2819 O O . LEU A 1 343 ? 6.417 -4.504 -11.224 1.00 79.19 343 LEU A O 1
ATOM 2823 N N . LYS A 1 344 ? 7.040 -2.463 -11.925 1.00 74.31 344 LYS A N 1
ATOM 2824 C CA . LYS A 1 344 ? 5.719 -1.826 -11.779 1.00 74.31 344 LYS A CA 1
ATOM 2825 C C . LYS A 1 344 ? 4.662 -2.478 -12.676 1.00 74.31 344 LYS A C 1
ATOM 2827 O O . LYS A 1 344 ? 3.536 -2.707 -12.228 1.00 74.31 344 LYS A O 1
ATOM 2832 N N . GLN A 1 345 ? 5.003 -2.801 -13.924 1.00 63.69 345 GLN A N 1
ATOM 2833 C CA . GLN A 1 345 ? 4.095 -3.498 -14.842 1.00 63.69 345 GLN A CA 1
ATOM 2834 C C . GLN A 1 345 ? 3.793 -4.933 -14.380 1.00 63.69 345 GLN A C 1
ATOM 2836 O O . GLN A 1 345 ? 2.638 -5.360 -14.418 1.00 63.69 345 GLN A O 1
ATOM 2841 N N . ILE A 1 346 ? 4.807 -5.656 -13.893 1.00 64.12 346 ILE A N 1
ATOM 2842 C CA . ILE A 1 346 ? 4.690 -7.026 -13.365 1.00 64.12 346 ILE A CA 1
ATOM 2843 C C . ILE A 1 346 ? 3.764 -7.067 -12.145 1.00 64.12 346 ILE A C 1
ATOM 2845 O O . ILE A 1 346 ? 2.890 -7.932 -12.070 1.00 64.12 346 ILE A O 1
ATOM 2849 N N . ASN A 1 347 ? 3.898 -6.103 -11.233 1.00 65.06 347 ASN A N 1
ATOM 2850 C CA . ASN A 1 347 ? 3.084 -6.002 -10.020 1.00 65.06 347 ASN A CA 1
ATOM 2851 C C . ASN A 1 347 ? 1.572 -5.952 -10.292 1.00 65.06 347 ASN A C 1
ATOM 2853 O O . ASN A 1 347 ? 0.775 -6.480 -9.526 1.00 65.06 347 ASN A O 1
ATOM 2857 N N . ARG A 1 348 ? 1.154 -5.355 -11.417 1.00 55.78 348 ARG A N 1
ATOM 2858 C CA . ARG A 1 348 ? -0.268 -5.268 -11.796 1.00 55.78 348 ARG A CA 1
ATOM 2859 C C . ARG A 1 348 ? -0.895 -6.631 -12.125 1.00 55.78 348 ARG A C 1
ATOM 2861 O O . ARG A 1 348 ? -2.116 -6.717 -12.209 1.00 55.78 348 ARG A O 1
ATOM 2868 N N . ARG A 1 349 ? -0.086 -7.675 -12.347 1.00 49.94 349 ARG A N 1
ATOM 2869 C CA . ARG A 1 349 ? -0.526 -8.993 -12.839 1.00 49.94 349 ARG A CA 1
ATOM 2870 C C . ARG A 1 349 ? -0.111 -10.175 -11.945 1.00 49.94 349 ARG A C 1
ATOM 2872 O O . ARG A 1 349 ? -0.532 -11.289 -12.235 1.00 49.94 349 ARG A O 1
ATOM 2879 N N . LYS A 1 350 ? 0.734 -9.975 -10.921 1.00 54.62 350 LYS A N 1
ATOM 2880 C CA . LYS A 1 350 ? 1.448 -11.042 -10.174 1.00 54.62 350 LYS A CA 1
ATOM 2881 C C . LYS A 1 350 ? 1.623 -10.709 -8.683 1.00 54.62 350 LYS A C 1
ATOM 2883 O O . LYS A 1 350 ? 1.386 -9.577 -8.277 1.00 54.62 350 LYS A O 1
ATOM 2888 N N . ILE A 1 351 ? 2.046 -11.689 -7.874 1.00 61.34 351 ILE A N 1
ATOM 2889 C CA . ILE A 1 351 ? 2.203 -11.574 -6.414 1.00 61.34 351 ILE A CA 1
ATOM 2890 C C . ILE A 1 351 ? 3.682 -11.334 -6.071 1.00 61.34 351 ILE A C 1
ATOM 2892 O O . ILE A 1 351 ? 4.455 -12.269 -5.895 1.00 61.34 351 ILE A O 1
ATOM 2896 N N . ILE A 1 352 ? 4.100 -10.074 -5.959 1.00 74.38 352 ILE A N 1
ATOM 2897 C CA . ILE A 1 352 ? 5.397 -9.757 -5.342 1.00 74.38 352 ILE A CA 1
ATOM 2898 C C . ILE A 1 352 ? 5.195 -9.754 -3.825 1.00 74.38 352 ILE A C 1
ATOM 2900 O O . ILE A 1 352 ? 4.424 -8.944 -3.307 1.00 74.38 352 ILE A O 1
ATOM 2904 N N . ASP A 1 353 ? 5.860 -10.680 -3.132 1.00 69.38 353 ASP A N 1
ATOM 2905 C CA . ASP A 1 353 ? 5.714 -10.852 -1.683 1.00 69.38 353 ASP A CA 1
ATOM 2906 C C . ASP A 1 353 ? 6.468 -9.748 -0.930 1.00 69.38 353 ASP A C 1
ATOM 2908 O O . ASP A 1 353 ? 5.913 -9.123 -0.026 1.00 69.38 353 ASP A O 1
ATOM 2912 N N . LYS A 1 354 ? 7.731 -9.507 -1.311 1.00 79.62 354 LYS A N 1
ATOM 2913 C CA . LYS A 1 354 ? 8.643 -8.553 -0.662 1.00 79.62 354 LYS A CA 1
ATOM 2914 C C . LYS A 1 354 ? 9.609 -7.927 -1.666 1.00 79.62 354 LYS A C 1
ATOM 2916 O O . LYS A 1 354 ? 9.993 -8.575 -2.638 1.00 79.62 354 LYS A O 1
ATOM 2921 N N . ILE A 1 355 ? 10.062 -6.709 -1.391 1.00 86.25 355 ILE A N 1
ATOM 2922 C CA . ILE A 1 355 ? 11.202 -6.072 -2.057 1.00 86.25 355 ILE A CA 1
ATOM 2923 C C . ILE A 1 355 ? 12.294 -5.823 -1.030 1.00 86.25 355 ILE A C 1
ATOM 2925 O O . ILE A 1 355 ? 12.051 -5.175 -0.019 1.00 86.25 355 ILE A O 1
ATOM 2929 N N . TYR A 1 356 ? 13.501 -6.290 -1.319 1.00 83.62 356 TYR A N 1
ATOM 2930 C CA . TYR A 1 356 ? 14.700 -5.985 -0.557 1.00 83.62 356 TYR A CA 1
ATOM 2931 C C . TYR A 1 356 ? 15.539 -4.952 -1.288 1.00 83.62 356 TYR A C 1
ATOM 2933 O O . TYR A 1 356 ? 15.964 -5.219 -2.400 1.00 83.62 356 TYR A O 1
ATOM 2941 N N . ILE A 1 357 ? 15.824 -3.811 -0.679 1.00 86.56 357 ILE A N 1
ATOM 2942 C CA . ILE A 1 357 ? 16.772 -2.839 -1.216 1.00 86.56 357 ILE A CA 1
ATOM 2943 C C . ILE A 1 357 ? 18.174 -3.237 -0.741 1.00 86.56 357 ILE A C 1
ATOM 2945 O O . ILE A 1 357 ? 18.431 -3.314 0.458 1.00 86.56 357 ILE A O 1
ATOM 2949 N N . ALA A 1 358 ? 19.056 -3.507 -1.697 1.00 86.12 358 ALA A N 1
ATOM 2950 C CA . ALA A 1 358 ? 20.442 -3.927 -1.542 1.00 86.12 358 ALA A CA 1
ATOM 2951 C C . ALA A 1 358 ? 21.372 -2.947 -2.281 1.00 86.12 358 ALA A C 1
ATOM 2953 O O . ALA A 1 358 ? 22.143 -3.322 -3.167 1.00 86.12 358 ALA A O 1
ATOM 2954 N N . MET A 1 359 ? 21.256 -1.665 -1.929 1.00 79.94 359 MET A N 1
ATOM 2955 C CA . MET A 1 359 ? 22.037 -0.560 -2.495 1.00 79.94 359 MET A CA 1
ATOM 2956 C C . MET A 1 359 ? 22.706 0.235 -1.366 1.00 79.94 359 MET A C 1
ATOM 2958 O O . MET A 1 359 ? 22.284 1.350 -1.071 1.00 79.94 359 MET A O 1
ATOM 2962 N N . PRO A 1 360 ? 23.725 -0.340 -0.702 1.00 65.81 360 PRO A N 1
ATOM 2963 C CA . PRO A 1 360 ? 24.314 0.251 0.497 1.00 65.81 360 PRO A CA 1
ATOM 2964 C C . PRO A 1 360 ? 25.118 1.532 0.237 1.00 65.81 360 PRO A C 1
ATOM 2966 O O . PRO A 1 360 ? 25.495 2.215 1.176 1.00 65.81 360 PRO A O 1
ATOM 2969 N N . SER A 1 361 ? 25.394 1.848 -1.028 1.00 71.94 361 SER A N 1
ATOM 2970 C CA . SER A 1 361 ? 26.071 3.076 -1.446 1.00 71.94 361 SER A CA 1
ATOM 2971 C C . SER A 1 361 ? 25.156 4.305 -1.479 1.00 71.94 361 SER A C 1
ATOM 2973 O O . SER A 1 361 ? 25.643 5.391 -1.766 1.00 71.94 361 SER A O 1
ATOM 2975 N N . LEU A 1 362 ? 23.843 4.141 -1.282 1.00 71.94 362 LEU A N 1
ATOM 2976 C CA . LEU A 1 362 ? 22.900 5.259 -1.251 1.00 71.94 362 LEU A CA 1
ATOM 2977 C C . LEU A 1 362 ? 22.951 5.971 0.105 1.00 71.94 362 LEU A C 1
ATOM 2979 O O . LEU A 1 362 ? 23.055 5.329 1.149 1.00 71.94 362 LEU A O 1
ATOM 2983 N N . SER A 1 363 ? 22.811 7.294 0.090 1.00 67.38 363 SER A N 1
ATOM 2984 C CA . SER A 1 363 ? 22.588 8.087 1.300 1.00 67.38 363 SER A CA 1
ATOM 2985 C C . SER A 1 363 ? 21.234 7.757 1.947 1.00 67.38 363 SER A C 1
ATOM 2987 O O . SER A 1 363 ? 20.309 7.271 1.290 1.00 67.38 363 SER A O 1
ATOM 2989 N N . ASN A 1 364 ? 21.073 8.076 3.236 1.00 56.78 364 ASN A N 1
ATOM 2990 C CA . ASN A 1 364 ? 19.811 7.855 3.958 1.00 56.78 364 ASN A CA 1
ATOM 2991 C C . ASN A 1 364 ? 18.617 8.551 3.275 1.00 56.78 364 ASN A C 1
ATOM 2993 O O . ASN A 1 364 ? 17.553 7.952 3.137 1.00 56.78 364 ASN A O 1
ATOM 2997 N N . LEU A 1 365 ? 18.814 9.777 2.774 1.00 64.12 365 LEU A N 1
ATOM 2998 C CA . LEU A 1 365 ? 17.792 10.524 2.031 1.00 64.12 365 LEU A CA 1
ATOM 2999 C C . LEU A 1 365 ? 17.387 9.810 0.731 1.00 64.12 365 LEU A C 1
ATOM 3001 O O . LEU A 1 365 ? 16.205 9.738 0.396 1.00 64.12 365 LEU A O 1
ATOM 3005 N N . GLU A 1 366 ? 18.347 9.250 -0.006 1.00 72.56 366 GLU A N 1
ATOM 3006 C CA . GLU A 1 366 ? 18.072 8.485 -1.228 1.00 72.56 366 GLU A CA 1
ATOM 3007 C C . GLU A 1 366 ? 17.352 7.167 -0.930 1.00 72.56 366 GLU A C 1
ATOM 3009 O O . GLU A 1 366 ? 16.433 6.793 -1.662 1.00 72.56 366 GLU A O 1
ATOM 3014 N N . ILE A 1 367 ? 17.715 6.487 0.162 1.00 67.94 367 ILE A N 1
ATOM 3015 C CA . ILE A 1 367 ? 17.034 5.276 0.635 1.00 67.94 367 ILE A CA 1
ATOM 3016 C C . ILE A 1 367 ? 15.589 5.591 1.018 1.00 67.94 367 ILE A C 1
ATOM 3018 O O . ILE A 1 367 ? 14.686 4.851 0.626 1.00 67.94 367 ILE A O 1
ATOM 3022 N N . ASP A 1 368 ? 15.340 6.685 1.737 1.00 59.75 368 ASP A N 1
ATOM 3023 C CA . ASP A 1 368 ? 13.989 7.104 2.113 1.00 59.75 368 ASP A CA 1
ATOM 3024 C C . ASP A 1 368 ? 13.151 7.473 0.884 1.00 59.75 368 ASP A C 1
ATOM 3026 O O . ASP A 1 368 ? 12.018 7.003 0.741 1.00 59.75 368 ASP A O 1
ATOM 3030 N N . ASN A 1 369 ? 13.727 8.202 -0.074 1.00 73.25 369 ASN A N 1
ATOM 3031 C CA . ASN A 1 369 ? 13.079 8.505 -1.350 1.00 73.25 369 ASN A CA 1
ATOM 3032 C C . ASN A 1 369 ? 12.758 7.237 -2.152 1.00 73.25 369 ASN A C 1
ATOM 3034 O O . ASN A 1 369 ? 11.649 7.091 -2.683 1.00 73.25 369 ASN A O 1
ATOM 3038 N N . LEU A 1 370 ? 13.690 6.283 -2.212 1.00 78.19 370 LEU A N 1
ATOM 3039 C CA . LEU A 1 370 ? 13.489 4.997 -2.874 1.00 78.19 370 LEU A CA 1
ATOM 3040 C C . LEU A 1 370 ? 12.424 4.157 -2.154 1.00 78.19 370 LEU A C 1
ATOM 3042 O O . LEU A 1 370 ? 11.555 3.572 -2.804 1.00 78.19 370 LEU A O 1
ATOM 3046 N N . ASN A 1 371 ? 12.423 4.150 -0.822 1.00 69.12 371 ASN A N 1
ATOM 3047 C CA . ASN A 1 371 ? 11.400 3.508 -0.003 1.00 69.12 371 ASN A CA 1
ATOM 3048 C C . ASN A 1 371 ? 10.016 4.107 -0.271 1.00 69.12 371 ASN A C 1
ATOM 3050 O O . ASN A 1 371 ? 9.067 3.356 -0.500 1.00 69.12 371 ASN A O 1
ATOM 3054 N N . ILE A 1 372 ? 9.884 5.437 -0.303 1.00 68.38 372 ILE A N 1
ATOM 3055 C CA . ILE A 1 372 ? 8.631 6.128 -0.642 1.00 68.38 372 ILE A CA 1
ATOM 3056 C C . ILE A 1 372 ? 8.185 5.743 -2.059 1.00 68.38 372 ILE A C 1
ATOM 3058 O O . ILE A 1 372 ? 7.028 5.368 -2.267 1.00 68.38 372 ILE A O 1
ATOM 3062 N N . LYS A 1 373 ? 9.103 5.778 -3.034 1.00 79.94 373 LYS A N 1
ATOM 3063 C CA . LYS A 1 373 ? 8.850 5.403 -4.435 1.00 79.94 373 LYS A CA 1
ATOM 3064 C C . LYS A 1 373 ? 8.351 3.961 -4.558 1.00 79.94 373 LYS A C 1
ATOM 3066 O O . LYS A 1 373 ? 7.387 3.714 -5.283 1.00 79.94 373 LYS A O 1
ATOM 3071 N N . LEU A 1 374 ? 8.970 3.015 -3.852 1.00 80.56 374 LEU A N 1
ATOM 3072 C CA . LEU A 1 374 ? 8.610 1.597 -3.889 1.00 80.56 374 LEU A CA 1
ATOM 3073 C C . LEU A 1 374 ? 7.306 1.314 -3.138 1.00 80.56 374 LEU A C 1
ATOM 3075 O O . LEU A 1 374 ? 6.454 0.593 -3.656 1.00 80.56 374 LEU A O 1
ATOM 3079 N N . ARG A 1 375 ? 7.092 1.911 -1.960 1.00 70.31 375 ARG A N 1
ATOM 3080 C CA . ARG A 1 375 ? 5.893 1.683 -1.130 1.00 70.31 375 ARG A CA 1
ATOM 3081 C C . ARG A 1 375 ? 4.584 2.137 -1.785 1.00 70.31 375 ARG A C 1
ATOM 3083 O O . ARG A 1 375 ? 3.528 1.637 -1.408 1.00 70.31 375 ARG A O 1
ATOM 3090 N N . LYS A 1 376 ? 4.646 3.007 -2.801 1.00 70.06 376 LYS A N 1
ATOM 3091 C CA . LYS A 1 376 ? 3.498 3.342 -3.670 1.00 70.06 376 LYS A CA 1
ATOM 3092 C C . LYS A 1 376 ? 2.967 2.138 -4.453 1.00 70.06 376 LYS A C 1
ATOM 3094 O O . LYS A 1 376 ? 1.792 2.087 -4.795 1.00 70.06 376 LYS A O 1
ATOM 3099 N N . TYR A 1 377 ? 3.831 1.178 -4.774 1.00 72.69 377 TYR A N 1
ATOM 3100 C CA . TYR A 1 377 ? 3.482 0.033 -5.616 1.00 72.69 377 TYR A CA 1
ATOM 3101 C C . TYR A 1 377 ? 3.547 -1.292 -4.851 1.00 72.69 377 TYR A C 1
ATOM 3103 O O . TYR A 1 377 ? 2.762 -2.194 -5.135 1.00 72.69 377 TYR A O 1
ATOM 3111 N N . PHE A 1 378 ? 4.439 -1.420 -3.871 1.00 74.75 378 PHE A N 1
ATOM 3112 C CA . PHE A 1 378 ? 4.744 -2.685 -3.206 1.00 74.75 378 PHE A CA 1
ATOM 3113 C C . PHE A 1 378 ? 4.475 -2.613 -1.708 1.00 74.75 378 PHE A C 1
ATOM 3115 O O . PHE A 1 378 ? 4.752 -1.610 -1.055 1.00 74.75 378 PHE A O 1
ATOM 3122 N N . PHE A 1 379 ? 3.931 -3.699 -1.163 1.00 65.94 379 PHE A N 1
ATOM 3123 C CA . PHE A 1 379 ? 3.454 -3.733 0.215 1.00 65.94 379 PHE A CA 1
ATOM 3124 C C . PHE A 1 379 ? 4.586 -3.859 1.249 1.00 65.94 379 PHE A C 1
ATOM 3126 O O . PHE A 1 379 ? 4.647 -3.072 2.194 1.00 65.94 379 PHE A O 1
ATOM 3133 N N . ASP A 1 380 ? 5.491 -4.823 1.063 1.00 67.69 380 ASP A N 1
ATOM 3134 C CA . ASP A 1 380 ? 6.596 -5.113 1.984 1.00 67.69 380 ASP A CA 1
ATOM 3135 C C . ASP A 1 380 ? 7.931 -4.725 1.329 1.00 67.69 380 ASP A C 1
ATOM 3137 O O . ASP A 1 380 ? 8.540 -5.516 0.611 1.00 67.69 380 ASP A O 1
ATOM 3141 N N . VAL A 1 381 ? 8.347 -3.471 1.525 1.00 74.94 381 VAL A N 1
ATOM 3142 C CA . VAL A 1 381 ? 9.658 -2.950 1.103 1.00 74.94 381 VAL A CA 1
ATOM 3143 C C . VAL A 1 381 ? 10.573 -2.919 2.323 1.00 74.94 381 VAL A C 1
ATOM 3145 O O . VAL A 1 381 ? 10.212 -2.344 3.353 1.00 74.94 381 VAL A O 1
ATOM 3148 N N . ARG A 1 382 ? 11.737 -3.556 2.212 1.00 69.19 382 ARG A N 1
ATOM 3149 C CA . ARG A 1 382 ? 12.717 -3.747 3.283 1.00 69.19 382 ARG A CA 1
ATOM 3150 C C . ARG A 1 382 ? 14.073 -3.259 2.800 1.00 69.19 382 ARG A C 1
ATOM 3152 O O . ARG A 1 382 ? 14.548 -3.739 1.776 1.00 69.19 382 ARG A O 1
ATOM 3159 N N . TYR A 1 383 ? 14.717 -2.362 3.530 1.00 66.31 383 TYR A N 1
ATOM 3160 C CA . TYR A 1 383 ? 16.114 -2.026 3.272 1.00 66.31 383 TYR A CA 1
ATOM 3161 C C . TYR A 1 383 ? 17.018 -2.997 4.042 1.00 66.31 383 TYR A C 1
ATOM 3163 O O . TYR A 1 383 ? 16.698 -3.389 5.164 1.00 66.31 383 TYR A O 1
ATOM 3171 N N . LEU A 1 384 ? 18.092 -3.478 3.412 1.00 59.28 384 LEU A N 1
ATOM 3172 C CA . LEU A 1 384 ? 19.049 -4.389 4.037 1.00 59.28 384 LEU A CA 1
ATOM 3173 C C . LEU A 1 384 ? 20.477 -3.914 3.791 1.00 59.28 384 LEU A C 1
ATOM 3175 O O . LEU A 1 384 ? 21.055 -4.266 2.758 1.00 59.28 384 LEU A O 1
ATOM 3179 N N . PRO A 1 385 ? 21.077 -3.178 4.736 1.00 49.31 385 PRO A N 1
ATOM 3180 C CA . PRO A 1 385 ? 22.486 -2.857 4.638 1.00 49.31 385 PRO A CA 1
ATOM 3181 C C . PRO A 1 385 ? 23.334 -4.122 4.849 1.00 49.31 385 PRO A C 1
ATOM 3183 O O . PRO A 1 385 ? 23.005 -5.016 5.638 1.00 49.31 385 PRO A O 1
ATOM 3186 N N . GLU A 1 386 ? 24.447 -4.217 4.124 1.00 43.75 386 GLU A N 1
ATOM 3187 C CA . GLU A 1 386 ? 25.516 -5.160 4.448 1.00 43.75 386 GLU A CA 1
ATOM 3188 C C . GLU A 1 386 ? 26.284 -4.662 5.677 1.00 43.75 386 GLU A C 1
ATOM 3190 O O . GLU A 1 386 ? 26.570 -3.473 5.787 1.00 43.75 386 GLU A O 1
ATOM 3195 N N . LYS A 1 387 ? 26.700 -5.584 6.561 1.00 44.16 387 LYS A N 1
ATOM 3196 C CA . LYS A 1 387 ? 27.491 -5.274 7.770 1.00 44.16 387 LYS A CA 1
ATOM 3197 C C . LYS A 1 387 ? 28.737 -4.407 7.507 1.00 44.16 387 LYS A C 1
ATOM 3199 O O . LYS A 1 387 ? 29.173 -3.723 8.416 1.00 44.16 387 LYS A O 1
ATOM 3204 N N . LYS A 1 388 ? 29.307 -4.454 6.296 1.00 40.47 388 LYS A N 1
ATOM 3205 C CA . LYS A 1 388 ? 30.527 -3.722 5.910 1.00 40.47 388 LYS A CA 1
ATOM 3206 C C . LYS A 1 388 ? 30.291 -2.297 5.397 1.00 40.47 388 LYS A C 1
ATOM 3208 O O . LYS A 1 388 ? 31.254 -1.561 5.265 1.00 40.47 388 LYS A O 1
ATOM 3213 N N . PHE A 1 389 ? 29.049 -1.919 5.096 1.00 38.09 389 PHE A N 1
ATOM 3214 C CA . PHE A 1 389 ? 28.714 -0.588 4.573 1.00 38.09 389 PHE A CA 1
ATOM 3215 C C . PHE A 1 389 ? 27.930 0.263 5.583 1.00 38.09 389 PHE A C 1
ATOM 3217 O O . PHE A 1 389 ? 27.386 1.306 5.236 1.00 38.09 389 PHE A O 1
ATOM 3224 N N . LEU A 1 390 ? 27.897 -0.163 6.847 1.00 44.50 390 LEU A N 1
ATOM 3225 C CA . LEU A 1 390 ? 27.366 0.595 7.982 1.00 44.50 390 LEU A CA 1
ATOM 3226 C C . LEU A 1 390 ? 28.364 1.679 8.427 1.00 44.50 390 LEU A C 1
ATOM 3228 O O . LEU A 1 390 ? 28.592 1.863 9.611 1.00 44.50 390 LEU A O 1
ATOM 3232 N N . ASN A 1 391 ? 28.942 2.412 7.469 1.00 36.53 391 ASN A N 1
ATOM 3233 C CA . ASN A 1 391 ? 29.770 3.589 7.754 1.00 36.53 391 ASN A CA 1
ATOM 3234 C C . ASN A 1 391 ? 28.937 4.796 8.209 1.00 36.53 391 ASN A C 1
ATOM 3236 O O . ASN A 1 391 ? 29.494 5.847 8.504 1.00 36.53 391 ASN A O 1
ATOM 3240 N N . ASN A 1 392 ? 27.613 4.652 8.290 1.00 47.66 392 ASN A N 1
ATOM 3241 C CA . ASN A 1 392 ? 26.794 5.564 9.063 1.00 47.66 392 ASN A CA 1
ATOM 3242 C C . ASN A 1 392 ? 26.535 4.932 10.427 1.00 47.66 392 ASN A C 1
ATOM 3244 O O . ASN A 1 392 ? 25.817 3.940 10.540 1.00 47.66 392 ASN A O 1
ATOM 3248 N N . ASN A 1 393 ? 27.058 5.584 11.460 1.00 53.62 393 ASN A N 1
ATOM 3249 C CA . ASN A 1 393 ? 26.824 5.340 12.882 1.00 53.62 393 ASN A CA 1
ATOM 3250 C C . ASN A 1 393 ? 25.340 5.540 13.303 1.00 53.62 393 ASN A C 1
ATOM 3252 O O . ASN A 1 393 ? 25.060 5.798 14.467 1.00 53.62 393 ASN A O 1
ATOM 3256 N N . TYR A 1 394 ? 24.373 5.439 12.388 1.00 52.69 394 TYR A N 1
ATOM 3257 C CA . TYR A 1 394 ? 22.953 5.732 12.599 1.00 52.69 394 TYR A CA 1
ATOM 3258 C C . TYR A 1 394 ? 22.095 4.470 12.443 1.00 52.69 394 TYR A C 1
ATOM 3260 O O . TYR A 1 394 ? 22.210 3.743 11.460 1.00 52.69 394 TYR A O 1
ATOM 3268 N N . ILE A 1 395 ? 21.183 4.239 13.388 1.00 61.25 395 ILE A N 1
ATOM 3269 C CA . ILE A 1 395 ? 20.129 3.223 13.323 1.00 61.25 395 ILE A CA 1
ATOM 3270 C C . ILE A 1 395 ? 18.883 3.832 12.669 1.00 61.25 395 ILE A C 1
ATOM 3272 O O . ILE A 1 395 ? 18.298 4.768 13.218 1.00 61.25 395 ILE A O 1
ATOM 3276 N N . ASN A 1 396 ? 18.394 3.264 11.561 1.00 59.91 396 ASN A N 1
ATOM 3277 C CA . ASN A 1 396 ? 17.058 3.565 11.041 1.00 59.91 396 ASN A CA 1
ATOM 3278 C C . ASN A 1 396 ? 16.074 2.426 11.378 1.00 59.91 396 ASN A C 1
ATOM 3280 O O . ASN A 1 396 ? 16.375 1.239 11.248 1.00 59.91 396 ASN A O 1
ATOM 3284 N N . LEU A 1 397 ? 14.848 2.777 11.786 1.00 58.06 397 LEU A N 1
ATOM 3285 C CA . LEU A 1 397 ? 13.756 1.820 12.025 1.00 58.06 397 LEU A CA 1
ATOM 3286 C C . LEU A 1 397 ? 13.455 0.942 10.798 1.00 58.06 397 LEU A C 1
ATOM 3288 O O . LEU A 1 397 ? 13.023 -0.200 10.955 1.00 58.06 397 LEU A O 1
ATOM 3292 N N . ASN A 1 398 ? 13.684 1.465 9.591 1.00 50.69 398 ASN A N 1
ATOM 3293 C CA . ASN A 1 398 ? 13.506 0.743 8.333 1.00 50.69 398 ASN A CA 1
ATOM 3294 C C . ASN A 1 398 ? 14.587 -0.327 8.075 1.00 50.69 398 ASN A C 1
ATOM 3296 O O . ASN A 1 398 ? 14.366 -1.196 7.227 1.00 50.69 398 ASN A O 1
ATOM 3300 N N . ASP A 1 399 ? 15.711 -0.297 8.803 1.00 49.34 399 ASP A N 1
ATOM 3301 C CA . ASP A 1 399 ? 16.828 -1.243 8.647 1.00 49.34 399 ASP A CA 1
ATOM 3302 C C . ASP A 1 399 ? 16.556 -2.584 9.341 1.00 49.34 399 ASP A C 1
ATOM 3304 O O . ASP A 1 399 ? 17.155 -3.615 9.017 1.00 49.34 399 ASP A O 1
ATOM 3308 N N . LEU A 1 400 ? 15.632 -2.592 10.306 1.00 53.78 400 LEU A N 1
ATOM 3309 C CA . LEU A 1 400 ? 15.257 -3.779 11.060 1.00 53.78 400 LEU A CA 1
ATOM 3310 C C . LEU A 1 400 ? 14.143 -4.531 10.313 1.00 53.78 400 LEU A C 1
ATOM 3312 O O . LEU A 1 400 ? 12.988 -4.106 10.277 1.00 53.78 400 LEU A O 1
ATOM 3316 N N . LYS A 1 401 ? 14.464 -5.695 9.725 1.00 51.00 401 LYS A N 1
ATOM 3317 C CA . LYS A 1 401 ? 13.462 -6.590 9.101 1.00 51.00 401 LYS A CA 1
ATOM 3318 C C . LYS A 1 401 ? 12.328 -6.891 10.080 1.00 51.00 401 LYS A C 1
ATOM 3320 O O . LYS A 1 401 ? 12.620 -7.177 11.230 1.00 51.00 401 LYS A O 1
ATOM 3325 N N . ASN A 1 402 ? 11.083 -7.058 9.620 1.00 54.34 402 ASN A N 1
ATOM 3326 C CA . ASN A 1 402 ? 9.994 -7.565 10.481 1.00 54.34 402 ASN A CA 1
ATOM 3327 C C . ASN A 1 402 ? 10.345 -8.875 11.204 1.00 54.34 402 ASN A C 1
ATOM 3329 O O . ASN A 1 402 ? 9.972 -9.058 12.353 1.00 54.34 402 ASN A O 1
ATOM 3333 N N . ASP A 1 403 ? 11.091 -9.776 10.561 1.00 51.09 403 ASP A N 1
ATOM 3334 C CA . ASP A 1 403 ? 11.522 -11.029 11.192 1.00 51.09 403 ASP A CA 1
ATOM 3335 C C . ASP A 1 403 ? 12.619 -10.789 12.245 1.00 51.09 403 ASP A C 1
ATOM 3337 O O . ASP A 1 403 ? 12.647 -11.467 13.264 1.00 51.09 403 ASP A O 1
ATOM 3341 N N . GLN A 1 404 ? 13.491 -9.791 12.042 1.00 61.56 404 GLN A N 1
ATOM 3342 C CA . GLN A 1 404 ? 14.463 -9.357 13.054 1.00 61.56 404 GLN A CA 1
ATOM 3343 C C . GLN A 1 404 ? 13.769 -8.621 14.199 1.00 61.56 404 GLN A C 1
ATOM 3345 O O . GLN A 1 404 ? 14.066 -8.907 15.348 1.00 61.56 404 GLN A O 1
ATOM 3350 N N . LEU A 1 405 ? 12.803 -7.748 13.906 1.00 66.62 405 LEU A N 1
ATOM 3351 C CA . LEU A 1 405 ? 11.934 -7.125 14.899 1.00 66.62 405 LEU A CA 1
ATOM 3352 C C . LEU A 1 405 ? 11.223 -8.191 15.722 1.00 66.62 405 LEU A C 1
ATOM 3354 O O . LEU A 1 405 ? 11.261 -8.140 16.937 1.00 66.62 405 LEU A O 1
ATOM 3358 N N . ASN A 1 406 ? 10.653 -9.210 15.090 1.00 64.75 406 ASN A N 1
ATOM 3359 C CA . ASN A 1 406 ? 10.018 -10.313 15.798 1.00 64.75 406 ASN A CA 1
ATOM 3360 C C . ASN A 1 406 ? 11.004 -11.127 16.655 1.00 64.75 406 ASN A C 1
ATOM 3362 O O . ASN A 1 406 ? 10.627 -11.551 17.745 1.00 64.75 406 ASN A O 1
ATOM 3366 N N . LEU A 1 407 ? 12.273 -11.254 16.244 1.00 67.44 407 LEU A N 1
ATOM 3367 C CA . LEU A 1 407 ? 13.340 -11.779 17.106 1.00 67.44 407 LEU A CA 1
ATOM 3368 C C . LEU A 1 407 ? 13.627 -10.849 18.298 1.00 67.44 407 LEU A C 1
ATOM 3370 O O . LEU A 1 407 ? 13.659 -11.333 19.423 1.00 67.44 407 LEU A O 1
ATOM 3374 N N . PHE A 1 408 ? 13.747 -9.530 18.097 1.00 69.94 408 PHE A N 1
ATOM 3375 C CA . PHE A 1 408 ? 13.862 -8.554 19.198 1.00 69.94 408 PHE A CA 1
ATOM 3376 C C . PHE A 1 408 ? 12.667 -8.626 20.150 1.00 69.94 408 PHE A C 1
ATOM 3378 O O . PHE A 1 408 ? 12.813 -8.451 21.359 1.00 69.94 408 PHE A O 1
ATOM 3385 N N . LEU A 1 409 ? 11.485 -8.899 19.597 1.00 74.06 409 LEU A N 1
ATOM 3386 C CA . LEU A 1 409 ? 10.239 -8.993 20.334 1.00 74.06 409 LEU A CA 1
ATOM 3387 C C . LEU A 1 409 ? 9.990 -10.383 20.950 1.00 74.06 409 LEU A C 1
ATOM 3389 O O . LEU A 1 409 ? 8.983 -10.565 21.637 1.00 74.06 409 LEU A O 1
ATOM 3393 N N . ASN A 1 410 ? 10.871 -11.361 20.708 1.00 74.94 410 ASN A N 1
ATOM 3394 C CA . ASN A 1 410 ? 10.707 -12.762 21.105 1.00 74.94 410 ASN A CA 1
ATOM 3395 C C . ASN A 1 410 ? 9.348 -13.361 20.671 1.00 74.94 410 ASN A C 1
ATOM 3397 O O . ASN A 1 410 ? 8.659 -14.021 21.453 1.00 74.94 410 ASN A O 1
ATOM 3401 N N . ARG A 1 411 ? 8.919 -13.118 19.423 1.00 79.19 411 ARG A N 1
ATOM 3402 C CA . ARG A 1 411 ? 7.652 -13.635 18.871 1.00 79.19 411 ARG A CA 1
ATOM 3403 C C . ARG A 1 411 ? 7.787 -14.207 17.466 1.00 79.19 411 ARG A C 1
ATOM 3405 O O . ARG A 1 411 ? 8.710 -13.897 16.724 1.00 79.19 411 ARG A O 1
ATOM 3412 N N . LYS A 1 412 ? 6.846 -15.089 17.114 1.00 73.75 412 LYS A N 1
ATOM 3413 C CA . LYS A 1 412 ? 6.741 -15.657 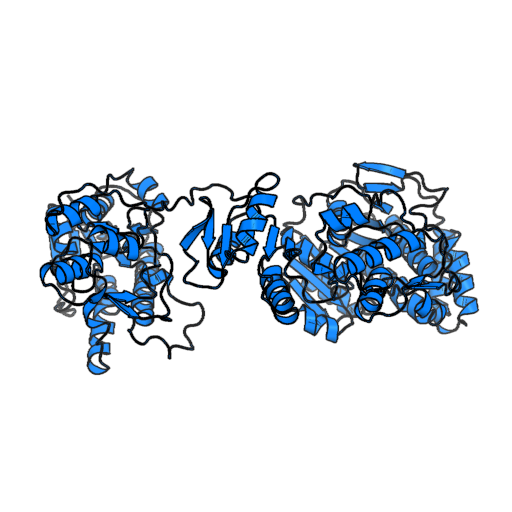15.766 1.00 73.75 412 LYS A CA 1
ATOM 3414 C C . LYS A 1 412 ? 6.061 -14.646 14.833 1.00 73.75 412 LYS A C 1
ATOM 3416 O O . LYS A 1 412 ? 5.031 -14.099 15.229 1.00 73.75 412 LYS A O 1
ATOM 3421 N N . PRO A 1 413 ? 6.589 -14.429 13.616 1.00 72.69 413 PRO A N 1
ATOM 3422 C CA . PRO A 1 413 ? 5.989 -13.508 12.662 1.00 72.69 413 PRO A CA 1
ATOM 3423 C C . PRO A 1 413 ? 4.607 -13.985 12.215 1.00 72.69 413 PRO A C 1
ATOM 3425 O O . PRO A 1 413 ? 4.390 -15.182 12.001 1.00 72.69 413 PRO A O 1
ATOM 3428 N N . ILE A 1 414 ? 3.682 -13.044 12.030 1.00 81.25 414 ILE A N 1
ATOM 3429 C CA . ILE A 1 414 ? 2.351 -13.338 11.488 1.00 81.25 414 ILE A CA 1
ATOM 3430 C C . ILE A 1 414 ? 2.358 -13.115 9.976 1.00 81.25 414 ILE A C 1
ATOM 3432 O O . ILE A 1 414 ? 2.610 -12.014 9.488 1.00 81.25 414 ILE A O 1
ATOM 3436 N N . TYR A 1 415 ? 2.048 -14.173 9.223 1.00 75.25 415 TYR A N 1
ATOM 3437 C CA . TYR A 1 415 ? 1.926 -14.093 7.769 1.00 75.25 415 TYR A CA 1
ATOM 3438 C C . TYR A 1 415 ? 0.626 -13.384 7.360 1.00 75.25 415 TYR A C 1
ATOM 3440 O O . TYR A 1 415 ? -0.449 -13.645 7.906 1.00 75.25 415 TYR A O 1
ATOM 3448 N N . ILE A 1 416 ? 0.734 -12.470 6.394 1.00 78.75 416 ILE A N 1
ATOM 3449 C CA . ILE A 1 416 ? -0.368 -11.629 5.922 1.00 78.75 416 ILE A CA 1
ATOM 3450 C C . ILE A 1 416 ? -1.013 -12.285 4.699 1.00 78.75 416 ILE A C 1
ATOM 3452 O O . ILE A 1 416 ? -0.527 -12.165 3.577 1.00 78.75 416 ILE A O 1
ATOM 3456 N N . ASP A 1 417 ? -2.149 -12.947 4.916 1.00 79.50 417 ASP A N 1
ATOM 3457 C CA . ASP A 1 417 ? -2.952 -13.543 3.841 1.00 79.50 417 ASP A CA 1
ATOM 3458 C C . ASP A 1 417 ? -4.016 -12.594 3.276 1.00 79.50 417 ASP A C 1
ATOM 3460 O O . ASP A 1 417 ? -4.423 -11.616 3.914 1.00 79.50 417 ASP A O 1
ATOM 3464 N N . LYS A 1 418 ? -4.560 -12.928 2.096 1.00 85.62 418 LYS A N 1
ATOM 3465 C CA . LYS A 1 418 ? -5.739 -12.233 1.559 1.00 85.62 418 LYS A CA 1
ATOM 3466 C C . LYS A 1 418 ? -6.958 -12.423 2.468 1.00 85.62 418 LYS A C 1
ATOM 3468 O O . LYS A 1 418 ? -7.307 -13.535 2.867 1.00 85.62 418 LYS A O 1
ATOM 3473 N N . ILE A 1 419 ? -7.644 -11.325 2.770 1.00 88.75 419 ILE A N 1
ATOM 3474 C CA . ILE A 1 419 ? -8.834 -11.302 3.625 1.00 88.75 419 ILE A CA 1
ATOM 3475 C C . ILE A 1 419 ? -10.084 -11.372 2.740 1.00 88.75 419 ILE A C 1
ATOM 3477 O O . ILE A 1 419 ? -10.316 -10.525 1.875 1.00 88.75 419 ILE A O 1
ATOM 3481 N N . LYS A 1 420 ? -10.902 -12.411 2.941 1.00 86.81 420 LYS A N 1
ATOM 3482 C CA . LYS A 1 420 ? -12.168 -12.592 2.216 1.00 86.81 420 LYS A CA 1
ATOM 3483 C C . LYS A 1 420 ? -13.183 -11.520 2.643 1.00 86.81 420 LYS A C 1
ATOM 3485 O O . LYS A 1 420 ? -13.212 -11.122 3.801 1.00 86.81 420 LYS A O 1
ATOM 3490 N N . GLY A 1 421 ? -14.033 -11.080 1.713 1.00 84.00 421 GLY A N 1
ATOM 3491 C CA . GLY A 1 421 ? -15.170 -10.192 2.006 1.00 84.00 421 GLY A CA 1
ATOM 3492 C C . GLY A 1 421 ? -14.915 -8.683 1.886 1.00 84.00 421 GLY A C 1
ATOM 3493 O O . GLY A 1 421 ? -15.869 -7.918 1.971 1.00 84.00 421 GLY A O 1
ATOM 3494 N N . LEU A 1 422 ? -13.681 -8.236 1.623 1.00 90.81 422 LEU A N 1
ATOM 3495 C CA . LEU A 1 422 ? -13.373 -6.800 1.495 1.00 90.81 422 LEU A CA 1
ATOM 3496 C C . LEU A 1 422 ? -13.587 -6.238 0.083 1.00 90.81 422 LEU A C 1
ATOM 3498 O O . LEU A 1 422 ? -13.886 -5.057 -0.057 1.00 90.81 422 LEU A O 1
ATOM 3502 N N . LYS A 1 423 ? -13.507 -7.075 -0.965 1.00 89.19 423 LYS A N 1
ATOM 3503 C CA . LYS A 1 423 ? -13.516 -6.635 -2.378 1.00 89.19 423 LYS A CA 1
ATOM 3504 C C . LYS A 1 423 ? -14.692 -5.747 -2.792 1.00 89.19 423 LYS A C 1
ATOM 3506 O O . LYS A 1 423 ? -14.574 -4.980 -3.741 1.00 89.19 423 LYS A O 1
ATOM 3511 N N . LYS A 1 424 ? -15.834 -5.879 -2.117 1.00 90.56 424 LYS A N 1
ATOM 3512 C CA . LYS A 1 424 ? -17.059 -5.132 -2.429 1.00 90.56 424 LYS A CA 1
ATOM 3513 C C . LYS A 1 424 ? -17.342 -3.983 -1.454 1.00 90.56 424 LYS A C 1
ATOM 3515 O O . LYS A 1 424 ? -18.281 -3.243 -1.715 1.00 90.56 424 LYS A O 1
ATOM 3520 N N . LYS A 1 425 ? -16.550 -3.826 -0.385 1.00 94.69 425 LYS A N 1
ATOM 3521 C CA . LYS A 1 425 ? -16.804 -2.850 0.683 1.00 94.69 425 LYS A CA 1
ATOM 3522 C C . LYS A 1 425 ? -16.128 -1.504 0.410 1.00 94.69 425 LYS A C 1
ATOM 3524 O O . LYS A 1 425 ? -14.941 -1.464 0.073 1.00 94.69 425 LYS A O 1
ATOM 3529 N N . ASN A 1 426 ? -16.871 -0.419 0.598 1.00 97.50 426 ASN A N 1
ATOM 3530 C CA . ASN A 1 426 ? -16.363 0.939 0.757 1.00 97.50 426 ASN A CA 1
ATOM 3531 C C . ASN A 1 426 ? -16.102 1.182 2.247 1.00 97.50 426 ASN A C 1
ATOM 3533 O O . ASN A 1 426 ? -17.000 1.010 3.070 1.00 97.50 426 ASN A O 1
ATOM 3537 N N . ILE A 1 427 ? -14.878 1.556 2.607 1.00 98.50 427 ILE A N 1
ATOM 3538 C CA . ILE A 1 427 ? -14.448 1.592 4.009 1.00 98.50 427 ILE A CA 1
ATOM 3539 C C . ILE A 1 427 ? -14.006 3.006 4.370 1.00 98.50 427 ILE A C 1
ATOM 3541 O O . ILE A 1 427 ? -13.193 3.597 3.659 1.00 98.50 427 ILE A O 1
ATOM 3545 N N . LEU A 1 428 ? -14.536 3.532 5.473 1.00 98.62 428 LEU A N 1
ATOM 3546 C CA . LEU A 1 428 ? -14.104 4.788 6.078 1.00 98.62 428 LEU A CA 1
ATOM 3547 C C . LEU A 1 428 ? -13.099 4.487 7.190 1.00 98.62 428 LEU A C 1
ATOM 3549 O O . LEU A 1 428 ? -13.391 3.698 8.084 1.00 98.62 428 LEU A O 1
ATOM 3553 N N . VAL A 1 429 ? -11.937 5.131 7.168 1.00 98.69 429 VAL A N 1
ATOM 3554 C CA . VAL A 1 429 ? -10.940 5.059 8.240 1.00 98.69 429 VAL A CA 1
ATOM 3555 C C . VAL A 1 429 ? -10.798 6.441 8.860 1.00 98.69 429 VAL A C 1
ATOM 3557 O O . VAL A 1 429 ? -10.506 7.405 8.160 1.00 98.69 429 VAL A O 1
ATOM 3560 N N . THR A 1 430 ? -11.000 6.562 10.169 1.00 98.69 430 THR A N 1
ATOM 3561 C CA . THR A 1 430 ? -10.760 7.830 10.883 1.00 98.69 430 THR A CA 1
ATOM 3562 C C . THR A 1 430 ? -9.349 7.851 11.453 1.00 98.69 430 THR A C 1
ATOM 3564 O O . THR A 1 430 ? -8.895 6.802 11.911 1.00 98.69 430 THR A O 1
ATOM 3567 N N . GLY A 1 431 ? -8.709 9.011 11.563 1.00 97.62 431 GLY A N 1
ATOM 3568 C CA . GLY A 1 431 ? -7.320 9.074 12.028 1.00 97.62 431 GLY A CA 1
ATOM 3569 C C . GLY A 1 431 ? -6.369 8.592 10.933 1.00 97.62 431 GLY A C 1
ATOM 3570 O O . GLY A 1 431 ? -5.366 7.932 11.215 1.00 97.62 431 GLY A O 1
ATOM 3571 N N . ALA A 1 432 ? -6.765 8.798 9.673 1.00 97.38 432 ALA A N 1
ATOM 3572 C CA . ALA A 1 432 ? -6.193 8.140 8.506 1.00 97.38 432 ALA A CA 1
ATOM 3573 C C . ALA A 1 432 ? -4.767 8.586 8.176 1.00 97.38 432 ALA A C 1
ATOM 3575 O O . ALA A 1 432 ? -4.118 7.926 7.369 1.00 97.38 432 ALA A O 1
ATOM 3576 N N . VAL A 1 433 ? -4.275 9.669 8.784 1.00 95.06 433 VAL A N 1
ATOM 3577 C CA . VAL A 1 433 ? -2.887 10.133 8.604 1.00 95.06 433 VAL A CA 1
ATOM 3578 C C . VAL A 1 433 ? -1.996 9.768 9.794 1.00 95.06 433 VAL A C 1
ATOM 3580 O O . VAL A 1 433 ? -0.774 9.846 9.702 1.00 95.06 433 VAL A O 1
ATOM 3583 N N . GLY A 1 434 ? -2.590 9.289 10.894 1.00 91.62 434 GLY A N 1
ATOM 3584 C CA . GLY A 1 434 ? -1.861 8.718 12.023 1.00 91.62 434 GLY A CA 1
ATOM 3585 C C . GLY A 1 434 ? -1.245 7.354 11.695 1.00 91.62 434 GLY A C 1
ATOM 3586 O O . GLY A 1 434 ? -1.657 6.680 10.754 1.00 91.62 434 GLY A O 1
ATOM 3587 N N . THR A 1 435 ? -0.283 6.901 12.509 1.00 88.94 435 THR A N 1
ATOM 3588 C CA . THR A 1 435 ? 0.513 5.688 12.229 1.00 88.94 435 THR A CA 1
ATOM 3589 C C . THR A 1 435 ? -0.354 4.461 11.904 1.00 88.94 435 THR A C 1
ATOM 3591 O O . THR A 1 435 ? -0.180 3.829 10.867 1.00 88.94 435 THR A O 1
ATOM 3594 N N . ILE A 1 436 ? -1.315 4.141 12.779 1.00 92.94 436 ILE A N 1
ATOM 3595 C CA . ILE A 1 436 ? -2.187 2.963 12.645 1.00 92.94 436 ILE A CA 1
ATOM 3596 C C . ILE A 1 436 ? -3.226 3.165 11.540 1.00 92.94 436 ILE A C 1
ATOM 3598 O O . ILE A 1 436 ? -3.423 2.278 10.714 1.00 92.94 436 ILE A O 1
ATOM 3602 N N . GLY A 1 437 ? -3.888 4.325 11.503 1.00 96.19 437 GLY A N 1
ATOM 3603 C CA . GLY A 1 437 ? -4.931 4.598 10.514 1.00 96.19 437 GLY A CA 1
ATOM 3604 C C . GLY A 1 437 ? -4.391 4.594 9.085 1.00 96.19 437 GLY A C 1
ATOM 3605 O O . GLY A 1 437 ? -5.004 3.988 8.206 1.00 96.19 437 GLY A O 1
ATOM 3606 N N . PHE A 1 438 ? -3.213 5.180 8.863 1.00 94.06 438 PHE A N 1
ATOM 3607 C CA . PHE A 1 438 ? -2.570 5.196 7.551 1.00 94.06 438 PHE A CA 1
ATOM 3608 C C . PHE A 1 438 ? -2.148 3.792 7.100 1.00 94.06 438 PHE A C 1
ATOM 3610 O O . PHE A 1 438 ? -2.400 3.404 5.956 1.00 94.06 438 PHE A O 1
ATOM 3617 N N . GLU A 1 439 ? -1.581 2.985 8.004 1.00 91.88 439 GLU A N 1
ATOM 3618 C CA . GLU A 1 439 ? -1.235 1.594 7.697 1.00 91.88 439 GLU A CA 1
ATOM 3619 C C . GLU A 1 439 ? -2.478 0.751 7.380 1.00 91.88 439 GLU A C 1
ATOM 3621 O O . GLU A 1 439 ? -2.470 -0.026 6.424 1.00 91.88 439 GLU A O 1
ATOM 3626 N N . ILE A 1 440 ? -3.577 0.943 8.115 1.00 96.62 440 ILE A N 1
ATOM 3627 C CA . ILE A 1 440 ? -4.861 0.301 7.809 1.00 96.62 440 ILE A CA 1
ATOM 3628 C C . ILE A 1 440 ? -5.344 0.707 6.417 1.00 96.62 440 ILE A C 1
ATOM 3630 O O . ILE A 1 440 ? -5.726 -0.167 5.641 1.00 96.62 440 ILE A O 1
ATOM 3634 N N . CYS A 1 441 ? -5.285 1.993 6.057 1.00 96.38 441 CYS A N 1
ATOM 3635 C CA . CYS A 1 441 ? -5.657 2.449 4.715 1.00 96.38 441 CYS A CA 1
ATOM 3636 C C . CYS A 1 441 ? -4.835 1.732 3.636 1.00 96.38 441 CYS A C 1
ATOM 3638 O O . CYS A 1 441 ? -5.403 1.187 2.684 1.00 96.38 441 CYS A O 1
ATOM 3640 N N . ARG A 1 442 ? -3.510 1.655 3.816 1.00 90.69 442 ARG A N 1
ATOM 3641 C CA . ARG A 1 442 ? -2.608 0.961 2.886 1.00 90.69 442 ARG A CA 1
ATOM 3642 C C . ARG A 1 442 ? -2.960 -0.521 2.763 1.00 90.69 442 ARG A C 1
ATOM 3644 O O . ARG A 1 442 ? -3.048 -1.051 1.654 1.00 90.69 442 ARG A O 1
ATOM 3651 N N . GLN A 1 443 ? -3.211 -1.189 3.888 1.00 91.62 443 GLN A N 1
ATOM 3652 C CA . GLN A 1 443 ? -3.579 -2.602 3.904 1.00 91.62 443 GLN A CA 1
ATOM 3653 C C . GLN A 1 443 ? -4.944 -2.864 3.275 1.00 91.62 443 GLN A C 1
ATOM 3655 O O . GLN A 1 443 ? -5.076 -3.822 2.522 1.00 91.62 443 GLN A O 1
ATOM 3660 N N . LEU A 1 444 ? -5.950 -2.019 3.493 1.00 95.25 444 LEU A N 1
ATOM 3661 C CA . LEU A 1 444 ? -7.260 -2.170 2.852 1.00 95.25 444 LEU A CA 1
ATOM 3662 C C . LEU A 1 444 ? -7.165 -2.096 1.322 1.00 95.25 444 LEU A C 1
ATOM 3664 O O . LEU A 1 444 ? -7.778 -2.909 0.624 1.00 95.25 444 LEU A O 1
ATOM 3668 N N . ILE A 1 445 ? -6.348 -1.177 0.800 1.00 91.06 445 ILE A N 1
ATOM 3669 C CA . ILE A 1 445 ? -6.064 -1.064 -0.636 1.00 91.06 445 ILE A CA 1
ATOM 3670 C C . ILE A 1 445 ? -5.371 -2.329 -1.154 1.00 91.06 445 ILE A C 1
ATOM 3672 O O . ILE A 1 445 ? -5.786 -2.890 -2.174 1.00 91.06 445 ILE A O 1
ATOM 3676 N N . TYR A 1 446 ? -4.368 -2.830 -0.426 1.00 85.50 446 TYR A N 1
ATOM 3677 C CA . TYR A 1 446 ? -3.691 -4.089 -0.750 1.00 85.50 446 TYR A CA 1
ATOM 3678 C C . TYR A 1 446 ? -4.645 -5.295 -0.719 1.00 85.50 446 TYR A C 1
ATOM 3680 O O . TYR A 1 446 ? -4.573 -6.194 -1.562 1.00 85.50 446 TYR A O 1
ATOM 3688 N N . GLN A 1 447 ? -5.592 -5.313 0.218 1.00 88.81 447 GLN A N 1
ATOM 3689 C CA . GLN A 1 447 ? -6.638 -6.330 0.337 1.00 88.81 447 GLN A CA 1
ATOM 3690 C C . GLN A 1 447 ? -7.767 -6.162 -0.699 1.00 88.81 447 GLN A C 1
ATOM 3692 O O . GLN A 1 447 ? -8.740 -6.918 -0.691 1.00 88.81 447 GLN A O 1
ATOM 3697 N N . ASN A 1 448 ? -7.604 -5.232 -1.646 1.00 88.81 448 ASN A N 1
ATOM 3698 C CA . ASN A 1 448 ? -8.527 -4.935 -2.734 1.00 88.81 448 ASN A CA 1
ATOM 3699 C C . ASN A 1 448 ? -9.906 -4.452 -2.279 1.00 88.81 448 ASN A C 1
ATOM 3701 O O . ASN A 1 448 ? -10.885 -4.751 -2.956 1.00 88.81 448 ASN A O 1
ATOM 3705 N N . ALA A 1 449 ? -9.999 -3.696 -1.180 1.00 94.31 449 ALA A N 1
ATOM 3706 C CA . ALA A 1 449 ? -11.227 -2.972 -0.850 1.00 94.31 449 ALA A CA 1
ATOM 3707 C C . ALA A 1 449 ? -11.694 -2.106 -2.038 1.00 94.31 449 ALA A C 1
ATOM 3709 O O . ALA A 1 449 ? -10.869 -1.614 -2.817 1.00 94.31 449 ALA A O 1
ATOM 3710 N N . LYS A 1 450 ? -13.015 -1.940 -2.192 1.00 94.44 450 LYS A N 1
ATOM 3711 C CA . LYS A 1 450 ? -13.606 -1.255 -3.354 1.00 94.44 450 LYS A CA 1
ATOM 3712 C C . LYS A 1 450 ? -13.188 0.213 -3.392 1.00 94.44 450 LYS A C 1
ATOM 3714 O O . LYS A 1 450 ? -12.679 0.680 -4.405 1.00 94.44 450 LYS A O 1
ATOM 3719 N N . ASN A 1 451 ? -13.384 0.906 -2.274 1.00 94.50 451 ASN A N 1
ATOM 3720 C CA . ASN A 1 451 ? -12.944 2.278 -2.045 1.00 94.50 451 ASN A CA 1
ATOM 3721 C C . ASN A 1 451 ? -12.499 2.420 -0.588 1.00 94.50 451 ASN A C 1
ATOM 3723 O O . ASN A 1 451 ? -13.118 1.833 0.303 1.00 94.50 451 ASN A O 1
ATOM 3727 N N . VAL A 1 452 ? -11.465 3.225 -0.345 1.00 97.50 452 VAL A N 1
ATOM 3728 C CA . VAL A 1 452 ? -11.024 3.573 1.011 1.00 97.50 452 VAL A CA 1
ATOM 3729 C C . VAL A 1 452 ? -11.064 5.088 1.150 1.00 97.50 452 VAL A C 1
ATOM 3731 O O . VAL A 1 452 ? -10.372 5.805 0.429 1.00 97.50 452 VAL A O 1
ATOM 3734 N N . VAL A 1 453 ? -11.888 5.577 2.069 1.00 98.06 453 VAL A N 1
ATOM 3735 C CA . VAL A 1 453 ? -11.957 6.995 2.420 1.00 98.06 453 VAL A CA 1
ATOM 3736 C C . VAL A 1 453 ? -11.278 7.164 3.767 1.00 98.06 453 VAL A C 1
ATOM 3738 O O . VAL A 1 453 ? -11.662 6.517 4.733 1.00 98.06 453 VAL A O 1
ATOM 3741 N N . GLY A 1 454 ? -10.255 8.002 3.835 1.00 98.06 454 GLY A N 1
ATOM 3742 C CA . GLY A 1 454 ? -9.620 8.376 5.088 1.00 98.06 454 GLY A CA 1
ATOM 3743 C C . GLY A 1 454 ? -10.078 9.763 5.523 1.00 98.06 454 GLY A C 1
ATOM 3744 O O . GLY A 1 454 ? -10.125 10.673 4.695 1.00 98.06 454 GLY A O 1
ATOM 3745 N N . ILE A 1 455 ? -10.395 9.931 6.805 1.00 98.38 455 ILE A N 1
ATOM 3746 C CA . ILE A 1 455 ? -10.623 11.247 7.407 1.00 98.38 455 ILE A CA 1
ATOM 3747 C C . ILE A 1 455 ? -9.616 11.523 8.514 1.00 98.38 455 ILE A C 1
ATOM 3749 O O . ILE A 1 455 ? -9.262 10.625 9.287 1.00 98.38 455 ILE A O 1
ATOM 3753 N N . ASP A 1 456 ? -9.171 12.768 8.587 1.00 98.19 456 ASP A N 1
ATOM 3754 C CA . ASP A 1 456 ? -8.340 13.280 9.668 1.00 98.19 456 ASP A CA 1
ATOM 3755 C C . ASP A 1 456 ? -8.552 14.790 9.820 1.00 98.19 456 ASP A C 1
ATOM 3757 O O . ASP A 1 456 ? -8.984 15.448 8.876 1.00 98.19 456 ASP A O 1
ATOM 3761 N N . LYS A 1 457 ? -8.235 15.339 10.991 1.00 96.81 457 LYS A N 1
ATOM 3762 C CA . LYS A 1 457 ? -8.274 16.787 11.242 1.00 96.81 457 LYS A CA 1
ATOM 3763 C C . LYS A 1 457 ? -6.920 17.462 11.028 1.00 96.81 457 LYS A C 1
ATOM 3765 O O . LYS A 1 457 ? -6.846 18.683 10.991 1.00 96.81 457 LYS A O 1
ATOM 3770 N N . SER A 1 458 ? -5.845 16.679 10.923 1.00 96.06 458 SER A N 1
ATOM 3771 C CA . SER A 1 458 ? -4.512 17.198 10.627 1.00 96.06 458 SER A CA 1
ATOM 3772 C C . SER A 1 458 ? -4.396 17.532 9.141 1.00 96.06 458 SER A C 1
ATOM 3774 O O . SER A 1 458 ? -4.235 16.643 8.305 1.00 96.06 458 SER A O 1
ATOM 3776 N N . GLU A 1 459 ? -4.462 18.822 8.818 1.00 96.12 459 GLU A N 1
ATOM 3777 C CA . GLU A 1 459 ? -4.244 19.321 7.458 1.00 96.12 459 GLU A CA 1
ATOM 3778 C C . GLU A 1 459 ? -2.849 18.938 6.939 1.00 96.12 459 GLU A C 1
ATOM 3780 O O . GLU A 1 459 ? -2.741 18.328 5.873 1.00 96.12 459 GLU A O 1
ATOM 3785 N N . ILE A 1 460 ? -1.798 19.183 7.731 1.00 91.50 460 ILE A N 1
ATOM 3786 C CA . ILE A 1 460 ? -0.422 18.821 7.365 1.00 91.50 460 ILE A CA 1
ATOM 3787 C C . ILE A 1 460 ? -0.270 17.317 7.109 1.00 91.50 460 ILE A C 1
ATOM 3789 O O . ILE A 1 460 ? 0.281 16.909 6.088 1.00 91.50 460 ILE A O 1
ATOM 3793 N N . GLY A 1 461 ? -0.858 16.472 7.962 1.00 90.50 461 GLY A N 1
ATOM 3794 C CA . GLY A 1 461 ? -0.822 15.026 7.767 1.00 90.50 461 GLY A CA 1
ATOM 3795 C C . GLY A 1 461 ? -1.550 14.595 6.492 1.00 90.50 461 GLY A C 1
ATOM 3796 O O . GLY A 1 461 ? -1.125 13.657 5.818 1.00 90.50 461 GLY A O 1
ATOM 3797 N N . ILE A 1 462 ? -2.631 15.284 6.112 1.00 91.69 462 ILE A N 1
ATOM 3798 C CA . ILE A 1 462 ? -3.318 15.025 4.842 1.00 91.69 462 ILE A CA 1
ATOM 3799 C C . ILE A 1 462 ? -2.424 15.411 3.668 1.00 91.69 462 ILE A C 1
ATOM 3801 O O . ILE A 1 462 ? -2.286 14.614 2.737 1.00 91.69 462 ILE A O 1
ATOM 3805 N N . TYR A 1 463 ? -1.807 16.591 3.716 1.00 84.88 463 TYR A N 1
ATOM 3806 C CA . TYR A 1 463 ? -0.900 17.064 2.675 1.00 84.88 463 TYR A CA 1
ATOM 3807 C C . TYR A 1 463 ? 0.255 16.081 2.438 1.00 84.88 463 TYR A C 1
ATOM 3809 O O . TYR A 1 463 ? 0.500 15.686 1.297 1.00 84.88 463 TYR A O 1
ATOM 3817 N N . GLU A 1 464 ? 0.888 15.599 3.509 1.00 81.62 464 GLU A N 1
ATOM 3818 C CA . GLU A 1 464 ? 1.990 14.635 3.438 1.00 81.62 464 GLU A CA 1
ATOM 3819 C C . GLU A 1 464 ? 1.566 13.280 2.851 1.00 81.62 464 GLU A C 1
ATOM 3821 O O . GLU A 1 464 ? 2.335 12.632 2.134 1.00 81.62 464 GLU A O 1
ATOM 3826 N N . LYS A 1 465 ? 0.349 12.814 3.166 1.00 84.50 465 LYS A N 1
ATOM 3827 C CA . LYS A 1 465 ? -0.097 11.439 2.887 1.00 84.50 465 LYS A CA 1
ATOM 3828 C C . LYS A 1 465 ? -0.971 11.276 1.638 1.00 84.50 465 LYS A C 1
ATOM 3830 O O . LYS A 1 465 ? -1.128 10.139 1.181 1.00 84.50 465 LYS A O 1
ATOM 3835 N N . LYS A 1 466 ? -1.519 12.355 1.060 1.00 81.56 466 LYS A N 1
ATOM 3836 C CA . LYS A 1 466 ? -2.522 12.305 -0.031 1.00 81.56 466 LYS A CA 1
ATOM 3837 C C . LYS A 1 466 ? -2.098 11.527 -1.279 1.00 81.56 466 LYS A C 1
ATOM 3839 O O . LYS A 1 466 ? -2.938 10.849 -1.863 1.00 81.56 466 LYS A O 1
ATOM 3844 N N . ASP A 1 467 ? -0.808 11.527 -1.620 1.00 76.50 467 ASP A N 1
ATOM 3845 C CA . ASP A 1 467 ? -0.287 10.913 -2.855 1.00 76.50 467 ASP A CA 1
ATOM 3846 C C . ASP A 1 467 ? 0.554 9.636 -2.610 1.00 76.50 467 ASP A C 1
ATOM 3848 O O . ASP A 1 467 ? 1.299 9.185 -3.486 1.00 76.50 467 ASP A O 1
ATOM 3852 N N . GLN A 1 468 ? 0.473 9.044 -1.409 1.00 74.56 468 GLN A N 1
ATOM 3853 C CA . GLN A 1 468 ? 1.360 7.944 -0.994 1.00 74.56 468 GLN A CA 1
ATOM 3854 C C . GLN A 1 468 ? 0.834 6.519 -1.264 1.00 74.56 468 GLN A C 1
ATOM 3856 O O . GLN A 1 468 ? 1.632 5.585 -1.209 1.00 74.56 468 GLN A O 1
ATOM 3861 N N . ILE A 1 469 ? -0.467 6.318 -1.530 1.00 74.94 469 ILE A N 1
ATOM 3862 C CA . ILE A 1 469 ? -1.063 4.969 -1.665 1.00 74.94 469 ILE A CA 1
ATOM 3863 C C . ILE A 1 469 ? -1.498 4.658 -3.108 1.00 74.94 469 ILE A C 1
ATOM 3865 O O . ILE A 1 469 ? -0.733 4.079 -3.868 1.00 74.94 469 ILE A O 1
ATOM 3869 N N . ASP A 1 470 ? -2.737 4.977 -3.488 1.00 78.56 470 ASP A N 1
ATOM 3870 C CA . ASP A 1 470 ? -3.343 4.607 -4.776 1.00 78.56 470 ASP A CA 1
ATOM 3871 C C . ASP A 1 470 ? -4.564 5.497 -5.058 1.00 78.56 470 ASP A C 1
ATOM 3873 O O . ASP A 1 470 ? -5.141 6.067 -4.134 1.00 78.56 470 ASP A O 1
ATOM 3877 N N . LYS A 1 471 ? -5.028 5.559 -6.314 1.00 79.81 471 LYS A N 1
ATOM 3878 C CA . LYS A 1 471 ? -6.200 6.364 -6.715 1.00 79.81 471 LYS A CA 1
ATOM 3879 C C . LYS A 1 471 ? -7.516 5.950 -6.029 1.00 79.81 471 LYS A C 1
ATOM 3881 O O . LYS A 1 471 ? -8.452 6.746 -5.980 1.00 79.81 471 LYS A O 1
ATOM 3886 N N . ARG A 1 472 ? -7.621 4.715 -5.512 1.00 84.75 472 ARG A N 1
ATOM 3887 C CA . ARG A 1 472 ? -8.787 4.238 -4.732 1.00 84.75 472 ARG A CA 1
ATOM 3888 C C . ARG A 1 472 ? -8.836 4.789 -3.303 1.00 84.75 472 ARG A C 1
ATOM 3890 O O . ARG A 1 472 ? -9.861 4.633 -2.635 1.00 84.75 472 ARG A O 1
ATOM 3897 N N . PHE A 1 473 ? -7.746 5.389 -2.828 1.00 92.56 473 PHE A N 1
ATOM 3898 C CA . PHE A 1 473 ? -7.667 6.036 -1.528 1.00 92.56 473 PHE A CA 1
ATOM 3899 C C . PHE A 1 473 ? -7.981 7.526 -1.663 1.00 92.56 473 PHE A C 1
ATOM 3901 O O . PHE A 1 473 ? -7.397 8.218 -2.493 1.00 92.56 473 PHE A O 1
ATOM 3908 N N . LYS A 1 474 ? -8.918 8.026 -0.854 1.00 94.31 474 LYS A N 1
ATOM 3909 C CA . LYS A 1 474 ? -9.291 9.446 -0.827 1.00 94.31 474 LYS A CA 1
ATOM 3910 C C . LYS A 1 474 ? -9.182 9.973 0.595 1.00 94.31 474 LYS A C 1
ATOM 3912 O O . LYS A 1 474 ? -9.919 9.507 1.460 1.00 94.31 474 LYS A O 1
ATOM 3917 N N . LEU A 1 475 ? -8.316 10.958 0.818 1.00 95.44 475 LEU A N 1
ATOM 3918 C CA . LEU A 1 475 ? -8.238 11.679 2.089 1.00 95.44 475 LEU A CA 1
ATOM 3919 C C . LEU A 1 475 ? -9.164 12.896 2.098 1.00 95.44 475 LEU A C 1
ATOM 3921 O O . LEU A 1 475 ? -9.345 13.566 1.077 1.00 95.44 475 LEU A O 1
ATOM 3925 N N . LYS A 1 476 ? -9.767 13.162 3.257 1.00 96.44 476 LYS A N 1
ATOM 3926 C CA . LYS A 1 476 ? -10.633 14.314 3.511 1.00 96.44 476 LYS A CA 1
ATOM 3927 C C . LYS A 1 476 ? -10.313 14.927 4.870 1.00 96.44 476 LYS A C 1
ATOM 3929 O O . LYS A 1 476 ? -10.195 14.203 5.856 1.00 96.44 476 LYS A O 1
ATOM 3934 N N . LEU A 1 477 ? -10.206 16.254 4.897 1.00 97.62 477 LEU A N 1
ATOM 3935 C CA . LEU A 1 477 ? -10.099 17.023 6.131 1.00 97.62 477 LEU A CA 1
ATOM 3936 C C . LEU A 1 477 ? -11.465 17.016 6.818 1.00 97.62 477 LEU A C 1
ATOM 3938 O O . LEU A 1 477 ? -12.450 17.446 6.221 1.00 97.62 477 LEU A O 1
ATOM 3942 N N . CYS A 1 478 ? -11.537 16.438 8.012 1.00 97.56 478 CYS A N 1
ATOM 3943 C CA . CYS A 1 478 ? -12.767 16.304 8.787 1.00 97.56 478 CYS A CA 1
ATOM 3944 C C . CYS A 1 478 ? -12.422 15.970 10.242 1.00 97.56 478 CYS A C 1
ATOM 3946 O O . CYS A 1 478 ? -11.711 14.996 10.510 1.00 97.56 478 CYS A O 1
ATOM 3948 N N . ASP A 1 479 ? -12.975 16.734 11.184 1.00 97.12 479 ASP A N 1
ATOM 3949 C CA . ASP A 1 479 ? -12.981 16.353 12.597 1.00 97.12 479 ASP A CA 1
ATOM 3950 C C . ASP A 1 479 ? -14.079 15.303 12.837 1.00 97.12 479 ASP A C 1
ATOM 3952 O O . ASP A 1 479 ? -15.170 15.387 12.274 1.00 97.12 479 ASP A O 1
ATOM 3956 N N . ILE A 1 480 ? -13.803 14.301 13.673 1.00 96.81 480 ILE A N 1
ATOM 3957 C CA . ILE A 1 480 ? -14.777 13.256 14.024 1.00 96.81 480 ILE A CA 1
ATOM 3958 C C . ILE A 1 480 ? -15.949 13.783 14.872 1.00 96.81 480 ILE A C 1
ATOM 3960 O O . ILE A 1 480 ? -16.934 13.073 15.063 1.00 96.81 480 ILE A O 1
ATOM 3964 N N . ASN A 1 481 ? -15.851 15.012 15.379 1.00 94.50 481 ASN A N 1
ATOM 3965 C CA . ASN A 1 481 ? -16.934 15.698 16.075 1.00 94.50 481 ASN A CA 1
ATOM 3966 C C . ASN A 1 481 ? -17.909 16.412 15.120 1.00 94.50 481 ASN A C 1
ATOM 3968 O O . ASN A 1 481 ? -18.995 16.790 15.553 1.00 94.50 481 ASN A O 1
ATOM 3972 N N . ASP A 1 482 ? -17.578 16.560 13.831 1.00 95.81 482 ASP A N 1
ATOM 3973 C CA . ASP A 1 482 ? -18.478 17.141 12.827 1.00 95.81 482 ASP A CA 1
ATOM 3974 C C . ASP A 1 482 ? -19.428 16.071 12.265 1.00 95.81 482 ASP A C 1
ATOM 3976 O O . ASP A 1 482 ? -19.188 15.429 11.235 1.00 95.81 482 ASP A O 1
ATOM 3980 N N . SER A 1 483 ? -20.533 15.853 12.976 1.00 94.31 483 SER A N 1
ATOM 3981 C CA . SER A 1 483 ? -21.540 14.857 12.605 1.00 94.31 483 SER A CA 1
ATOM 3982 C C . SER A 1 483 ? -22.166 15.127 11.229 1.00 94.31 483 SER A C 1
ATOM 3984 O O . SER A 1 483 ? -22.509 14.180 10.512 1.00 94.31 483 SER A O 1
ATOM 3986 N N . THR A 1 484 ? -22.287 16.393 10.825 1.00 95.50 484 THR A N 1
ATOM 3987 C CA . THR A 1 484 ? -22.863 16.802 9.540 1.00 95.50 484 THR A CA 1
ATOM 3988 C C . THR A 1 484 ? -21.950 16.386 8.394 1.00 95.50 484 THR A C 1
ATOM 3990 O O . THR A 1 484 ? -22.384 15.667 7.485 1.00 95.50 484 THR A O 1
ATOM 3993 N N . LEU A 1 485 ? -20.669 16.751 8.460 1.00 96.25 485 LEU A N 1
ATOM 3994 C CA . LEU A 1 485 ? -19.692 16.409 7.430 1.00 96.25 485 LEU A CA 1
ATOM 3995 C C . LEU A 1 485 ? -19.457 14.896 7.348 1.00 96.25 485 LEU A C 1
ATOM 3997 O O . LEU A 1 485 ? -19.409 14.333 6.251 1.00 96.25 485 LEU A O 1
ATOM 4001 N N . ILE A 1 486 ? -19.404 14.198 8.486 1.00 96.69 486 ILE A N 1
ATOM 4002 C CA . ILE A 1 486 ? -19.297 12.731 8.521 1.00 96.69 486 ILE A CA 1
ATOM 4003 C C . ILE A 1 486 ? -20.480 12.082 7.799 1.00 96.69 486 ILE A C 1
ATOM 4005 O O . ILE A 1 486 ? -20.283 11.194 6.965 1.00 96.69 486 ILE A O 1
ATOM 4009 N N . ASN A 1 487 ? -21.708 12.541 8.063 1.00 95.62 487 ASN A N 1
ATOM 4010 C CA . ASN A 1 487 ? -22.908 12.041 7.390 1.00 95.62 487 ASN A CA 1
ATOM 4011 C C . ASN A 1 487 ? -22.860 12.267 5.872 1.00 95.62 487 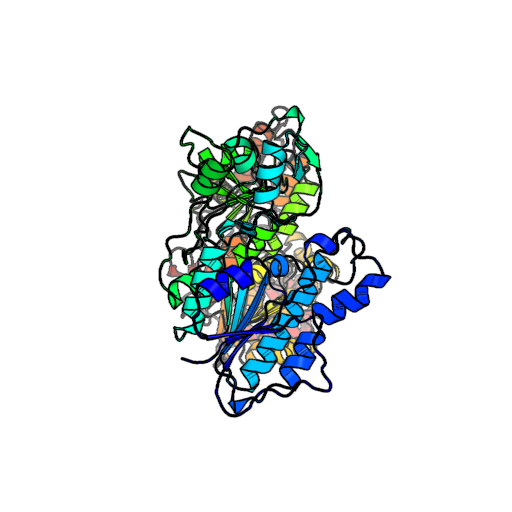ASN A C 1
ATOM 4013 O O . ASN A 1 487 ? -23.242 11.372 5.104 1.00 95.62 487 ASN A O 1
ATOM 4017 N N . GLN A 1 488 ? -22.377 13.432 5.431 1.00 96.50 488 GLN A N 1
ATOM 4018 C CA . GLN A 1 488 ? -22.192 13.744 4.013 1.00 96.50 488 GLN A CA 1
ATOM 4019 C C . GLN A 1 488 ? -21.147 12.822 3.371 1.00 96.50 488 GLN A C 1
ATOM 4021 O O . GLN A 1 488 ? -21.413 12.229 2.323 1.00 96.50 488 GLN A O 1
ATOM 4026 N N . ILE A 1 489 ? -19.985 12.642 4.009 1.00 97.50 489 ILE A N 1
ATOM 4027 C CA . ILE A 1 489 ? -18.909 11.763 3.529 1.00 97.50 489 ILE A CA 1
ATOM 4028 C C . ILE A 1 489 ? -19.406 10.320 3.419 1.00 97.50 489 ILE A C 1
ATOM 4030 O O . ILE A 1 489 ? -19.198 9.677 2.385 1.00 97.50 489 ILE A O 1
ATOM 4034 N N . ILE A 1 490 ? -20.088 9.823 4.451 1.00 97.00 490 ILE A N 1
ATOM 4035 C CA . ILE A 1 490 ? -20.632 8.466 4.489 1.00 97.00 490 ILE A CA 1
ATOM 4036 C C . ILE A 1 490 ? -21.645 8.245 3.366 1.00 97.00 490 ILE A C 1
ATOM 4038 O O . ILE A 1 490 ? -21.534 7.267 2.623 1.00 97.00 490 ILE A O 1
ATOM 4042 N N . SER A 1 491 ? -22.594 9.170 3.203 1.00 96.00 491 SER A N 1
ATOM 4043 C CA . SER A 1 491 ? -23.663 9.042 2.208 1.00 96.00 491 SER A CA 1
ATOM 4044 C C . SER A 1 491 ? -23.110 9.146 0.783 1.00 96.00 491 SER A C 1
ATOM 4046 O O . SER A 1 491 ? -23.403 8.295 -0.057 1.00 96.00 491 SER A O 1
ATOM 4048 N N . LYS A 1 492 ? -22.230 10.123 0.522 1.00 97.31 492 LYS A N 1
ATOM 4049 C CA . LYS A 1 492 ? -21.602 10.341 -0.791 1.00 97.31 492 LYS A CA 1
ATOM 4050 C C . LYS A 1 492 ? -20.774 9.144 -1.255 1.00 97.31 492 LYS A C 1
ATOM 4052 O O . LYS A 1 492 ? -20.770 8.822 -2.440 1.00 97.31 492 LYS A O 1
ATOM 4057 N N . ASN A 1 493 ? -20.062 8.490 -0.337 1.00 96.88 493 ASN A N 1
ATOM 4058 C CA . ASN A 1 493 ? -19.162 7.382 -0.669 1.00 96.88 493 ASN A CA 1
ATOM 4059 C C . ASN A 1 493 ? -19.784 5.994 -0.448 1.00 96.88 493 ASN A C 1
ATOM 4061 O O . ASN A 1 493 ? -19.109 4.999 -0.714 1.00 96.88 493 ASN A O 1
ATOM 4065 N N . LYS A 1 494 ? -21.050 5.919 -0.004 1.00 96.56 494 LYS A N 1
ATOM 4066 C CA . LYS A 1 494 ? -21.782 4.668 0.268 1.00 96.56 494 LYS A CA 1
ATOM 4067 C C . LYS A 1 494 ? -20.975 3.724 1.170 1.00 96.56 494 LYS A C 1
ATOM 4069 O O . LYS A 1 494 ? -20.681 2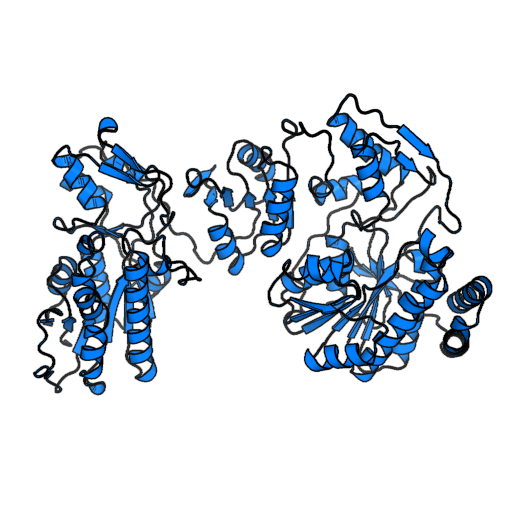.596 0.782 1.00 96.56 494 LYS A O 1
ATOM 4074 N N . ILE A 1 495 ? -20.530 4.236 2.317 1.00 98.06 495 ILE A N 1
ATOM 4075 C CA . ILE A 1 495 ? -19.654 3.511 3.249 1.00 98.06 495 ILE A CA 1
ATOM 4076 C C . ILE A 1 495 ? -20.382 2.307 3.863 1.00 98.06 495 ILE A C 1
ATOM 4078 O O . ILE A 1 495 ? -21.492 2.455 4.361 1.00 98.06 495 ILE A O 1
ATOM 4082 N N . ASP A 1 496 ? -19.723 1.145 3.866 1.00 97.12 496 ASP A N 1
ATOM 4083 C CA . ASP A 1 496 ? -20.227 -0.121 4.424 1.00 97.12 496 ASP A CA 1
ATOM 4084 C C . ASP A 1 496 ? -19.606 -0.461 5.791 1.00 97.12 496 ASP A C 1
ATOM 4086 O O . ASP A 1 496 ? -20.158 -1.246 6.559 1.00 97.12 496 ASP A O 1
ATOM 4090 N N . LEU A 1 497 ? -18.417 0.080 6.079 1.00 97.88 497 LEU A N 1
ATOM 4091 C CA . LEU A 1 497 ? -17.652 -0.195 7.298 1.00 97.88 497 LEU A CA 1
ATOM 4092 C C . LEU A 1 497 ? -16.858 1.042 7.726 1.00 97.88 497 LEU A C 1
ATOM 4094 O O . LEU A 1 497 ? -16.168 1.650 6.906 1.00 97.88 497 LEU A O 1
ATOM 4098 N N . ILE A 1 498 ? -16.885 1.353 9.020 1.00 98.62 498 ILE A N 1
ATOM 4099 C CA . ILE A 1 498 ? -16.031 2.360 9.656 1.00 98.62 498 ILE A CA 1
ATOM 4100 C C . ILE A 1 498 ? -14.950 1.649 10.475 1.00 98.62 498 ILE A C 1
ATOM 4102 O O . ILE A 1 498 ? -15.260 0.820 11.325 1.00 98.62 498 ILE A O 1
ATOM 4106 N N . ILE A 1 499 ? -13.680 1.988 10.261 1.00 98.69 499 ILE A N 1
ATOM 4107 C CA . ILE A 1 499 ? -12.570 1.610 11.142 1.00 98.69 499 ILE A CA 1
ATOM 4108 C C . ILE A 1 499 ? -12.098 2.866 11.875 1.00 98.69 499 ILE A C 1
ATOM 4110 O O . ILE A 1 499 ? -11.471 3.758 11.299 1.00 98.69 499 ILE A O 1
ATOM 4114 N N . HIS A 1 500 ? -12.425 2.947 13.160 1.00 98.56 500 HIS A N 1
ATOM 4115 C CA . HIS A 1 500 ? -12.162 4.111 13.988 1.00 98.56 500 HIS A CA 1
ATOM 4116 C C . HIS A 1 500 ? -10.783 4.010 14.661 1.00 98.56 500 HIS A C 1
ATOM 4118 O O . HIS A 1 500 ? -10.621 3.333 15.679 1.00 98.56 500 HIS A O 1
ATOM 4124 N N . ALA A 1 501 ? -9.785 4.681 14.070 1.00 98.00 501 ALA A N 1
ATOM 4125 C CA . ALA A 1 501 ? -8.415 4.790 14.585 1.00 98.00 501 ALA A CA 1
ATOM 4126 C C . ALA A 1 501 ? -8.054 6.186 15.140 1.00 98.00 501 ALA A C 1
ATOM 4128 O O . ALA A 1 501 ? -6.931 6.381 15.607 1.00 98.00 501 ALA A O 1
ATOM 4129 N N . ALA A 1 502 ? -8.972 7.159 15.102 1.00 97.38 502 ALA A N 1
ATOM 4130 C CA . ALA A 1 502 ? -8.722 8.512 15.599 1.00 97.38 502 ALA A CA 1
ATOM 4131 C C . ALA A 1 502 ? -8.803 8.548 17.130 1.00 97.38 502 ALA A C 1
ATOM 4133 O O . ALA A 1 502 ? -9.844 8.246 17.705 1.00 97.38 502 ALA A O 1
ATOM 4134 N N . ALA A 1 503 ? -7.710 8.919 17.792 1.00 96.56 503 ALA A N 1
ATOM 4135 C CA . ALA A 1 503 ? -7.674 9.156 19.231 1.00 96.56 503 ALA A CA 1
ATOM 4136 C C . ALA A 1 503 ? -6.413 9.937 19.612 1.00 96.56 503 ALA A C 1
ATOM 4138 O O . ALA A 1 503 ? -5.355 9.767 19.003 1.00 96.56 503 ALA A O 1
ATOM 4139 N N . TYR A 1 504 ? -6.491 10.713 20.689 1.00 95.75 504 TYR A N 1
ATOM 4140 C CA . TYR A 1 504 ? -5.297 11.140 21.405 1.00 95.75 504 TYR A CA 1
ATOM 4141 C C . TYR A 1 504 ? -4.788 9.998 22.284 1.00 95.75 504 TYR A C 1
ATOM 4143 O O . TYR A 1 504 ? -5.576 9.321 22.948 1.00 95.75 504 TYR A O 1
ATOM 4151 N N . LYS A 1 505 ? -3.463 9.790 22.288 1.00 92.81 505 LYS A N 1
ATOM 4152 C CA . LYS A 1 505 ? -2.828 8.596 22.877 1.00 92.81 505 LYS A CA 1
ATOM 4153 C C . LYS A 1 505 ? -1.697 8.853 23.880 1.00 92.81 505 LYS A C 1
ATOM 4155 O O . LYS A 1 505 ? -1.183 7.901 24.456 1.00 92.81 505 LYS A O 1
ATOM 4160 N N . HIS A 1 506 ? -1.254 10.093 24.068 1.00 90.38 506 HIS A N 1
ATOM 4161 C CA . HIS A 1 506 ? -0.107 10.386 24.935 1.00 90.38 506 HIS A CA 1
ATOM 4162 C C . HIS A 1 506 ? -0.573 10.608 26.374 1.00 90.38 506 HIS A C 1
ATOM 4164 O O . HIS A 1 506 ? -1.144 11.651 26.678 1.00 90.38 506 HIS A O 1
ATOM 4170 N N . VAL A 1 507 ? -0.328 9.631 27.255 1.00 89.12 507 VAL A N 1
ATOM 4171 C CA . VAL A 1 507 ? -0.773 9.648 28.664 1.00 89.12 507 VAL A CA 1
ATOM 4172 C C . VAL A 1 507 ? -0.381 10.954 29.355 1.00 89.12 507 VAL A C 1
ATOM 4174 O O . VAL A 1 507 ? -1.233 11.683 29.838 1.00 89.12 507 VAL A O 1
ATOM 4177 N N . ASN A 1 508 ? 0.899 11.301 29.301 1.00 86.06 508 ASN A N 1
ATOM 4178 C CA . ASN A 1 508 ? 1.481 12.494 29.907 1.00 86.06 508 ASN A CA 1
ATOM 4179 C C . ASN A 1 508 ? 0.885 13.821 29.403 1.00 86.06 508 ASN A C 1
ATOM 4181 O O . ASN A 1 508 ? 0.847 14.785 30.162 1.00 86.06 508 ASN A O 1
ATOM 4185 N N . ILE A 1 509 ? 0.401 13.877 28.159 1.00 91.88 509 ILE A N 1
ATOM 4186 C CA . ILE A 1 509 ? -0.299 15.059 27.637 1.00 91.88 509 ILE A CA 1
ATOM 4187 C C . ILE A 1 509 ? -1.747 15.060 28.137 1.00 91.88 509 ILE A C 1
ATOM 4189 O O . ILE A 1 509 ? -2.236 16.079 28.617 1.00 91.88 509 ILE A O 1
ATOM 4193 N N . LEU A 1 510 ? -2.431 13.917 28.069 1.00 94.31 510 LEU A N 1
ATOM 4194 C CA . LEU A 1 510 ? -3.851 13.817 28.408 1.00 94.31 510 LEU A CA 1
ATOM 4195 C C . LEU A 1 510 ? -4.151 13.971 29.900 1.00 94.31 510 LEU A C 1
ATOM 4197 O O . LEU A 1 510 ? -5.208 14.495 30.231 1.00 94.31 510 LEU A O 1
ATOM 4201 N N . GLU A 1 511 ? -3.230 13.599 30.792 1.00 92.94 511 GLU A N 1
ATOM 4202 C CA . GLU A 1 511 ? -3.368 13.868 32.235 1.00 92.94 511 GLU A CA 1
ATOM 4203 C C . GLU A 1 511 ? -3.512 15.370 32.534 1.00 92.94 511 GLU A C 1
ATOM 4205 O O . GLU A 1 511 ? -4.195 15.748 33.482 1.00 92.94 511 GLU A O 1
ATOM 4210 N N . LYS A 1 512 ? -2.908 16.234 31.705 1.00 93.56 512 LYS A N 1
ATOM 4211 C CA . LYS A 1 512 ? -3.022 17.698 31.814 1.00 93.56 512 LYS A CA 1
ATOM 4212 C C . LYS A 1 512 ? -4.145 18.283 30.951 1.00 93.56 512 LYS A C 1
ATOM 4214 O O . LYS A 1 512 ? -4.535 19.424 31.151 1.00 93.56 512 LYS A O 1
ATOM 4219 N N . ASN A 1 513 ? -4.676 17.509 30.005 1.00 95.56 513 ASN A N 1
ATOM 4220 C CA . ASN A 1 513 ? -5.625 17.957 28.984 1.00 95.56 513 ASN A CA 1
ATOM 4221 C C . ASN A 1 513 ? -6.878 17.066 28.973 1.00 95.56 513 ASN A C 1
ATOM 4223 O O . ASN A 1 513 ? -7.263 16.500 27.946 1.00 95.56 513 ASN A O 1
ATOM 4227 N N . VAL A 1 514 ? -7.507 16.918 30.142 1.00 96.38 514 VAL A N 1
ATOM 4228 C CA . VAL A 1 514 ? -8.618 15.976 30.365 1.00 96.38 514 VAL A CA 1
ATOM 4229 C C . VAL A 1 514 ? -9.819 16.289 29.472 1.00 96.38 514 VAL A C 1
ATOM 4231 O O . VAL A 1 514 ? -10.363 15.389 28.835 1.00 96.38 514 VAL A O 1
ATOM 4234 N N . HIS A 1 515 ? -10.190 17.567 29.359 1.00 97.06 515 HIS A N 1
ATOM 4235 C CA . HIS A 1 515 ? -11.264 18.031 28.473 1.00 97.06 515 HIS A CA 1
ATOM 4236 C C . HIS A 1 515 ? -11.040 17.603 27.021 1.00 97.06 515 HIS A C 1
ATOM 4238 O O . HIS A 1 515 ? -11.934 17.040 26.391 1.00 97.06 515 HIS A O 1
ATOM 4244 N N . ALA A 1 516 ? -9.821 17.784 26.508 1.00 96.38 516 ALA A N 1
ATOM 4245 C CA . ALA A 1 516 ? -9.466 17.379 25.153 1.00 96.38 516 ALA A CA 1
ATOM 4246 C C . ALA A 1 516 ? -9.553 15.853 24.966 1.00 96.38 516 ALA A C 1
ATOM 4248 O O . ALA A 1 516 ? -9.964 15.390 23.901 1.00 96.38 516 ALA A O 1
ATOM 4249 N N . ALA A 1 517 ? -9.218 15.066 25.997 1.00 96.81 517 ALA A N 1
ATOM 4250 C CA . ALA A 1 517 ? -9.401 13.614 25.980 1.00 96.81 517 ALA A CA 1
ATOM 4251 C C . ALA A 1 517 ? -10.885 13.228 25.887 1.00 96.81 517 ALA A C 1
ATOM 4253 O O . ALA A 1 517 ? -11.233 12.340 25.109 1.00 96.81 517 ALA A O 1
ATOM 4254 N N . VAL A 1 518 ? -11.757 13.900 26.648 1.00 97.88 518 VAL A N 1
ATOM 4255 C CA . VAL A 1 518 ? -13.209 13.668 26.611 1.00 97.88 518 VAL A CA 1
ATOM 4256 C C . VAL A 1 518 ? -13.768 14.002 25.232 1.00 97.88 518 VAL A C 1
ATOM 4258 O O . VAL A 1 518 ? -14.366 13.137 24.600 1.00 97.88 518 VAL A O 1
ATOM 4261 N N . VAL A 1 519 ? -13.521 15.210 24.724 1.00 97.38 519 VAL A N 1
ATOM 4262 C CA . VAL A 1 519 ? -14.049 15.641 23.420 1.00 97.38 519 VAL A CA 1
ATOM 4263 C C . VAL A 1 519 ? -13.546 14.733 22.301 1.00 97.38 519 VAL A C 1
ATOM 4265 O O . VAL A 1 519 ? -14.332 14.145 21.563 1.00 97.38 519 VAL A O 1
ATOM 4268 N N . ASN A 1 520 ? -12.229 14.561 22.190 1.00 97.44 520 ASN A N 1
ATOM 4269 C CA . ASN A 1 520 ? -11.658 13.854 21.052 1.00 97.44 520 ASN A CA 1
ATOM 4270 C C . ASN A 1 520 ? -11.917 12.345 21.112 1.00 97.44 520 ASN A C 1
ATOM 4272 O O . ASN A 1 520 ? -12.266 11.750 20.100 1.00 97.44 520 ASN A O 1
ATOM 4276 N N . ASN A 1 521 ? -11.721 11.700 22.264 1.00 98.31 521 ASN A N 1
ATOM 4277 C CA . ASN A 1 521 ? -11.846 10.245 22.328 1.00 98.31 521 ASN A CA 1
ATOM 4278 C C . ASN A 1 521 ? -13.304 9.830 22.556 1.00 98.31 521 ASN A C 1
ATOM 4280 O O . ASN A 1 521 ? -13.811 8.983 21.827 1.00 98.31 521 ASN A O 1
ATOM 4284 N N . ILE A 1 522 ? -13.980 10.415 23.548 1.00 98.44 522 ILE A N 1
ATOM 4285 C CA . ILE A 1 522 ? -15.293 9.945 24.011 1.00 98.44 522 ILE A CA 1
ATOM 4286 C C . ILE A 1 522 ? -16.414 10.483 23.117 1.00 98.44 522 ILE A C 1
ATOM 4288 O O . ILE A 1 522 ? -17.149 9.690 22.526 1.00 98.44 522 ILE A O 1
ATOM 4292 N N . ILE A 1 523 ? -16.528 11.809 22.988 1.00 97.88 523 ILE A N 1
ATOM 4293 C CA . ILE A 1 523 ? -17.602 12.439 22.201 1.00 97.88 523 ILE A CA 1
ATOM 4294 C C . ILE A 1 523 ? -17.450 12.096 20.715 1.00 97.88 523 ILE A C 1
ATOM 4296 O O . ILE A 1 523 ? -18.409 11.646 20.095 1.00 97.88 523 ILE A O 1
ATOM 4300 N N . GLY A 1 524 ? -16.230 12.151 20.175 1.00 97.75 524 GLY A N 1
ATOM 4301 C CA . GLY A 1 524 ? -15.955 11.701 18.807 1.00 97.75 524 GLY A CA 1
ATOM 4302 C C . GLY A 1 524 ? -16.362 10.241 18.539 1.00 97.75 524 GLY A C 1
ATOM 4303 O O . GLY A 1 524 ? -16.958 9.944 17.501 1.00 97.75 524 GLY A O 1
ATOM 4304 N N . THR A 1 525 ? -16.123 9.322 19.488 1.00 98.56 525 THR A N 1
ATOM 4305 C CA . THR A 1 525 ? -16.596 7.928 19.362 1.00 98.56 525 THR A CA 1
ATOM 4306 C C . THR A 1 525 ? -18.125 7.857 19.356 1.00 98.56 525 THR A C 1
ATOM 4308 O O . THR A 1 525 ? -18.691 7.124 18.541 1.00 98.56 525 THR A O 1
ATOM 4311 N N . LYS A 1 526 ? -18.805 8.615 20.232 1.00 97.69 526 LYS A N 1
ATOM 4312 C CA . LYS A 1 526 ? -20.276 8.682 20.278 1.00 97.69 526 LYS A CA 1
ATOM 4313 C C . LYS A 1 526 ? -20.847 9.122 18.928 1.00 97.69 526 LYS A C 1
ATOM 4315 O O . LYS A 1 526 ? -21.698 8.413 18.397 1.00 97.69 526 LYS A O 1
ATOM 4320 N N . THR A 1 527 ? -20.325 10.204 18.346 1.00 97.44 527 THR A N 1
ATOM 4321 C CA . THR A 1 527 ? -20.753 10.726 17.037 1.00 97.44 527 THR A CA 1
ATOM 4322 C C . THR A 1 527 ? -20.690 9.654 15.948 1.00 97.44 527 THR A C 1
ATOM 4324 O O . THR A 1 527 ? -21.644 9.456 15.194 1.00 97.44 527 THR A O 1
ATOM 4327 N N . LEU A 1 528 ? -19.588 8.901 15.881 1.00 97.88 528 LEU A N 1
ATOM 4328 C CA . LEU A 1 528 ? -19.441 7.817 14.905 1.00 97.88 528 LEU A CA 1
ATOM 4329 C C . LEU A 1 528 ? -20.427 6.669 15.155 1.00 97.88 528 LEU A C 1
ATOM 4331 O O . LEU A 1 528 ? -20.961 6.114 14.194 1.00 97.88 528 LEU A O 1
ATOM 4335 N N . CYS A 1 529 ? -20.693 6.321 16.417 1.00 97.06 529 CYS A N 1
ATOM 4336 C CA . CYS A 1 529 ? -21.664 5.281 16.766 1.00 97.06 529 CYS A CA 1
ATOM 4337 C C . CYS A 1 529 ? -23.093 5.675 16.373 1.00 97.06 529 CYS A C 1
ATOM 4339 O O . CYS A 1 529 ? -23.806 4.859 15.791 1.00 97.06 529 CYS A O 1
ATOM 4341 N N . GLU A 1 530 ? -23.497 6.921 16.629 1.00 95.44 530 GLU A N 1
ATOM 4342 C CA . GLU A 1 530 ? -24.817 7.444 16.253 1.00 95.44 530 GLU A CA 1
ATOM 4343 C C . GLU A 1 530 ? -25.044 7.363 14.746 1.00 95.44 530 GLU A C 1
ATOM 4345 O O . GLU A 1 530 ? -26.059 6.834 14.285 1.00 95.44 530 GLU A O 1
ATOM 4350 N N . VAL A 1 531 ? -24.068 7.833 13.964 1.00 94.81 531 VAL A N 1
ATOM 4351 C CA . VAL A 1 531 ? -24.147 7.783 12.503 1.00 94.81 531 VAL A CA 1
ATOM 4352 C C . VAL A 1 531 ? -24.146 6.337 12.002 1.00 94.81 531 VAL A C 1
ATOM 4354 O O . VAL A 1 531 ? -24.933 5.996 11.115 1.00 94.81 531 VAL A O 1
ATOM 4357 N N . ALA A 1 532 ? -23.317 5.471 12.591 1.00 95.44 532 ALA A N 1
ATOM 4358 C CA . ALA A 1 532 ? -23.251 4.059 12.232 1.00 95.44 532 ALA A CA 1
ATOM 4359 C C . ALA A 1 532 ? -24.584 3.335 12.475 1.00 95.44 532 ALA A C 1
ATOM 4361 O O . ALA A 1 532 ? -25.046 2.615 11.591 1.00 95.44 532 ALA A O 1
ATOM 4362 N N . VAL A 1 533 ? -25.244 3.563 13.618 1.00 95.25 533 VAL A N 1
ATOM 4363 C CA . VAL A 1 533 ? -26.584 3.009 13.883 1.00 95.25 533 VAL A CA 1
ATOM 4364 C C . VAL A 1 533 ? -27.613 3.589 12.915 1.00 95.25 533 VAL A C 1
ATOM 4366 O O . VAL A 1 533 ? -28.318 2.827 12.257 1.00 95.25 533 VAL A O 1
ATOM 4369 N N . LYS A 1 534 ? -27.664 4.919 12.752 1.00 93.44 534 LYS A N 1
ATOM 4370 C CA . LYS A 1 534 ? -28.643 5.593 11.878 1.00 93.44 534 LYS A CA 1
ATOM 4371 C C . LYS A 1 534 ? -28.572 5.110 10.425 1.00 93.44 534 LYS A C 1
ATOM 4373 O O . LYS A 1 534 ? -29.593 5.047 9.744 1.00 93.44 534 LYS A O 1
ATOM 4378 N N . LYS A 1 535 ? -27.372 4.786 9.936 1.00 93.38 535 LYS A N 1
ATOM 4379 C CA . LYS A 1 535 ? -27.122 4.359 8.549 1.00 93.38 535 LYS A CA 1
ATOM 4380 C C . LYS A 1 535 ? -26.947 2.844 8.383 1.00 93.38 535 LYS A C 1
ATOM 4382 O O . LYS A 1 535 ? -26.756 2.401 7.256 1.00 93.38 535 LYS A O 1
ATOM 4387 N N . ASN A 1 536 ? -27.050 2.054 9.456 1.00 95.19 536 ASN A N 1
ATOM 4388 C CA . ASN A 1 536 ? -26.802 0.604 9.467 1.00 95.19 536 ASN A CA 1
ATOM 4389 C C . ASN A 1 536 ? -25.405 0.213 8.944 1.00 95.19 536 ASN A C 1
ATOM 4391 O O . ASN A 1 536 ? -25.269 -0.704 8.138 1.00 95.19 536 ASN A O 1
ATOM 4395 N N . ILE A 1 537 ? -24.368 0.913 9.401 1.00 96.00 537 ILE A N 1
ATOM 4396 C CA . ILE A 1 537 ? -22.976 0.716 8.976 1.00 96.00 537 ILE A CA 1
ATOM 4397 C C . ILE A 1 537 ? -22.204 -0.033 10.057 1.00 96.00 537 ILE A C 1
ATOM 4399 O O . ILE A 1 537 ? -22.279 0.321 11.234 1.00 96.00 537 ILE A O 1
ATOM 4403 N N . ASP A 1 538 ? -21.436 -1.050 9.673 1.00 96.81 538 ASP A N 1
ATOM 4404 C CA . ASP A 1 538 ? -20.588 -1.781 10.617 1.00 96.81 538 ASP A CA 1
ATOM 4405 C C . ASP A 1 538 ? -19.460 -0.879 11.142 1.00 96.81 538 ASP A C 1
ATOM 4407 O O . ASP A 1 538 ? -18.929 -0.042 10.409 1.00 96.81 538 ASP A O 1
ATOM 4411 N N . LEU A 1 539 ? -19.044 -1.061 12.397 1.00 98.06 539 LEU A N 1
ATOM 4412 C CA . LEU A 1 539 ? -17.981 -0.250 12.999 1.00 98.06 539 LEU A CA 1
ATOM 4413 C C . LEU A 1 539 ? -16.950 -1.117 13.727 1.00 98.06 539 LEU A C 1
ATOM 4415 O O . LEU A 1 539 ? -17.285 -2.060 14.439 1.00 98.06 539 LEU A O 1
ATOM 4419 N N . ILE A 1 540 ? -15.670 -0.793 13.561 1.00 98.44 540 ILE A N 1
ATOM 4420 C CA . ILE A 1 540 ? -14.566 -1.374 14.325 1.00 98.44 540 ILE A CA 1
ATOM 4421 C C . ILE A 1 540 ? -13.854 -0.262 15.082 1.00 98.44 540 ILE A C 1
ATOM 4423 O O . ILE A 1 540 ? -13.259 0.624 14.472 1.00 98.44 540 ILE A O 1
ATOM 4427 N N . LEU A 1 541 ? -13.880 -0.333 16.411 1.00 98.62 541 LEU A N 1
ATOM 4428 C CA . LEU A 1 541 ? -13.121 0.553 17.285 1.00 98.62 541 LEU A CA 1
ATOM 4429 C C . LEU A 1 541 ? -11.731 -0.032 17.547 1.00 98.62 541 LEU A C 1
ATOM 4431 O O . LEU A 1 541 ? -11.605 -1.138 18.077 1.00 98.62 541 LEU A O 1
ATOM 4435 N N . ILE A 1 542 ? -10.684 0.743 17.262 1.00 98.12 542 ILE A N 1
ATOM 4436 C CA . ILE A 1 542 ? -9.336 0.434 17.746 1.00 98.12 542 ILE A CA 1
ATOM 4437 C C . ILE A 1 542 ? -9.228 0.860 19.207 1.00 98.12 542 ILE A C 1
ATOM 4439 O O . ILE A 1 542 ? -9.433 2.029 19.549 1.00 98.12 542 ILE A O 1
ATOM 4443 N N . SER A 1 543 ? -8.893 -0.089 20.073 1.00 97.38 543 SER A N 1
ATOM 4444 C CA . SER A 1 543 ? -8.672 0.128 21.499 1.00 97.38 543 SER A CA 1
ATOM 4445 C C . SER A 1 543 ? -7.283 -0.357 21.928 1.00 97.38 543 SER A C 1
ATOM 4447 O O . SER A 1 543 ? -6.456 -0.749 21.109 1.00 97.38 543 SER A O 1
ATOM 4449 N N . THR A 1 544 ? -6.993 -0.270 23.221 1.00 95.25 544 THR A N 1
ATOM 4450 C CA . THR A 1 544 ? -5.661 -0.473 23.799 1.00 95.25 544 THR A CA 1
ATOM 4451 C C . THR A 1 544 ? -5.754 -1.291 25.080 1.00 95.25 544 THR A C 1
ATOM 4453 O O . THR A 1 544 ? -6.738 -1.207 25.810 1.00 95.25 544 THR A O 1
ATOM 4456 N N . ASP A 1 545 ? -4.699 -2.038 25.388 1.00 92.06 545 ASP A N 1
ATOM 4457 C CA . ASP A 1 545 ? -4.478 -2.683 26.692 1.00 92.06 545 ASP A CA 1
ATOM 4458 C C . ASP A 1 545 ? -4.712 -1.760 27.908 1.00 92.06 545 ASP A C 1
ATOM 4460 O O . ASP A 1 545 ? -5.239 -2.183 28.938 1.00 92.06 545 ASP A O 1
ATOM 4464 N N . LYS A 1 546 ? -4.440 -0.460 27.769 1.00 93.38 546 LYS A N 1
ATOM 4465 C CA . LYS A 1 546 ? -4.680 0.549 28.815 1.00 93.38 546 LYS A CA 1
ATOM 4466 C C . LYS A 1 546 ? -6.147 0.669 29.220 1.00 93.38 546 LYS A C 1
ATOM 4468 O O . LYS A 1 546 ? -6.407 1.090 30.346 1.00 93.38 546 LYS A O 1
ATOM 4473 N N . ALA A 1 547 ? -7.079 0.279 28.349 1.00 94.12 547 ALA A N 1
ATOM 4474 C CA . ALA A 1 547 ? -8.508 0.250 28.640 1.00 94.12 547 ALA A CA 1
ATOM 4475 C C . ALA A 1 547 ? -8.916 -0.944 29.518 1.00 94.12 547 ALA A C 1
ATOM 4477 O O . ALA A 1 547 ? -9.937 -0.861 30.186 1.00 94.12 547 ALA A O 1
ATOM 4478 N N . ALA A 1 548 ? -8.134 -2.031 29.565 1.00 91.31 548 ALA A N 1
ATOM 4479 C CA . ALA A 1 548 ? -8.503 -3.217 30.339 1.00 91.31 548 ALA A CA 1
ATOM 4480 C C . ALA A 1 548 ? -8.529 -2.920 31.848 1.00 91.31 548 ALA A C 1
ATOM 4482 O O . ALA A 1 548 ? -9.504 -3.193 32.525 1.00 91.31 548 ALA A O 1
ATOM 4483 N N . GLN A 1 549 ? -7.480 -2.307 32.396 1.00 90.75 549 GLN A N 1
ATOM 4484 C CA . GLN A 1 549 ? -7.455 -1.883 33.806 1.00 90.75 549 GLN A CA 1
ATOM 4485 C C . GLN A 1 549 ? -7.052 -0.412 33.893 1.00 90.75 549 GLN A C 1
ATOM 4487 O O . GLN A 1 549 ? -5.879 -0.128 34.142 1.00 90.75 549 GLN A O 1
ATOM 4492 N N . PRO A 1 550 ? -7.953 0.533 33.590 1.00 92.50 550 PRO A N 1
ATOM 4493 C CA . PRO A 1 550 ? -7.565 1.919 33.380 1.00 92.50 550 PRO A CA 1
ATOM 4494 C C . PRO A 1 550 ? -7.052 2.563 34.677 1.00 92.50 550 PRO A C 1
ATOM 4496 O O . PRO A 1 550 ? -7.650 2.406 35.736 1.00 92.50 550 PRO A O 1
ATOM 4499 N N . LYS A 1 551 ? -5.915 3.267 34.582 1.00 93.12 551 LYS A N 1
ATOM 4500 C CA . LYS A 1 551 ? -5.328 4.083 35.667 1.00 93.12 551 LYS A CA 1
ATOM 4501 C C . LYS A 1 551 ? -5.070 5.539 35.266 1.00 93.12 551 LYS A C 1
ATOM 4503 O O . LYS A 1 551 ? -4.797 6.365 36.124 1.00 93.12 551 LYS A O 1
ATOM 4508 N N . SER A 1 552 ? -5.156 5.841 33.974 1.00 94.62 552 SER A N 1
ATOM 4509 C CA . SER A 1 552 ? -4.855 7.145 33.384 1.00 94.62 552 SER A CA 1
ATOM 4510 C C . SER A 1 552 ? -6.034 7.660 32.570 1.00 94.62 552 SER A C 1
ATOM 4512 O O . SER A 1 552 ? -6.876 6.873 32.133 1.00 94.62 552 SER A O 1
ATOM 4514 N N . VAL A 1 553 ? -6.067 8.963 32.290 1.00 96.38 553 VAL A N 1
ATOM 4515 C CA . VAL A 1 553 ? -7.091 9.622 31.458 1.00 96.38 553 VAL A CA 1
ATOM 4516 C C . VAL A 1 553 ? -7.232 8.944 30.090 1.00 96.38 553 VAL A C 1
ATOM 4518 O O . VAL A 1 553 ? -8.343 8.745 29.594 1.00 96.38 553 VAL A O 1
ATOM 4521 N N . LEU A 1 554 ? -6.120 8.503 29.492 1.00 95.56 554 LEU A N 1
ATOM 4522 C CA . LEU A 1 554 ? -6.150 7.698 28.269 1.00 95.56 554 LEU A CA 1
ATOM 4523 C C . LEU A 1 554 ? -6.894 6.373 28.474 1.00 95.56 554 LEU A C 1
ATOM 4525 O O . LEU A 1 554 ? -7.769 6.030 27.683 1.00 95.56 554 LEU A O 1
ATOM 4529 N N . GLY A 1 555 ? -6.536 5.628 29.523 1.00 96.00 555 GLY A N 1
ATOM 4530 C CA . GLY A 1 555 ? -7.173 4.352 29.835 1.00 96.00 555 GLY A CA 1
ATOM 4531 C C . GLY A 1 555 ? -8.669 4.519 30.084 1.00 96.00 555 GLY A C 1
ATOM 4532 O O . GLY A 1 555 ? -9.464 3.807 29.475 1.00 96.00 555 GLY A O 1
ATOM 4533 N N . TYR A 1 556 ? -9.052 5.492 30.919 1.00 97.62 556 TYR A N 1
ATOM 4534 C CA . TYR A 1 556 ? -10.452 5.761 31.237 1.00 97.62 556 TYR A CA 1
ATOM 4535 C C . TYR A 1 556 ? -11.241 6.172 29.990 1.00 97.62 556 TYR A C 1
ATOM 4537 O O . TYR A 1 556 ? -12.275 5.580 29.693 1.00 97.62 556 TYR A O 1
ATOM 4545 N N . SER A 1 557 ? -10.730 7.123 29.199 1.00 98.00 557 SER A N 1
ATOM 4546 C CA . SER A 1 557 ? -11.419 7.560 27.978 1.00 98.00 557 SER A CA 1
ATOM 4547 C C . SER A 1 557 ? -11.609 6.419 26.977 1.00 98.00 557 SER A C 1
ATOM 4549 O O . SER A 1 557 ? -12.703 6.262 26.441 1.00 98.00 557 SER A O 1
ATOM 4551 N N . LYS A 1 558 ? -10.599 5.562 26.763 1.00 97.81 558 LYS A N 1
ATOM 4552 C CA . LYS A 1 558 ? -10.722 4.401 25.865 1.00 97.81 558 LYS A CA 1
ATOM 4553 C C . LYS A 1 558 ? -11.650 3.320 26.412 1.00 97.81 558 LYS A C 1
ATOM 4555 O O . LYS A 1 558 ? -12.406 2.763 25.623 1.00 97.81 558 LYS A O 1
ATOM 4560 N N . LYS A 1 559 ? -11.663 3.065 27.724 1.00 96.88 559 LYS A N 1
ATOM 4561 C CA . LYS A 1 559 ? -12.636 2.151 28.345 1.00 96.88 559 LYS A CA 1
ATOM 4562 C C . LYS A 1 559 ? -14.070 2.648 28.154 1.00 96.88 559 LYS A C 1
ATOM 4564 O O . LYS A 1 559 ? -14.938 1.864 27.784 1.00 96.88 559 LYS A O 1
ATOM 4569 N N . ILE A 1 560 ? -14.304 3.951 28.295 1.00 98.12 560 ILE A N 1
ATOM 4570 C CA . ILE A 1 560 ? -15.621 4.547 28.035 1.00 98.12 560 ILE A CA 1
ATOM 4571 C C . ILE A 1 560 ? -15.988 4.446 26.552 1.00 98.12 560 ILE A C 1
ATOM 4573 O O . ILE A 1 560 ? -17.126 4.117 26.242 1.00 98.12 560 ILE A O 1
ATOM 4577 N N . CYS A 1 561 ? -15.040 4.624 25.623 1.00 98.38 561 CYS A N 1
ATOM 4578 C CA . CYS A 1 561 ? -15.290 4.379 24.195 1.00 98.38 561 CYS A CA 1
ATOM 4579 C C . CYS A 1 561 ? -15.786 2.944 23.941 1.00 98.38 561 CYS A C 1
ATOM 4581 O O . CYS A 1 561 ? -16.704 2.735 23.154 1.00 98.38 561 CYS A O 1
ATOM 4583 N N . GLU A 1 562 ? -15.216 1.946 24.621 1.00 97.31 562 GLU A N 1
ATOM 4584 C CA . GLU A 1 562 ? -15.687 0.559 24.528 1.00 97.31 562 GLU A CA 1
ATOM 4585 C C . GLU A 1 562 ? -17.090 0.377 25.119 1.00 97.31 562 GLU A C 1
ATOM 4587 O O . GLU A 1 562 ? -17.930 -0.299 24.527 1.00 97.31 562 GLU A O 1
ATOM 4592 N N . GLN A 1 563 ? -17.379 1.008 26.258 1.00 96.56 563 GLN A N 1
ATOM 4593 C CA . GLN A 1 563 ? -18.711 0.977 26.864 1.00 96.56 563 GLN A CA 1
ATOM 4594 C C . GLN A 1 563 ? -19.766 1.671 25.984 1.00 96.56 563 GLN A C 1
ATOM 4596 O O . GLN A 1 563 ? -20.883 1.168 25.881 1.00 96.56 563 GLN A O 1
ATOM 4601 N N . ILE A 1 564 ? -19.409 2.749 25.272 1.00 97.38 564 ILE A N 1
ATOM 4602 C CA . ILE A 1 564 ? -20.259 3.380 24.246 1.00 97.38 564 ILE A CA 1
ATOM 4603 C C . ILE A 1 564 ? -20.593 2.366 23.145 1.00 97.38 564 ILE A C 1
ATOM 4605 O O . ILE A 1 564 ? -21.761 2.195 22.798 1.00 97.38 564 ILE A O 1
ATOM 4609 N N . ILE A 1 565 ? -19.597 1.638 22.634 1.00 96.38 565 ILE A N 1
ATOM 4610 C CA . ILE A 1 565 ? -19.819 0.588 21.631 1.00 96.38 565 ILE A CA 1
ATOM 4611 C C . ILE A 1 565 ? -20.770 -0.493 22.165 1.00 96.38 565 ILE A C 1
ATOM 4613 O O . ILE A 1 565 ? -21.698 -0.907 21.469 1.00 96.38 565 ILE A O 1
ATOM 4617 N N . HIS A 1 566 ? -20.581 -0.943 23.408 1.00 94.50 566 HIS A N 1
ATOM 4618 C CA . HIS A 1 566 ? -21.476 -1.917 24.037 1.00 94.50 566 HIS A CA 1
ATOM 4619 C C . HIS A 1 566 ? -22.905 -1.386 24.212 1.00 94.50 566 HIS A C 1
ATOM 4621 O O . HIS A 1 566 ? -23.855 -2.143 23.990 1.00 94.50 566 HIS A O 1
ATOM 4627 N N . PHE A 1 567 ? -23.058 -0.107 24.562 1.00 94.75 567 PHE A N 1
ATOM 4628 C CA . PHE A 1 567 ? -24.344 0.575 24.672 1.00 94.75 567 PHE A CA 1
ATOM 4629 C C . PHE A 1 567 ? -25.092 0.588 23.330 1.00 94.75 567 PHE A C 1
ATOM 4631 O O . PHE A 1 567 ? -26.212 0.079 23.251 1.00 94.75 567 PHE A O 1
ATOM 4638 N N . TYR A 1 568 ? -24.455 1.062 22.254 1.00 94.50 568 TYR A N 1
ATOM 4639 C CA . TYR A 1 568 ? -25.075 1.124 20.924 1.00 94.50 568 TYR A CA 1
ATOM 4640 C C . TYR A 1 568 ? -25.347 -0.255 20.310 1.00 94.50 568 TYR A C 1
ATOM 4642 O O . TYR A 1 568 ? -26.372 -0.435 19.653 1.00 94.50 568 TYR A O 1
ATOM 4650 N N . ASN A 1 569 ? -24.504 -1.257 20.578 1.00 92.12 569 ASN A N 1
ATOM 4651 C CA . ASN A 1 569 ? -24.730 -2.633 20.120 1.00 92.12 569 ASN A CA 1
ATOM 4652 C C . ASN A 1 569 ? -26.015 -3.269 20.665 1.00 92.12 569 ASN A C 1
ATOM 4654 O O . ASN A 1 569 ? -26.578 -4.133 20.002 1.00 92.12 569 ASN A O 1
ATOM 4658 N N . LYS A 1 570 ? -26.480 -2.892 21.865 1.00 86.12 570 LYS A N 1
ATOM 4659 C CA . LYS A 1 570 ? -27.767 -3.397 22.382 1.00 86.12 570 LYS A CA 1
ATOM 4660 C C . LYS A 1 570 ? -28.956 -2.737 21.698 1.00 86.12 570 LYS A C 1
ATOM 4662 O O . LYS A 1 570 ? -29.983 -3.379 21.509 1.00 86.12 570 LYS A O 1
ATOM 4667 N N . ASN A 1 571 ? -28.801 -1.469 21.334 1.00 78.25 571 ASN A N 1
ATOM 4668 C CA . ASN A 1 571 ? -29.868 -0.666 20.748 1.00 78.25 571 ASN A CA 1
ATOM 4669 C C . ASN A 1 571 ? -29.960 -0.823 19.221 1.00 78.25 571 ASN A C 1
ATOM 4671 O O . ASN A 1 571 ? -30.917 -0.341 18.622 1.00 78.25 571 ASN A O 1
ATOM 4675 N N . SER A 1 572 ? -29.007 -1.515 18.587 1.00 83.12 572 SER A N 1
ATOM 4676 C CA . SER A 1 572 ? -29.040 -1.807 17.155 1.00 83.12 572 SER A CA 1
ATOM 4677 C C . SER A 1 572 ? -29.168 -3.298 16.857 1.00 83.12 572 SER A C 1
ATOM 4679 O O . SER A 1 572 ? -28.440 -4.127 17.398 1.00 83.12 572 SER A O 1
ATOM 4681 N N . LYS A 1 573 ? -30.073 -3.637 15.931 1.00 79.12 573 LYS A N 1
ATOM 4682 C CA . LYS A 1 573 ? -30.260 -5.007 15.422 1.00 79.12 573 LYS A CA 1
ATOM 4683 C C . LYS A 1 573 ? -29.684 -5.224 14.015 1.00 79.12 573 LYS A C 1
ATOM 4685 O O . LYS A 1 573 ? -29.622 -6.364 13.565 1.00 79.12 573 LYS A O 1
ATOM 4690 N N . LYS A 1 574 ? -29.303 -4.155 13.302 1.00 85.94 574 LYS A N 1
ATOM 4691 C CA . LYS A 1 574 ? -29.015 -4.201 11.853 1.00 85.94 574 LYS A CA 1
ATOM 4692 C C . LYS A 1 574 ? -27.525 -4.161 11.502 1.00 85.94 574 LYS A C 1
ATOM 4694 O O . LYS A 1 574 ? -27.127 -4.835 10.558 1.00 85.94 574 LYS A O 1
ATOM 4699 N N . ASN A 1 575 ? -26.710 -3.420 12.252 1.00 91.81 575 ASN A N 1
ATOM 4700 C CA . ASN A 1 575 ? -25.251 -3.386 12.098 1.00 91.81 575 ASN A CA 1
ATOM 4701 C C . ASN A 1 575 ? -24.552 -4.073 13.275 1.00 91.81 575 ASN A C 1
ATOM 4703 O O . ASN A 1 575 ? -25.164 -4.306 14.317 1.00 91.81 575 ASN A O 1
ATOM 4707 N N . TYR A 1 576 ? -23.264 -4.385 13.115 1.00 93.38 576 TYR A N 1
ATOM 4708 C CA . TYR A 1 576 ? -22.431 -4.822 14.233 1.00 93.38 576 TYR A CA 1
ATOM 4709 C C . TYR A 1 576 ? -21.308 -3.835 14.536 1.00 93.38 576 TYR A C 1
ATOM 4711 O O . TYR A 1 576 ? -20.730 -3.225 13.634 1.00 93.38 576 TYR A O 1
ATOM 4719 N N . MET A 1 577 ? -20.952 -3.728 15.816 1.00 96.62 577 MET A N 1
ATOM 4720 C CA . MET A 1 577 ? -19.807 -2.933 16.252 1.00 96.62 577 MET A CA 1
ATOM 4721 C C . MET A 1 577 ? -18.836 -3.782 17.065 1.00 96.62 577 MET A C 1
ATOM 4723 O O . MET A 1 577 ? -19.175 -4.297 18.128 1.00 96.62 577 MET A O 1
ATOM 4727 N N . ASN A 1 578 ? -17.612 -3.934 16.574 1.00 97.06 578 ASN A N 1
ATOM 4728 C CA . ASN A 1 578 ? -16.570 -4.707 17.239 1.00 97.06 578 ASN A CA 1
ATOM 4729 C C . ASN A 1 578 ? -15.491 -3.787 17.815 1.00 97.06 578 ASN A C 1
ATOM 4731 O O . ASN A 1 578 ? -15.229 -2.702 17.303 1.00 97.06 578 ASN A O 1
ATOM 4735 N N . ILE A 1 579 ? -14.830 -4.250 18.869 1.00 98.12 579 ILE A N 1
ATOM 4736 C CA . ILE A 1 579 ? -13.682 -3.576 19.486 1.00 98.12 579 ILE A CA 1
ATOM 4737 C C . ILE A 1 579 ? -12.458 -4.457 19.259 1.00 98.12 579 ILE A C 1
ATOM 4739 O O . ILE A 1 579 ? -12.567 -5.676 19.356 1.00 98.12 579 ILE A O 1
ATOM 4743 N N . VAL A 1 580 ? -11.291 -3.875 18.990 1.00 98.31 580 VAL A N 1
ATOM 4744 C CA . VAL A 1 580 ? -10.027 -4.623 18.922 1.00 98.31 580 VAL A CA 1
ATOM 4745 C C . VAL A 1 580 ? -9.018 -4.008 19.884 1.00 98.31 580 VAL A C 1
ATOM 4747 O O . VAL A 1 580 ? -8.572 -2.882 19.672 1.00 98.31 580 VAL A O 1
ATOM 4750 N N . ARG A 1 581 ? -8.655 -4.745 20.940 1.00 97.56 581 ARG A N 1
ATOM 4751 C CA . ARG A 1 581 ? -7.608 -4.371 21.899 1.00 97.56 581 ARG A CA 1
ATOM 4752 C C . ARG A 1 581 ? -6.273 -5.008 21.522 1.00 97.56 581 ARG A C 1
ATOM 4754 O O . ARG A 1 581 ? -6.188 -6.213 21.273 1.00 97.56 581 ARG A O 1
ATOM 4761 N N . PHE A 1 582 ? -5.222 -4.200 21.561 1.00 95.38 582 PHE A N 1
ATOM 4762 C CA . PHE A 1 582 ? -3.835 -4.648 21.501 1.00 95.38 582 PHE A CA 1
ATOM 4763 C C . PHE A 1 582 ? -2.921 -3.724 22.313 1.00 95.38 582 PHE A C 1
ATOM 4765 O O . PHE A 1 582 ? -3.342 -2.666 22.789 1.00 95.38 582 PHE A O 1
ATOM 4772 N N . GLY A 1 583 ? -1.688 -4.177 22.533 1.00 92.19 583 GLY A N 1
ATOM 4773 C CA . GLY A 1 583 ? -0.682 -3.445 23.299 1.00 92.19 583 GLY A CA 1
ATOM 4774 C C . GLY A 1 583 ? 0.079 -2.416 22.469 1.00 92.19 583 GLY A C 1
ATOM 4775 O O . GLY A 1 583 ? -0.455 -1.798 21.547 1.00 92.19 583 GLY A O 1
ATOM 4776 N N . ASN A 1 584 ? 1.353 -2.224 22.793 1.00 90.44 584 ASN A N 1
ATOM 4777 C CA . ASN A 1 584 ? 2.200 -1.288 22.077 1.00 90.44 584 ASN A CA 1
ATOM 4778 C C . ASN A 1 584 ? 2.506 -1.802 20.663 1.00 90.44 584 ASN A C 1
ATOM 4780 O O . ASN A 1 584 ? 2.652 -3.000 20.416 1.00 90.44 584 ASN A O 1
ATOM 4784 N N . VAL A 1 585 ? 2.645 -0.864 19.731 1.00 86.62 585 VAL A N 1
ATOM 4785 C CA . VAL A 1 585 ? 3.035 -1.150 18.353 1.00 86.62 585 VAL A CA 1
ATOM 4786 C C . VAL A 1 585 ? 4.432 -0.599 18.111 1.00 86.62 585 VAL A C 1
ATOM 4788 O O . VAL A 1 585 ? 4.692 0.582 18.370 1.00 86.62 585 VAL A O 1
ATOM 4791 N N . PHE A 1 586 ? 5.324 -1.467 17.637 1.00 79.56 586 PHE A N 1
ATOM 4792 C CA . PHE A 1 586 ? 6.708 -1.121 17.331 1.00 79.56 586 PHE A CA 1
ATOM 4793 C C . PHE A 1 586 ? 6.763 -0.039 16.245 1.00 79.56 586 PHE A C 1
ATOM 4795 O O . PHE A 1 586 ? 6.059 -0.138 15.238 1.00 79.56 586 PHE A O 1
ATOM 4802 N N . GLY A 1 587 ? 7.577 0.999 16.457 1.00 65.06 587 GLY A N 1
ATOM 4803 C CA . GLY A 1 587 ? 7.751 2.095 15.496 1.00 65.06 587 GLY A CA 1
ATOM 4804 C C . GLY A 1 587 ? 6.544 3.031 15.353 1.00 65.06 587 GLY A C 1
ATOM 4805 O O . GLY A 1 587 ? 6.461 3.776 14.382 1.00 65.06 587 GLY A O 1
ATOM 4806 N N . SER A 1 588 ? 5.585 3.008 16.288 1.00 75.56 588 SER A N 1
ATOM 4807 C CA . SER A 1 588 ? 4.498 3.997 16.280 1.00 75.56 588 SER A CA 1
ATOM 4808 C C . SER A 1 588 ? 4.990 5.384 16.717 1.00 75.56 588 SER A C 1
ATOM 4810 O O . SER A 1 588 ? 5.877 5.489 17.563 1.00 75.56 588 SER A O 1
ATOM 4812 N N . SER A 1 589 ? 4.401 6.455 16.170 1.00 67.12 589 SER A N 1
ATOM 4813 C CA . SER A 1 589 ? 4.855 7.836 16.413 1.00 67.12 589 SER A CA 1
ATOM 4814 C C . SER A 1 589 ? 4.895 8.172 17.907 1.00 67.12 589 SER A C 1
ATOM 4816 O O . SER A 1 589 ? 3.927 7.892 18.622 1.00 67.12 589 SER A O 1
ATOM 4818 N N . GLY A 1 590 ? 6.001 8.753 18.380 1.00 66.62 590 GLY A N 1
ATOM 4819 C CA . GLY A 1 590 ? 6.196 9.121 19.786 1.00 66.62 590 GLY A CA 1
ATOM 4820 C C . GLY A 1 590 ? 6.189 7.933 20.761 1.00 66.62 590 GLY A C 1
ATOM 4821 O O . GLY A 1 590 ? 5.742 8.077 21.901 1.00 66.62 590 GLY A O 1
ATOM 4822 N N . SER A 1 591 ? 6.603 6.743 20.308 1.00 82.25 591 SER A N 1
ATOM 4823 C CA . SER A 1 591 ? 6.793 5.567 21.167 1.00 82.25 591 SER A CA 1
ATOM 4824 C C . SER A 1 591 ? 8.158 5.579 21.862 1.00 82.25 591 SER A C 1
ATOM 4826 O O . SER A 1 591 ? 9.099 6.206 21.382 1.00 82.25 591 SER A O 1
ATOM 4828 N N . ALA A 1 592 ? 8.287 4.835 22.967 1.00 82.38 592 ALA A N 1
ATOM 4829 C CA . ALA A 1 592 ? 9.557 4.691 23.687 1.00 82.38 592 ALA A CA 1
ATOM 4830 C C . ALA A 1 592 ? 10.695 4.180 22.785 1.00 82.38 592 ALA A C 1
ATOM 4832 O O . ALA A 1 592 ? 11.820 4.633 22.907 1.00 82.38 592 ALA A O 1
ATOM 4833 N N . ILE A 1 593 ? 10.385 3.293 21.837 1.00 83.62 593 ILE A N 1
ATOM 4834 C CA . ILE A 1 593 ? 11.370 2.717 20.914 1.00 83.62 593 ILE A CA 1
ATOM 4835 C C . ILE A 1 593 ? 11.894 3.767 19.935 1.00 83.62 593 ILE A C 1
ATOM 4837 O O . ILE A 1 593 ? 13.094 3.832 19.705 1.00 83.62 593 ILE A O 1
ATOM 4841 N N . THR A 1 594 ? 11.008 4.600 19.381 1.00 80.94 594 THR A N 1
ATOM 4842 C CA . THR A 1 594 ? 11.418 5.714 18.512 1.00 80.94 594 THR A CA 1
ATOM 4843 C C . THR A 1 594 ? 12.337 6.664 19.274 1.00 80.94 594 THR A C 1
ATOM 4845 O O . THR A 1 594 ? 13.396 7.006 18.766 1.00 80.94 594 THR A O 1
ATOM 4848 N N . LYS A 1 595 ? 11.994 6.972 20.533 1.00 87.19 595 LYS A N 1
ATOM 4849 C CA . LYS A 1 595 ? 12.835 7.794 21.407 1.00 87.19 595 LYS A CA 1
ATOM 4850 C C . LYS A 1 595 ? 14.192 7.142 21.697 1.00 87.19 595 LYS A C 1
ATOM 4852 O O . LYS A 1 595 ? 15.198 7.829 21.653 1.00 87.19 595 LYS A O 1
ATOM 4857 N N . PHE A 1 596 ? 14.245 5.836 21.969 1.00 89.00 596 PHE A N 1
ATOM 4858 C CA . PHE A 1 596 ? 15.522 5.143 22.175 1.00 89.00 596 PHE A CA 1
ATOM 4859 C C . PHE A 1 596 ? 16.412 5.215 20.942 1.00 89.00 596 PHE A C 1
ATOM 4861 O O . PHE A 1 596 ? 17.605 5.430 21.077 1.00 89.00 596 PHE A O 1
ATOM 4868 N N . ILE A 1 597 ? 15.841 5.063 19.749 1.00 83.88 597 ILE A N 1
ATOM 4869 C CA . ILE A 1 597 ? 16.601 5.153 18.502 1.00 83.88 597 ILE A CA 1
ATOM 4870 C C . ILE A 1 597 ? 17.112 6.577 18.275 1.00 83.88 597 ILE A C 1
ATOM 4872 O O . ILE A 1 597 ? 18.275 6.735 17.929 1.00 83.88 597 ILE A O 1
ATOM 4876 N N . GLU A 1 598 ? 16.289 7.600 18.519 1.00 84.25 598 GLU A N 1
ATOM 4877 C CA . GLU A 1 598 ? 16.722 9.006 18.485 1.00 84.25 598 GLU A CA 1
ATOM 4878 C C . GLU A 1 598 ? 17.871 9.259 19.473 1.00 84.25 598 GLU A C 1
ATOM 4880 O O . GLU A 1 598 ? 18.913 9.769 19.077 1.00 84.25 598 GLU A O 1
ATOM 4885 N N . GLN A 1 599 ? 17.728 8.812 20.725 1.00 91.31 599 GLN A N 1
ATOM 4886 C CA . GLN A 1 599 ? 18.759 8.948 21.759 1.00 91.31 599 GLN A CA 1
ATOM 4887 C C . GLN A 1 599 ? 20.060 8.240 21.368 1.00 91.31 599 GLN A C 1
ATOM 4889 O O . GLN A 1 599 ? 21.130 8.830 21.443 1.00 91.31 599 GLN A O 1
ATOM 4894 N N . ILE A 1 600 ? 19.972 6.998 20.887 1.00 88.00 600 ILE A N 1
ATOM 4895 C CA . ILE A 1 600 ? 21.131 6.226 20.425 1.00 88.00 600 ILE A CA 1
ATOM 4896 C C . ILE A 1 600 ? 21.843 6.936 19.272 1.00 88.00 600 ILE A C 1
ATOM 4898 O O . ILE A 1 600 ? 23.068 7.013 19.260 1.00 88.00 600 ILE A O 1
ATOM 4902 N N . ASN A 1 601 ? 21.084 7.453 18.309 1.00 83.38 601 ASN A N 1
ATOM 4903 C CA . ASN A 1 601 ? 21.632 8.132 17.139 1.00 83.38 601 ASN A CA 1
ATOM 4904 C C . ASN A 1 601 ? 22.287 9.476 17.479 1.00 83.38 601 ASN A C 1
ATOM 4906 O O . ASN A 1 601 ? 23.244 9.870 16.817 1.00 83.38 601 ASN A O 1
ATOM 4910 N N . ASN A 1 602 ? 21.798 10.145 18.522 1.00 86.00 602 ASN A N 1
ATOM 4911 C CA . ASN A 1 602 ? 22.358 11.391 19.040 1.00 86.00 602 ASN A CA 1
ATOM 4912 C C . ASN A 1 602 ? 23.463 11.170 20.089 1.00 86.00 602 ASN A C 1
ATOM 4914 O O . ASN A 1 602 ? 23.950 12.141 20.663 1.00 86.00 602 ASN A O 1
ATOM 4918 N N . ASN A 1 603 ? 23.850 9.918 20.371 1.00 87.56 603 ASN A N 1
ATOM 4919 C CA . ASN A 1 603 ? 24.757 9.555 21.468 1.00 87.56 603 ASN A CA 1
ATOM 4920 C C . ASN A 1 603 ? 24.296 10.063 22.854 1.00 87.56 603 ASN A C 1
ATOM 4922 O O . ASN A 1 603 ? 25.102 10.313 23.749 1.00 87.56 603 ASN A O 1
ATOM 4926 N N . GLU A 1 604 ? 22.985 10.188 23.049 1.00 93.12 604 GLU A N 1
ATOM 4927 C CA . GLU A 1 604 ? 22.365 10.548 24.320 1.00 93.12 604 GLU A CA 1
ATOM 4928 C C . GLU A 1 604 ? 22.127 9.305 25.202 1.00 93.12 604 GLU A C 1
ATOM 4930 O O . GLU A 1 604 ? 21.889 8.202 24.692 1.00 93.12 604 GLU A O 1
ATOM 4935 N N . PRO A 1 605 ? 22.094 9.458 26.539 1.00 94.25 605 PRO A N 1
ATOM 4936 C CA . PRO A 1 605 ? 21.703 8.377 27.435 1.00 94.25 605 PRO A CA 1
ATOM 4937 C C . PRO A 1 605 ? 20.258 7.901 27.211 1.00 94.25 605 PRO A C 1
ATOM 4939 O O . PRO A 1 605 ? 19.313 8.689 27.102 1.00 94.25 605 PRO A O 1
ATOM 4942 N N . LEU A 1 606 ? 20.066 6.582 27.237 1.00 94.25 606 LEU A N 1
ATOM 4943 C CA . LEU A 1 606 ? 18.763 5.934 27.128 1.00 94.25 606 LEU A CA 1
ATOM 4944 C C . LEU A 1 606 ? 17.930 6.176 28.391 1.00 94.25 606 LEU A C 1
ATOM 4946 O O . LEU A 1 606 ? 18.272 5.721 29.485 1.00 94.25 606 LEU A O 1
ATOM 4950 N N . THR A 1 607 ? 16.797 6.867 28.249 1.00 93.31 607 THR A N 1
ATOM 4951 C CA . THR A 1 607 ? 15.942 7.213 29.400 1.00 93.31 607 THR A CA 1
ATOM 4952 C C . THR A 1 607 ? 14.912 6.126 29.694 1.00 93.31 607 THR A C 1
ATOM 4954 O O . THR A 1 607 ? 13.974 5.948 28.915 1.00 93.31 607 THR A O 1
ATOM 4957 N N . ILE A 1 608 ? 15.023 5.449 30.834 1.00 93.00 608 ILE A N 1
ATOM 4958 C CA . ILE A 1 608 ? 14.131 4.362 31.258 1.00 93.00 608 ILE A CA 1
ATOM 4959 C C . ILE A 1 608 ? 13.261 4.845 32.414 1.00 93.00 608 ILE A C 1
ATOM 4961 O O . ILE A 1 608 ? 13.758 5.422 33.370 1.00 93.00 608 ILE A O 1
ATOM 4965 N N . THR A 1 609 ? 11.949 4.612 32.354 1.00 90.69 609 THR A N 1
ATOM 4966 C CA . THR A 1 609 ? 11.049 5.028 33.442 1.00 90.69 609 THR A CA 1
ATOM 4967 C C . THR A 1 609 ? 11.188 4.124 34.663 1.00 90.69 609 THR A C 1
ATOM 4969 O O . THR A 1 609 ? 11.228 4.607 35.787 1.00 90.69 609 THR A O 1
ATOM 4972 N N . ASN A 1 610 ? 11.278 2.810 34.453 1.00 92.44 610 ASN A N 1
ATOM 4973 C CA . ASN A 1 610 ? 11.602 1.847 35.499 1.00 92.44 610 ASN A CA 1
ATOM 4974 C C . ASN A 1 610 ? 12.191 0.567 34.894 1.00 92.44 610 ASN A C 1
ATOM 4976 O O . ASN A 1 610 ? 11.663 0.066 33.896 1.00 92.44 610 ASN A O 1
ATOM 4980 N N . LYS A 1 611 ? 13.245 0.016 35.505 1.00 92.62 611 LYS A N 1
ATOM 4981 C CA . LYS A 1 611 ? 13.926 -1.193 34.995 1.00 92.62 611 LYS A CA 1
ATOM 4982 C C . LYS A 1 611 ? 13.051 -2.448 34.976 1.00 92.62 611 LYS A C 1
ATOM 4984 O O . LYS A 1 611 ? 13.258 -3.323 34.142 1.00 92.62 611 LYS A O 1
ATOM 4989 N N . SER A 1 612 ? 12.037 -2.520 35.833 1.00 93.12 612 SER A N 1
ATOM 4990 C CA . SER A 1 612 ? 11.099 -3.646 35.909 1.00 93.12 612 SER A CA 1
ATOM 4991 C C . SER A 1 612 ? 9.864 -3.462 35.019 1.00 93.12 612 SER A C 1
ATOM 4993 O O . SER A 1 612 ? 8.992 -4.330 34.986 1.00 93.12 612 SER A O 1
ATOM 4995 N N . ALA A 1 613 ? 9.741 -2.346 34.291 1.00 92.62 613 ALA A N 1
ATOM 4996 C CA . ALA A 1 613 ? 8.570 -2.092 33.459 1.00 92.62 613 ALA A CA 1
ATOM 4997 C C . ALA A 1 613 ? 8.509 -3.040 32.253 1.00 92.62 613 ALA A C 1
ATOM 4999 O O . ALA A 1 613 ? 9.466 -3.167 31.485 1.00 92.62 613 ALA A O 1
ATOM 5000 N N . THR A 1 614 ? 7.337 -3.641 32.019 1.00 92.38 614 THR A N 1
ATOM 5001 C CA . THR A 1 614 ? 7.111 -4.526 30.865 1.00 92.38 614 THR A CA 1
ATOM 5002 C C . THR A 1 614 ? 5.963 -4.049 29.985 1.00 92.38 614 THR A C 1
ATOM 5004 O O . THR A 1 614 ? 4.949 -3.538 30.475 1.00 92.38 614 THR A O 1
ATOM 5007 N N . ARG A 1 615 ? 6.062 -4.269 28.671 1.00 91.50 615 ARG A N 1
ATOM 5008 C CA . ARG A 1 615 ? 4.988 -3.968 27.708 1.00 91.50 615 ARG A CA 1
ATOM 5009 C C . ARG A 1 615 ? 4.806 -5.100 26.704 1.00 91.50 615 ARG A C 1
ATOM 5011 O O . ARG A 1 615 ? 5.749 -5.799 26.350 1.00 91.50 615 ARG A O 1
ATOM 5018 N N . PHE A 1 616 ? 3.584 -5.250 26.212 1.00 91.31 616 PHE A N 1
ATOM 5019 C CA . PHE A 1 616 ? 3.289 -6.107 25.068 1.00 91.31 616 PHE A CA 1
ATOM 5020 C C . PHE A 1 616 ? 3.595 -5.362 23.772 1.00 91.31 616 PHE A C 1
ATOM 5022 O O . PHE A 1 616 ? 3.218 -4.200 23.646 1.00 91.31 616 PHE A O 1
ATOM 5029 N N . PHE A 1 617 ? 4.219 -6.031 22.804 1.00 89.00 617 PHE A N 1
ATOM 5030 C CA . PHE A 1 617 ? 4.597 -5.421 21.527 1.00 89.00 617 PHE A CA 1
ATOM 5031 C C . PHE A 1 617 ? 4.175 -6.267 20.337 1.00 89.00 617 PHE A C 1
ATOM 5033 O O . PHE A 1 617 ? 4.234 -7.488 20.379 1.00 89.00 617 PHE A O 1
ATOM 5040 N N . MET A 1 618 ? 3.803 -5.623 19.247 1.00 88.31 618 MET A N 1
ATOM 5041 C CA . MET A 1 618 ? 3.601 -6.264 17.952 1.00 88.31 618 MET A CA 1
ATOM 5042 C C . MET A 1 618 ? 4.074 -5.297 16.870 1.00 88.31 618 MET A C 1
ATOM 5044 O O . MET A 1 618 ? 4.150 -4.086 17.112 1.00 88.31 618 MET A O 1
ATOM 5048 N N . THR A 1 619 ? 4.415 -5.793 15.683 1.00 85.12 619 THR A N 1
ATOM 5049 C CA . THR A 1 619 ? 4.722 -4.886 14.574 1.00 85.12 619 THR A CA 1
ATOM 5050 C C . THR A 1 619 ? 3.453 -4.181 14.086 1.00 85.12 619 THR A C 1
ATOM 5052 O O . THR A 1 619 ? 2.330 -4.672 14.237 1.00 85.12 619 THR A O 1
ATOM 5055 N N . ILE A 1 620 ? 3.623 -3.010 13.470 1.00 86.44 620 ILE A N 1
ATOM 5056 C CA . ILE A 1 620 ? 2.500 -2.246 12.918 1.00 86.44 620 ILE A CA 1
ATOM 5057 C C . ILE A 1 620 ? 1.732 -3.025 11.851 1.00 86.44 620 ILE A C 1
ATOM 5059 O O . ILE A 1 620 ? 0.501 -2.982 11.819 1.00 86.44 620 ILE A O 1
ATOM 5063 N N . LEU A 1 621 ? 2.456 -3.779 11.020 1.00 85.81 621 LEU A N 1
ATOM 5064 C CA . LEU A 1 621 ? 1.880 -4.553 9.930 1.00 85.81 621 LEU A CA 1
ATOM 5065 C C . LEU A 1 621 ? 0.956 -5.642 10.464 1.00 85.81 621 LEU A C 1
ATOM 5067 O O . LEU A 1 621 ? -0.167 -5.771 9.985 1.00 85.81 621 LEU A O 1
ATOM 5071 N N . GLU A 1 622 ? 1.411 -6.378 11.477 1.00 90.19 622 GLU A N 1
ATOM 5072 C CA . GLU A 1 622 ? 0.664 -7.472 12.094 1.00 90.19 622 GLU A CA 1
ATOM 5073 C C . GLU A 1 622 ? -0.558 -6.953 12.854 1.00 90.19 622 GLU A C 1
ATOM 5075 O O . GLU A 1 622 ? -1.655 -7.480 12.672 1.00 90.19 622 GLU A O 1
ATOM 5080 N N . ALA A 1 623 ? -0.405 -5.883 13.643 1.00 93.00 623 ALA A N 1
ATOM 5081 C CA . ALA A 1 623 ? -1.514 -5.298 14.392 1.00 93.00 623 ALA A CA 1
ATOM 5082 C C . ALA A 1 623 ? -2.623 -4.813 13.445 1.00 93.00 623 ALA A C 1
ATOM 5084 O O . ALA A 1 623 ? -3.788 -5.181 13.604 1.00 93.00 623 ALA A O 1
ATOM 5085 N N . CYS A 1 624 ? -2.258 -4.050 12.409 1.00 95.12 624 CYS A N 1
ATOM 5086 C CA . CYS A 1 624 ? -3.214 -3.542 11.424 1.00 95.12 624 CYS A CA 1
ATOM 5087 C C . CYS A 1 624 ? -3.844 -4.680 10.607 1.00 95.12 624 CYS A C 1
ATOM 5089 O O . CYS A 1 624 ? -5.054 -4.665 10.364 1.00 95.12 624 CYS A O 1
ATOM 5091 N N . TYR A 1 625 ? -3.064 -5.710 10.266 1.00 94.69 625 TYR A N 1
ATOM 5092 C CA . TYR A 1 625 ? -3.568 -6.893 9.575 1.00 94.69 625 TYR A CA 1
ATOM 5093 C C . TYR A 1 625 ? -4.617 -7.620 10.405 1.00 94.69 625 TYR A C 1
ATOM 5095 O O . TYR A 1 625 ? -5.701 -7.915 9.903 1.00 94.69 625 TYR A O 1
ATOM 5103 N N . LEU A 1 626 ? -4.324 -7.884 11.679 1.00 96.38 626 LEU A N 1
ATOM 5104 C CA . LEU A 1 626 ? -5.240 -8.581 12.572 1.00 96.38 626 LEU A CA 1
ATOM 5105 C C . LEU A 1 626 ? -6.507 -7.765 12.844 1.00 96.38 626 LEU A C 1
ATOM 5107 O O . LEU A 1 626 ? -7.589 -8.350 12.853 1.00 96.38 626 LEU A O 1
ATOM 5111 N N . VAL A 1 627 ? -6.404 -6.434 12.974 1.00 97.25 627 VAL A N 1
ATOM 5112 C CA . VAL A 1 627 ? -7.571 -5.535 13.055 1.00 97.25 627 VAL A CA 1
ATOM 5113 C C . VAL A 1 627 ? -8.477 -5.741 11.845 1.00 97.25 627 VAL A C 1
ATOM 5115 O O . VAL A 1 627 ? -9.658 -6.044 12.010 1.00 97.25 627 VAL A O 1
ATOM 5118 N N . ILE A 1 628 ? -7.935 -5.661 10.628 1.00 97.06 628 ILE A N 1
ATOM 5119 C CA . ILE A 1 628 ? -8.725 -5.860 9.406 1.00 97.06 628 ILE A CA 1
ATOM 5120 C C . ILE A 1 628 ? -9.241 -7.304 9.335 1.00 97.06 628 ILE A C 1
ATOM 5122 O O . ILE A 1 628 ? -10.389 -7.530 8.952 1.00 97.06 628 ILE A O 1
ATOM 5126 N N . LYS A 1 629 ? -8.445 -8.297 9.745 1.00 95.62 629 LYS A N 1
ATOM 5127 C CA . LYS A 1 629 ? -8.821 -9.717 9.735 1.00 95.62 629 LYS A CA 1
ATOM 5128 C C . LYS A 1 629 ? -10.058 -9.988 10.584 1.00 95.62 629 LYS A C 1
ATOM 5130 O O . LYS A 1 629 ? -10.851 -10.851 10.198 1.00 95.62 629 LYS A O 1
ATOM 5135 N N . THR A 1 630 ? -10.281 -9.228 11.660 1.00 95.38 630 THR A N 1
ATOM 5136 C CA . THR A 1 630 ? -11.496 -9.364 12.480 1.00 95.38 630 THR A CA 1
ATOM 5137 C C . THR A 1 630 ? -12.791 -9.186 11.682 1.00 95.38 630 THR A C 1
ATOM 5139 O O . THR A 1 630 ? -13.780 -9.847 11.988 1.00 95.38 630 THR A O 1
ATOM 5142 N N . THR A 1 631 ? -12.771 -8.409 10.589 1.00 93.38 631 THR A N 1
ATOM 5143 C CA . THR A 1 631 ? -13.923 -8.232 9.679 1.00 93.38 631 THR A CA 1
ATOM 5144 C C . THR A 1 631 ? -14.367 -9.524 8.990 1.00 93.38 631 THR A C 1
ATOM 5146 O O . THR A 1 631 ? -15.494 -9.606 8.508 1.00 93.38 631 THR A O 1
ATOM 5149 N N . SER A 1 632 ? -13.483 -10.525 8.913 1.00 92.31 632 SER A N 1
ATOM 5150 C CA . SER A 1 632 ? -13.748 -11.799 8.240 1.00 92.31 632 SER A CA 1
ATOM 5151 C C . SER A 1 632 ? -14.310 -12.878 9.165 1.00 92.31 632 SER A C 1
ATOM 5153 O O . SER A 1 632 ? -14.740 -13.929 8.686 1.00 92.31 632 SER A O 1
ATOM 5155 N N . PHE A 1 633 ? -14.312 -12.647 10.480 1.00 92.31 633 PHE A N 1
ATOM 5156 C CA . PHE A 1 633 ? -14.844 -13.607 11.440 1.00 92.31 633 PHE A CA 1
ATOM 5157 C C . PHE A 1 633 ? -16.365 -13.493 11.535 1.00 92.31 633 PHE A C 1
ATOM 5159 O O . PHE A 1 633 ? -16.927 -12.401 11.525 1.00 92.31 633 PHE A O 1
ATOM 5166 N N . LYS A 1 634 ? -17.047 -14.631 11.706 1.00 89.38 634 LYS A N 1
ATOM 5167 C CA . LYS A 1 634 ? -18.492 -14.685 11.985 1.00 89.38 634 LYS A CA 1
ATOM 5168 C C . LYS A 1 634 ? -18.799 -14.358 13.459 1.00 89.38 634 LYS A C 1
ATOM 5170 O O . LYS A 1 634 ? -19.592 -15.038 14.096 1.00 89.38 634 LYS A O 1
ATOM 5175 N N . ILE A 1 635 ? -18.128 -13.350 14.016 1.00 92.00 635 ILE A N 1
ATOM 5176 C CA . ILE A 1 635 ? -18.247 -12.926 15.415 1.00 92.00 635 ILE A CA 1
ATOM 5177 C C . ILE A 1 635 ? -18.570 -11.430 15.420 1.00 92.00 635 ILE A C 1
ATOM 5179 O O . ILE A 1 635 ? -17.838 -10.621 14.849 1.00 92.00 635 ILE A O 1
ATOM 5183 N N . ARG A 1 636 ? -19.693 -11.076 16.047 1.00 92.75 636 ARG A N 1
ATOM 5184 C CA . ARG A 1 636 ? -20.270 -9.727 16.048 1.00 92.75 636 ARG A CA 1
ATOM 5185 C C . ARG A 1 636 ? -20.482 -9.234 17.472 1.00 92.75 636 ARG A C 1
ATOM 5187 O O . ARG A 1 636 ? -20.776 -10.035 18.358 1.00 92.75 636 ARG A O 1
ATOM 5194 N N . ASN A 1 637 ? -20.398 -7.922 17.661 1.00 94.31 637 ASN A N 1
ATOM 5195 C CA . ASN A 1 637 ? -20.663 -7.223 18.917 1.00 94.31 637 ASN A CA 1
ATOM 5196 C C . ASN A 1 637 ? -19.752 -7.686 20.064 1.00 94.31 637 ASN A C 1
ATOM 5198 O O . ASN A 1 637 ? -20.196 -7.834 21.205 1.00 94.31 637 ASN A O 1
ATOM 5202 N N . LYS A 1 638 ? -18.477 -7.962 19.751 1.00 95.25 638 LYS A N 1
ATOM 5203 C CA . LYS A 1 638 ? -17.483 -8.466 20.710 1.00 95.25 638 LYS A CA 1
ATOM 5204 C C . LYS A 1 638 ? -16.239 -7.588 20.783 1.00 95.25 638 LYS A C 1
ATOM 5206 O O . LYS A 1 638 ? -15.891 -6.869 19.846 1.00 95.25 638 LYS A O 1
ATOM 5211 N N . THR A 1 639 ? -15.544 -7.734 21.907 1.00 96.56 639 THR A N 1
ATOM 5212 C CA . THR A 1 639 ? -14.198 -7.205 22.115 1.00 96.56 639 THR A CA 1
ATOM 5213 C C . THR A 1 639 ? -13.184 -8.280 21.769 1.00 96.56 639 THR A C 1
ATOM 5215 O O . THR A 1 639 ? -13.067 -9.281 22.475 1.00 96.56 639 THR A O 1
ATOM 5218 N N . PHE A 1 640 ? -12.476 -8.089 20.663 1.00 97.88 640 PHE A N 1
ATOM 5219 C CA . PHE A 1 640 ? -11.341 -8.906 20.269 1.00 97.88 640 PHE A CA 1
ATOM 5220 C C . PHE A 1 640 ? -10.080 -8.476 21.004 1.00 97.88 640 PHE A C 1
ATOM 5222 O O . PHE A 1 640 ? -9.850 -7.290 21.241 1.00 97.88 640 PHE A O 1
ATOM 5229 N N . ILE A 1 641 ? -9.238 -9.455 21.305 1.00 97.25 641 ILE A N 1
ATOM 5230 C CA . ILE A 1 641 ? -7.929 -9.265 21.917 1.00 97.25 641 ILE A CA 1
ATOM 5231 C C . ILE A 1 641 ? -6.911 -9.962 21.032 1.00 97.25 641 ILE A C 1
ATOM 5233 O O . ILE A 1 641 ? -7.034 -11.159 20.749 1.00 97.25 641 ILE A O 1
ATOM 5237 N N . LEU A 1 642 ? -5.926 -9.202 20.562 1.00 96.56 642 LEU A N 1
ATOM 5238 C CA . LEU A 1 642 ? -4.849 -9.765 19.761 1.00 96.56 642 LEU A CA 1
ATOM 5239 C C . LEU A 1 642 ? -3.896 -10.555 20.658 1.00 96.56 642 LEU A C 1
ATOM 5241 O O . LEU A 1 642 ? -3.594 -10.144 21.780 1.00 96.56 642 LEU A O 1
ATOM 5245 N N . ASN A 1 643 ? -3.407 -11.686 20.156 1.00 93.50 643 ASN A N 1
ATOM 5246 C CA . ASN A 1 643 ? -2.345 -12.420 20.821 1.00 93.50 643 ASN A CA 1
ATOM 5247 C C . ASN A 1 643 ? -1.041 -11.631 20.690 1.00 93.50 643 ASN A C 1
ATOM 5249 O O . ASN A 1 643 ? -0.358 -11.695 19.670 1.00 93.50 643 ASN A O 1
ATOM 5253 N N . MET A 1 644 ? -0.705 -10.888 21.737 1.00 90.94 644 MET A N 1
ATOM 5254 C CA . MET A 1 644 ? 0.516 -10.098 21.782 1.00 90.94 644 MET A CA 1
ATOM 5255 C C . MET A 1 644 ? 1.708 -10.896 22.309 1.00 90.94 644 MET A C 1
ATOM 5257 O O . MET A 1 644 ? 2.684 -10.259 22.668 1.00 90.94 644 MET A O 1
ATOM 5261 N N . GLY A 1 645 ? 1.627 -12.233 22.417 1.00 89.00 645 GLY A N 1
ATOM 5262 C CA . GLY A 1 645 ? 2.625 -13.106 23.049 1.00 89.00 645 GLY A CA 1
ATOM 5263 C C . GLY A 1 645 ? 3.038 -12.657 24.459 1.00 89.00 645 GLY A C 1
ATOM 5264 O O . GLY A 1 645 ? 2.257 -12.025 25.166 1.00 89.00 645 GLY A O 1
ATOM 5265 N N . ASN A 1 646 ? 4.269 -12.973 24.870 1.00 88.75 646 ASN A N 1
ATOM 5266 C CA . ASN A 1 646 ? 4.786 -12.584 26.185 1.00 88.75 646 ASN A CA 1
ATOM 5267 C C . ASN A 1 646 ? 5.131 -11.082 26.256 1.00 88.75 646 ASN A C 1
ATOM 5269 O O . ASN A 1 646 ? 5.561 -10.508 25.242 1.00 88.75 646 ASN A O 1
ATOM 5273 N N . PRO A 1 647 ? 4.947 -10.441 27.428 1.00 91.50 647 PRO A N 1
ATOM 5274 C CA . PRO A 1 647 ? 5.388 -9.072 27.653 1.00 91.50 647 PRO A CA 1
ATOM 5275 C C . PRO A 1 647 ? 6.921 -9.004 27.666 1.00 91.50 647 PRO A C 1
ATOM 5277 O O . PRO A 1 647 ? 7.594 -9.971 28.007 1.00 91.50 647 PRO A O 1
ATOM 5280 N N . ILE A 1 648 ? 7.462 -7.851 27.286 1.00 90.31 648 ILE A N 1
ATOM 5281 C CA . ILE A 1 648 ? 8.900 -7.612 27.137 1.00 90.31 648 ILE A CA 1
ATOM 5282 C C . ILE A 1 648 ? 9.323 -6.542 28.129 1.00 90.31 648 ILE A C 1
ATOM 5284 O O . ILE A 1 648 ? 8.634 -5.524 28.259 1.00 90.31 648 ILE A O 1
ATOM 5288 N N . ASN A 1 649 ? 10.450 -6.762 28.799 1.00 91.81 649 ASN A N 1
ATOM 5289 C CA . ASN A 1 649 ? 11.081 -5.772 29.655 1.00 91.81 649 ASN A CA 1
ATOM 5290 C C . ASN A 1 649 ? 11.637 -4.601 28.814 1.00 91.81 649 ASN A C 1
ATOM 5292 O O . ASN A 1 649 ? 12.342 -4.800 27.824 1.00 91.81 649 ASN A O 1
ATOM 5296 N N . ILE A 1 650 ? 11.281 -3.368 29.184 1.00 91.19 650 ILE A N 1
ATOM 5297 C CA . ILE A 1 650 ? 11.664 -2.163 28.433 1.00 91.19 650 ILE A CA 1
ATOM 5298 C C . ILE A 1 650 ? 13.155 -1.846 28.564 1.00 91.19 650 ILE A C 1
ATOM 5300 O O . ILE A 1 650 ? 13.751 -1.395 27.588 1.00 91.19 650 ILE A O 1
ATOM 5304 N N . TYR A 1 651 ? 13.751 -2.103 29.727 1.00 92.25 651 TYR A N 1
ATOM 5305 C CA . TYR A 1 651 ? 15.184 -1.942 29.949 1.00 92.25 651 TYR A CA 1
ATOM 5306 C C . TYR A 1 651 ? 15.988 -2.926 29.091 1.00 92.25 651 TYR A C 1
ATOM 5308 O O . TYR A 1 651 ? 16.854 -2.495 28.337 1.00 92.25 651 TYR A O 1
ATOM 5316 N N . GLU A 1 652 ? 15.627 -4.213 29.093 1.00 90.69 652 GLU A N 1
ATOM 5317 C CA . GLU A 1 652 ? 16.277 -5.219 28.236 1.00 90.69 652 GLU A CA 1
ATOM 5318 C C . GLU A 1 652 ? 16.150 -4.879 26.746 1.00 90.69 652 GLU A C 1
ATOM 5320 O O . GLU A 1 652 ? 17.081 -5.076 25.966 1.00 90.69 652 GLU A O 1
ATOM 5325 N N . LEU A 1 653 ? 14.992 -4.362 26.324 1.00 88.25 653 LEU A N 1
ATOM 5326 C CA . LEU A 1 653 ? 14.792 -3.930 24.943 1.00 88.25 653 LEU A CA 1
ATOM 5327 C C . LEU A 1 653 ? 15.710 -2.754 24.582 1.00 88.25 653 LEU A C 1
ATOM 5329 O O . LEU A 1 653 ? 16.301 -2.754 23.504 1.00 88.25 653 LEU A O 1
ATOM 5333 N N . ALA A 1 654 ? 15.828 -1.766 25.469 1.00 90.12 654 ALA A N 1
ATOM 5334 C CA . ALA A 1 654 ? 16.715 -0.624 25.282 1.00 90.12 654 ALA A CA 1
ATOM 5335 C C . ALA A 1 654 ? 18.190 -1.059 25.248 1.00 90.12 654 ALA A C 1
ATOM 5337 O O . ALA A 1 654 ? 18.931 -0.630 24.366 1.00 90.12 654 ALA A O 1
ATOM 5338 N N . GLN A 1 655 ? 18.584 -1.985 26.127 1.00 91.12 655 GLN A N 1
ATOM 5339 C CA . GLN A 1 655 ? 19.914 -2.591 26.133 1.00 91.12 655 GLN A CA 1
ATOM 5340 C C . GLN A 1 655 ? 20.224 -3.304 24.818 1.00 91.12 655 GLN A C 1
ATOM 5342 O O . GLN A 1 655 ? 21.246 -3.015 24.208 1.00 91.12 655 GLN A O 1
ATOM 5347 N N . LYS A 1 656 ? 19.314 -4.142 24.311 1.00 87.44 656 LYS A N 1
ATOM 5348 C CA . LYS A 1 656 ? 19.488 -4.815 23.012 1.00 87.44 656 LYS A CA 1
ATOM 5349 C C . LYS A 1 656 ? 19.664 -3.835 21.848 1.00 87.44 656 LYS A C 1
ATOM 5351 O O . LYS A 1 656 ? 20.409 -4.126 20.915 1.00 87.44 656 LYS A O 1
ATOM 5356 N N . LEU A 1 657 ? 18.974 -2.692 21.871 1.00 85.31 657 LEU A N 1
ATOM 5357 C CA . LEU A 1 657 ? 19.144 -1.643 20.856 1.00 85.31 657 LEU A CA 1
ATOM 5358 C C . LEU A 1 657 ? 20.504 -0.942 20.989 1.00 85.31 657 LEU A C 1
ATOM 5360 O O . LEU A 1 657 ? 21.171 -0.724 19.978 1.00 85.31 657 LEU A O 1
ATOM 5364 N N . GLY A 1 658 ? 20.943 -0.648 22.214 1.00 87.56 658 GLY A N 1
ATOM 5365 C CA . GLY A 1 658 ? 22.276 -0.102 22.478 1.00 87.56 658 GLY A CA 1
ATOM 5366 C C . GLY A 1 658 ? 23.400 -1.067 22.080 1.00 87.56 658 GLY A C 1
ATOM 5367 O O . GLY A 1 658 ? 24.368 -0.664 21.447 1.00 87.56 658 GLY A O 1
ATOM 5368 N N . GLU A 1 659 ? 23.254 -2.362 22.362 1.00 86.62 659 GLU A N 1
ATOM 5369 C CA . GLU A 1 659 ? 24.198 -3.406 21.937 1.00 86.62 659 GLU A CA 1
ATOM 5370 C C . GLU A 1 659 ? 24.237 -3.531 20.413 1.00 86.62 659 GLU A C 1
ATOM 5372 O O . GLU A 1 659 ? 25.300 -3.716 19.819 1.00 86.62 659 GLU A O 1
ATOM 5377 N N . TYR A 1 660 ? 23.085 -3.390 19.752 1.00 81.94 660 TYR A N 1
ATOM 5378 C CA . TYR A 1 660 ? 23.033 -3.337 18.297 1.00 81.94 660 TYR A CA 1
ATOM 5379 C C . TYR A 1 660 ? 23.846 -2.154 17.756 1.00 81.94 660 TYR A C 1
ATOM 5381 O O . TYR A 1 660 ? 24.645 -2.365 16.851 1.00 81.94 660 TYR A O 1
ATOM 5389 N N . LYS A 1 661 ? 23.723 -0.955 18.344 1.00 81.06 661 LYS A N 1
ATOM 5390 C CA . LYS A 1 661 ? 24.556 0.212 18.004 1.00 81.06 661 LYS A CA 1
ATOM 5391 C C . LYS A 1 661 ? 26.039 -0.038 18.260 1.00 81.06 661 LYS A C 1
ATOM 5393 O O . LYS A 1 661 ? 26.837 0.225 17.371 1.00 81.06 661 LYS A O 1
ATOM 5398 N N . LYS A 1 662 ? 26.404 -0.584 19.421 1.00 81.31 662 LYS A N 1
ATOM 5399 C CA . LYS A 1 662 ? 27.802 -0.873 19.783 1.00 81.31 662 LYS A CA 1
ATOM 5400 C C . LYS A 1 662 ? 28.480 -1.843 18.808 1.00 81.31 662 LYS A C 1
ATOM 5402 O O . LYS A 1 662 ? 29.668 -1.740 18.539 1.00 81.31 662 LYS A O 1
ATOM 5407 N N . ASN A 1 663 ? 27.715 -2.769 18.227 1.00 78.62 663 ASN A N 1
ATOM 5408 C CA . ASN A 1 663 ? 28.210 -3.656 17.170 1.00 78.62 663 ASN A CA 1
ATOM 5409 C C . ASN A 1 663 ? 28.470 -2.943 15.829 1.00 78.62 663 ASN A C 1
ATOM 5411 O O . ASN A 1 663 ? 29.156 -3.506 14.976 1.00 78.62 663 ASN A O 1
ATOM 5415 N N . LEU A 1 664 ? 27.870 -1.772 15.608 1.00 71.31 664 LEU A N 1
ATOM 5416 C CA . LEU A 1 664 ? 28.090 -0.931 14.425 1.00 71.31 664 LEU A CA 1
ATOM 5417 C C . LEU A 1 664 ? 29.188 0.103 14.664 1.00 71.31 664 LEU A C 1
ATOM 5419 O O . LEU A 1 664 ? 29.941 0.413 13.753 1.00 71.31 664 LEU A O 1
ATOM 5423 N N . ASP A 1 665 ? 29.261 0.603 15.891 1.00 76.81 665 ASP A N 1
ATOM 5424 C CA . ASP A 1 665 ? 30.135 1.674 16.338 1.00 76.81 665 ASP A CA 1
ATOM 5425 C C . ASP A 1 665 ? 30.760 1.256 17.680 1.00 76.81 665 ASP A C 1
ATOM 5427 O O . ASP A 1 665 ? 30.125 1.432 18.724 1.00 76.81 665 ASP A O 1
ATOM 5431 N N . PRO A 1 666 ? 31.949 0.622 17.674 1.00 83.06 666 PRO A N 1
ATOM 5432 C CA . PRO A 1 666 ? 32.578 0.095 18.886 1.00 83.06 666 PRO A CA 1
ATOM 5433 C C . PRO A 1 666 ? 32.875 1.148 19.961 1.00 83.06 666 PRO A C 1
ATOM 5435 O O . PRO A 1 666 ? 32.975 0.787 21.135 1.00 83.06 666 PRO A O 1
ATOM 5438 N N . GLU A 1 667 ? 32.988 2.424 19.574 1.00 85.75 667 GLU A N 1
ATOM 5439 C CA . GLU A 1 667 ? 33.194 3.560 20.482 1.00 85.75 667 GLU A CA 1
ATOM 5440 C C . GLU A 1 667 ? 31.902 3.976 21.203 1.00 85.75 667 GLU A C 1
ATOM 5442 O O . GLU A 1 667 ? 31.947 4.686 22.208 1.00 85.75 667 GLU A O 1
ATOM 5447 N N . TYR A 1 668 ? 30.737 3.510 20.739 1.00 87.44 668 TYR A N 1
ATOM 5448 C CA . TYR A 1 668 ? 29.466 3.812 21.380 1.00 87.44 668 TYR A CA 1
ATOM 5449 C C . TYR A 1 668 ? 29.361 3.173 22.771 1.00 87.44 668 TYR A C 1
ATOM 5451 O O . TYR A 1 668 ? 29.360 1.946 22.945 1.00 87.44 668 TYR A O 1
ATOM 5459 N N . GLU A 1 669 ? 29.169 4.026 23.773 1.00 90.56 669 GLU A N 1
ATOM 5460 C CA . GLU A 1 669 ? 28.946 3.630 25.155 1.00 90.56 669 GLU A CA 1
ATOM 5461 C C . GLU A 1 669 ? 27.450 3.661 25.495 1.00 90.56 669 GLU A C 1
ATOM 5463 O O . GLU A 1 669 ? 26.781 4.693 25.406 1.00 90.56 669 GLU A O 1
ATOM 5468 N N . ILE A 1 670 ? 26.910 2.519 25.927 1.00 92.19 670 ILE A N 1
ATOM 5469 C CA . ILE A 1 670 ? 25.502 2.418 26.317 1.00 92.19 670 ILE A CA 1
ATOM 5470 C C . ILE A 1 670 ? 25.332 3.033 27.709 1.00 92.19 670 ILE A C 1
ATOM 5472 O O . ILE A 1 670 ? 25.717 2.430 28.710 1.00 92.19 670 ILE A O 1
ATOM 5476 N N . LYS A 1 671 ? 24.699 4.206 27.780 1.00 94.12 671 LYS A N 1
ATOM 5477 C CA . LYS A 1 671 ? 24.378 4.896 29.040 1.00 94.12 671 LYS A CA 1
ATOM 5478 C C . LYS A 1 671 ? 22.883 4.849 29.311 1.00 94.12 671 LYS A C 1
ATOM 5480 O O . LYS A 1 671 ? 22.081 5.004 28.393 1.00 94.12 671 LYS A O 1
ATOM 5485 N N . PHE A 1 672 ? 22.505 4.684 30.576 1.00 94.62 672 PHE A N 1
ATOM 5486 C CA . PHE A 1 672 ? 21.109 4.685 31.011 1.00 94.62 672 PHE A CA 1
ATOM 5487 C C . PHE A 1 672 ? 20.858 5.762 32.060 1.00 94.62 672 PHE A C 1
ATOM 5489 O O . PHE A 1 672 ? 21.653 5.930 32.978 1.00 94.62 672 PHE A O 1
ATOM 5496 N N . ILE A 1 673 ? 19.708 6.428 31.958 1.00 94.94 673 ILE A N 1
ATOM 5497 C CA . ILE A 1 673 ? 19.182 7.321 32.995 1.00 94.94 673 ILE A CA 1
ATOM 5498 C C . ILE A 1 673 ? 17.808 6.807 33.410 1.00 94.94 673 ILE A C 1
ATOM 5500 O O . ILE A 1 673 ? 16.910 6.676 32.574 1.00 94.94 673 ILE A O 1
ATOM 5504 N N . GLU A 1 674 ? 17.628 6.528 34.699 1.00 93.00 674 GLU A N 1
ATOM 5505 C CA . GLU A 1 674 ? 16.324 6.164 35.244 1.00 93.00 674 GLU A CA 1
ATOM 5506 C C . GLU A 1 674 ? 15.551 7.427 35.636 1.00 93.00 674 GLU A C 1
ATOM 5508 O O . GLU A 1 674 ? 15.991 8.205 36.475 1.00 93.00 674 GLU A O 1
ATOM 5513 N N . THR A 1 675 ? 14.402 7.661 34.999 1.00 91.25 675 THR A N 1
ATOM 5514 C CA . THR A 1 675 ? 13.611 8.892 35.188 1.00 91.25 675 THR A CA 1
ATOM 5515 C C . THR A 1 675 ? 12.463 8.731 36.183 1.00 91.25 675 THR A C 1
ATOM 5517 O O . THR A 1 675 ? 11.717 9.681 36.412 1.00 91.25 675 THR A O 1
ATOM 5520 N N . GLY A 1 676 ? 12.251 7.521 36.703 1.00 89.44 676 GLY A N 1
ATOM 5521 C CA . GLY A 1 676 ? 11.069 7.167 37.485 1.00 89.44 676 GLY A CA 1
ATOM 5522 C C . GLY A 1 676 ? 9.801 6.987 36.635 1.00 89.44 676 GLY A C 1
ATOM 5523 O O . GLY A 1 676 ? 9.698 7.447 35.489 1.00 89.44 676 GLY A O 1
ATOM 5524 N N . LEU A 1 677 ? 8.816 6.281 37.204 1.00 85.75 677 LEU A N 1
ATOM 5525 C CA . LEU A 1 677 ? 7.495 6.122 36.594 1.00 85.75 677 LEU A CA 1
ATOM 5526 C C . LEU A 1 677 ? 6.765 7.462 36.581 1.00 85.75 677 LEU A C 1
ATOM 5528 O O . LEU A 1 677 ? 6.666 8.148 37.599 1.00 85.75 677 LEU A O 1
ATOM 5532 N N . LYS A 1 678 ? 6.183 7.814 35.434 1.00 84.19 678 LYS A N 1
ATOM 5533 C CA . LYS A 1 678 ? 5.344 9.011 35.350 1.00 84.19 678 LYS A CA 1
ATOM 5534 C C . LYS A 1 678 ? 4.036 8.796 36.111 1.00 84.19 678 LYS A C 1
ATOM 5536 O O . LYS A 1 678 ? 3.558 7.670 36.257 1.00 84.19 678 LYS A O 1
ATOM 5541 N N . LYS A 1 679 ? 3.407 9.894 36.548 1.00 81.06 679 LYS A N 1
ATOM 5542 C CA . LYS A 1 679 ? 2.087 9.862 37.198 1.00 81.06 679 LYS A CA 1
ATOM 5543 C C . LYS A 1 679 ? 1.108 9.024 36.367 1.00 81.06 679 LYS A C 1
ATOM 5545 O O . LYS A 1 679 ? 0.953 9.258 35.168 1.00 81.06 679 LYS A O 1
ATOM 5550 N N . ASN A 1 680 ? 0.453 8.061 37.016 1.00 83.69 680 ASN A N 1
ATOM 5551 C CA . ASN A 1 680 ? -0.530 7.149 36.419 1.00 83.69 680 ASN A CA 1
ATOM 5552 C C . ASN A 1 680 ? 0.011 6.204 35.322 1.00 83.69 680 ASN A C 1
ATOM 5554 O O . ASN A 1 680 ? -0.771 5.530 34.643 1.00 83.69 680 ASN A O 1
ATOM 5558 N N . GLU A 1 681 ? 1.334 6.097 35.164 1.00 83.31 681 GLU A N 1
ATOM 5559 C CA . GLU A 1 681 ? 1.965 5.058 34.353 1.00 83.31 681 GLU A CA 1
ATOM 5560 C C . GLU A 1 681 ? 1.946 3.712 35.094 1.00 83.31 681 GLU A C 1
ATOM 5562 O O . GLU A 1 681 ? 2.163 3.633 36.303 1.00 83.31 681 GLU A O 1
ATOM 5567 N N . LYS A 1 682 ? 1.666 2.620 34.374 1.00 86.94 682 LYS A N 1
ATOM 5568 C CA . LYS A 1 682 ? 1.696 1.273 34.952 1.00 86.94 682 LYS A CA 1
ATOM 5569 C C . LYS A 1 682 ? 3.072 0.643 34.817 1.00 86.94 682 LYS A C 1
ATOM 5571 O O . LYS A 1 682 ? 3.706 0.748 33.769 1.00 86.94 682 LYS A O 1
ATOM 5576 N N . LEU A 1 683 ? 3.463 -0.136 35.819 1.00 88.94 683 LEU A N 1
ATOM 5577 C CA . LEU A 1 683 ? 4.640 -0.994 35.720 1.00 88.94 683 LEU A CA 1
ATOM 5578 C C . LEU A 1 683 ? 4.427 -2.115 34.687 1.00 88.94 683 LEU A C 1
ATOM 5580 O O . LEU A 1 683 ? 5.212 -2.252 33.750 1.00 88.94 683 LEU A O 1
ATOM 5584 N N . HIS A 1 684 ? 3.293 -2.817 34.774 1.00 91.81 684 HIS A N 1
ATOM 5585 C CA . HIS A 1 684 ? 2.902 -3.885 33.850 1.00 91.81 684 HIS A CA 1
ATOM 5586 C C . HIS A 1 684 ? 1.504 -3.628 33.274 1.00 91.81 684 HIS A C 1
ATOM 5588 O O . HIS A 1 684 ? 0.565 -3.300 34.005 1.00 91.81 684 HIS A O 1
ATOM 5594 N N . GLU A 1 685 ? 1.358 -3.788 31.959 1.00 89.81 685 GLU A N 1
ATOM 5595 C CA . GLU A 1 685 ? 0.052 -3.747 31.292 1.00 89.81 685 GLU A CA 1
ATOM 5596 C C . GLU A 1 685 ? -0.638 -5.115 31.327 1.00 89.81 685 GLU A C 1
ATOM 5598 O O . GLU A 1 685 ? 0.002 -6.150 31.509 1.00 89.81 685 GLU A O 1
ATOM 5603 N N . LYS A 1 686 ? -1.959 -5.125 31.123 1.00 90.12 686 LYS A N 1
ATOM 5604 C CA . LYS A 1 686 ? -2.754 -6.348 30.941 1.00 90.12 686 LYS A CA 1
ATOM 5605 C C . LYS A 1 686 ? -3.628 -6.212 29.708 1.00 90.12 686 LYS A C 1
ATOM 5607 O O . LYS A 1 686 ? -4.205 -5.156 29.482 1.00 90.12 686 LYS A O 1
ATOM 5612 N N . LEU A 1 687 ? -3.756 -7.288 28.936 1.00 88.75 687 LEU A N 1
ATOM 5613 C CA . LEU A 1 687 ? -4.562 -7.287 27.710 1.00 88.75 687 LEU A CA 1
ATOM 5614 C C . LEU A 1 687 ? -6.071 -7.391 27.986 1.00 88.75 687 LEU A C 1
ATOM 5616 O O . LEU 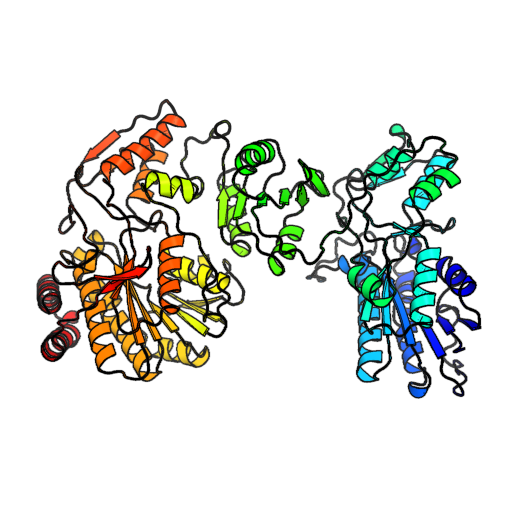A 1 687 ? -6.873 -6.951 27.165 1.00 88.75 687 LEU A O 1
ATOM 5620 N N . HIS A 1 688 ? -6.450 -7.961 29.132 1.00 90.25 688 HIS A N 1
ATOM 5621 C CA . HIS A 1 688 ? -7.835 -8.170 29.549 1.00 90.25 688 HIS A CA 1
ATOM 5622 C C . HIS A 1 688 ? -7.996 -8.039 31.068 1.00 90.25 688 HIS A C 1
ATOM 5624 O O . HIS A 1 688 ? -7.026 -8.088 31.831 1.00 90.25 688 HIS A O 1
ATOM 5630 N N . GLU A 1 689 ? -9.235 -7.871 31.512 1.00 88.56 689 GLU A N 1
ATOM 5631 C CA . GLU A 1 689 ? -9.599 -7.853 32.926 1.00 88.56 689 GLU A CA 1
ATOM 5632 C C . GLU A 1 689 ? -9.666 -9.261 33.517 1.00 88.56 689 GLU A C 1
ATOM 5634 O O . GLU A 1 689 ? -9.984 -10.226 32.825 1.00 88.56 689 GLU A O 1
ATOM 5639 N N . LYS A 1 690 ? -9.470 -9.375 34.839 1.00 85.88 690 LYS A N 1
ATOM 5640 C CA . LYS A 1 690 ? -9.640 -10.651 35.558 1.00 85.88 690 LYS A CA 1
ATOM 5641 C C . LYS A 1 690 ? -11.040 -11.253 35.360 1.00 85.88 690 LYS A C 1
ATOM 5643 O O . LYS A 1 690 ? -11.168 -12.467 35.290 1.00 85.88 690 LYS A O 1
ATOM 5648 N N . LYS A 1 691 ? -12.078 -10.411 35.256 1.00 87.94 691 LYS A N 1
ATOM 5649 C CA . LYS A 1 691 ? -13.468 -10.849 35.049 1.00 87.94 691 LYS A CA 1
ATOM 5650 C C . LYS A 1 691 ? -13.793 -11.235 33.600 1.00 87.94 691 LYS A C 1
ATOM 5652 O O . LYS A 1 691 ? -14.832 -11.845 33.367 1.00 87.94 691 LYS A O 1
ATOM 5657 N N . GLU A 1 692 ? -12.955 -10.883 32.624 1.00 91.44 692 GLU A N 1
ATOM 5658 C CA . GLU A 1 692 ? -13.204 -11.168 31.206 1.00 91.44 692 GLU A CA 1
ATOM 5659 C C . GLU A 1 692 ? -12.817 -12.618 30.864 1.00 91.44 692 GLU A C 1
ATOM 5661 O O . GLU A 1 692 ? -11.671 -13.033 31.029 1.00 91.44 692 GLU A O 1
ATOM 5666 N N . LYS A 1 693 ? -13.777 -13.396 30.351 1.00 93.12 693 LYS A N 1
ATOM 5667 C CA . LYS A 1 693 ? -13.587 -14.782 29.905 1.00 93.12 693 LYS A CA 1
ATOM 5668 C C . LYS A 1 693 ? -13.240 -14.806 28.422 1.00 93.12 693 LYS A C 1
ATOM 5670 O O . LYS A 1 693 ? -14.103 -14.551 27.573 1.00 93.12 693 LYS A O 1
ATOM 5675 N N . LEU A 1 694 ? -11.995 -15.150 28.108 1.00 94.44 694 LEU A N 1
ATOM 5676 C CA . LEU A 1 694 ? -11.506 -15.211 26.734 1.00 94.44 694 LEU A CA 1
ATOM 5677 C C . LEU A 1 694 ? -11.895 -16.518 26.043 1.00 94.44 694 LEU A C 1
ATOM 5679 O O . LEU A 1 694 ? -11.745 -17.608 26.587 1.00 94.44 694 LEU A O 1
ATOM 5683 N N . ARG A 1 695 ? -12.358 -16.403 24.800 1.00 96.38 695 ARG A N 1
ATOM 5684 C CA . ARG A 1 695 ? -12.558 -17.519 23.875 1.00 96.38 695 ARG A CA 1
ATOM 5685 C C . ARG A 1 695 ? -11.644 -17.336 22.675 1.00 96.38 695 ARG A C 1
ATOM 5687 O O . ARG A 1 695 ? -11.492 -16.235 22.146 1.00 96.38 695 ARG A O 1
ATOM 5694 N N . LYS A 1 696 ? -11.009 -18.422 22.255 1.00 96.25 696 LYS A N 1
ATOM 5695 C CA . LYS A 1 696 ? -10.067 -18.422 21.137 1.00 96.25 696 LYS A CA 1
ATOM 5696 C C . LYS A 1 696 ? -10.832 -18.408 19.813 1.00 96.25 696 LYS A C 1
ATOM 5698 O O . LYS A 1 696 ? -11.709 -19.240 19.615 1.00 96.25 696 LYS A O 1
ATOM 5703 N N . VAL A 1 697 ? -10.485 -17.488 18.910 1.00 95.00 697 VAL A N 1
ATOM 5704 C CA . VAL A 1 697 ? -10.923 -17.542 17.501 1.00 95.00 697 VAL A CA 1
ATOM 5705 C C . VAL A 1 697 ? -9.923 -18.371 16.703 1.00 95.00 697 VAL A C 1
ATOM 5707 O O . VAL A 1 697 ? -10.292 -19.276 15.965 1.00 95.00 697 VAL A O 1
ATOM 5710 N N . ASN A 1 698 ? -8.637 -18.055 16.864 1.00 93.38 698 ASN A N 1
ATOM 5711 C CA . ASN A 1 698 ? -7.503 -18.779 16.295 1.00 93.38 698 ASN A CA 1
ATOM 5712 C C . ASN A 1 698 ? -6.241 -18.514 17.141 1.00 93.38 698 ASN A C 1
ATOM 5714 O O . ASN A 1 698 ? -6.336 -18.013 18.257 1.00 93.38 698 ASN A O 1
ATOM 5718 N N . HIS A 1 699 ? -5.048 -18.860 16.645 1.00 90.94 699 HIS A N 1
ATOM 5719 C CA . HIS A 1 699 ? -3.795 -18.641 17.383 1.00 90.94 699 HIS A CA 1
ATOM 5720 C C . HIS A 1 699 ? -3.495 -17.159 17.689 1.00 90.94 699 HIS A C 1
ATOM 5722 O O . HIS A 1 699 ? -2.874 -16.865 18.707 1.00 90.94 699 HIS A O 1
ATOM 5728 N N . ASN A 1 700 ? -3.960 -16.234 16.846 1.00 93.94 700 ASN A N 1
ATOM 5729 C CA . ASN A 1 700 ? -3.593 -14.817 16.895 1.00 93.94 700 ASN A CA 1
ATOM 5730 C C . ASN A 1 700 ? -4.692 -13.908 17.462 1.00 93.94 700 ASN A C 1
ATOM 5732 O O . ASN A 1 700 ? -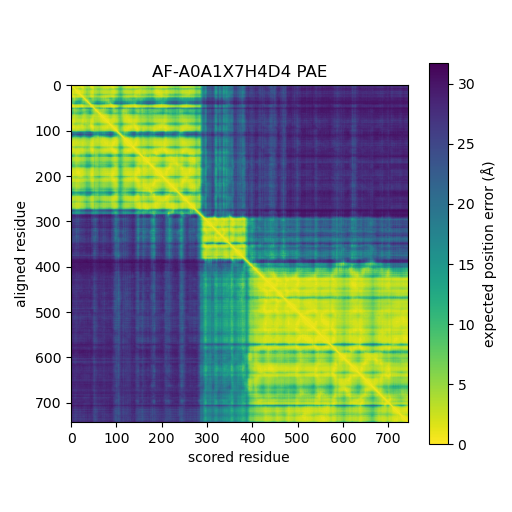4.428 -12.740 17.735 1.00 93.94 700 ASN A O 1
ATOM 5736 N N . VAL A 1 701 ? -5.925 -14.403 17.605 1.00 96.00 701 VAL A N 1
ATOM 5737 C CA . VAL A 1 701 ? -7.079 -13.590 18.009 1.00 96.00 701 VAL A CA 1
ATOM 5738 C C . VAL A 1 701 ? -7.964 -14.347 18.995 1.00 96.00 701 VAL A C 1
ATOM 5740 O O . VAL A 1 701 ? -8.388 -15.479 18.748 1.00 96.00 701 VAL A O 1
ATOM 5743 N N . PHE A 1 702 ? -8.297 -13.665 20.085 1.00 96.94 702 PHE A N 1
ATOM 5744 C CA . PHE A 1 702 ? -9.283 -14.060 21.085 1.00 96.94 702 PHE A CA 1
ATOM 5745 C C . PHE A 1 702 ? -10.447 -13.069 21.083 1.00 96.94 702 PHE A C 1
ATOM 5747 O O . PHE A 1 702 ? -10.326 -11.965 20.553 1.00 96.94 702 PHE A O 1
ATOM 5754 N N . TYR A 1 703 ? -11.567 -13.433 21.699 1.00 96.81 703 TYR A N 1
ATOM 5755 C CA . TYR A 1 703 ? -12.646 -12.501 22.012 1.00 96.81 703 TYR A CA 1
ATOM 5756 C C . TYR A 1 703 ? -13.153 -12.692 23.440 1.00 96.81 703 TYR A C 1
ATOM 5758 O O . TYR A 1 703 ? -13.134 -13.798 23.982 1.00 96.81 703 TYR A O 1
ATOM 5766 N N . VAL A 1 704 ? -13.628 -11.607 24.044 1.00 95.75 704 VAL A N 1
ATOM 5767 C CA . VAL A 1 704 ? -14.287 -11.619 25.351 1.00 95.75 704 VAL A CA 1
ATOM 5768 C C . VAL A 1 704 ? -15.703 -12.171 25.185 1.00 95.75 704 VAL A C 1
ATOM 5770 O O . VAL A 1 704 ? -16.506 -11.641 24.414 1.00 95.75 704 VAL A O 1
ATOM 5773 N N . SER A 1 705 ? -16.011 -13.270 25.873 1.00 90.69 705 SER A N 1
ATOM 5774 C CA . SER A 1 705 ? -17.284 -13.985 25.712 1.00 90.69 705 SER A CA 1
ATOM 5775 C C . SER A 1 705 ? -18.407 -13.452 26.598 1.00 90.69 705 SER A C 1
ATOM 5777 O O . SER A 1 705 ? -19.546 -13.371 26.134 1.00 90.69 705 SER A O 1
ATOM 5779 N N . ASN A 1 706 ? -18.084 -13.048 27.825 1.00 84.69 706 ASN A N 1
ATOM 5780 C CA . ASN A 1 706 ? -19.018 -12.501 28.800 1.00 84.69 706 ASN A CA 1
ATOM 5781 C C . ASN A 1 706 ? -19.062 -10.969 28.742 1.00 84.69 706 ASN A C 1
ATOM 5783 O O . ASN A 1 706 ? -18.043 -10.319 28.542 1.00 84.69 706 ASN A O 1
ATOM 5787 N N . ASN A 1 707 ? -20.245 -10.389 28.938 1.00 72.62 707 ASN A N 1
ATOM 5788 C CA . ASN A 1 707 ? -20.399 -8.941 29.016 1.00 72.62 707 ASN A CA 1
ATOM 5789 C C . ASN A 1 707 ? -21.351 -8.584 30.162 1.00 72.62 707 ASN A C 1
ATOM 5791 O O . ASN A 1 707 ? -22.565 -8.536 29.974 1.00 72.62 707 ASN A O 1
ATOM 5795 N N . ASN A 1 708 ? -20.795 -8.367 31.354 1.00 73.56 708 ASN A N 1
ATOM 5796 C CA . ASN A 1 708 ? -21.552 -7.873 32.503 1.00 73.56 708 ASN A CA 1
ATOM 5797 C C . ASN A 1 708 ? -21.548 -6.345 32.438 1.00 73.56 708 ASN A C 1
ATOM 5799 O O . ASN A 1 708 ? -20.688 -5.715 33.042 1.00 73.56 708 ASN A O 1
ATOM 5803 N N . PHE A 1 709 ? -22.462 -5.775 31.650 1.00 84.12 709 PHE A N 1
ATOM 5804 C CA . PHE A 1 709 ? -22.561 -4.333 31.425 1.00 84.12 709 PHE A CA 1
ATOM 5805 C C . PHE A 1 709 ? -23.949 -3.814 31.818 1.00 84.12 709 PHE A C 1
ATOM 5807 O O . PHE A 1 709 ? -24.965 -4.228 31.251 1.00 84.12 709 PHE A O 1
ATOM 5814 N N . SER A 1 710 ? -24.004 -2.896 32.790 1.00 90.06 710 SER A N 1
ATOM 5815 C CA . SER A 1 710 ? -25.262 -2.282 33.233 1.00 90.06 710 SER A CA 1
ATOM 5816 C C . SER A 1 710 ? -25.622 -1.071 32.372 1.00 90.06 710 SER A C 1
ATOM 5818 O O . SER A 1 710 ? -25.146 0.043 32.585 1.00 90.06 710 SER A O 1
ATOM 5820 N N . TYR A 1 711 ? -26.516 -1.293 31.409 1.00 89.75 711 TYR A N 1
ATOM 5821 C CA . TYR A 1 711 ? -26.963 -0.278 30.451 1.00 89.75 711 TYR A CA 1
ATOM 5822 C C . TYR A 1 711 ? -27.602 0.945 31.105 1.00 89.75 711 TYR A C 1
ATOM 5824 O O . TYR A 1 711 ? -27.269 2.070 30.747 1.00 89.75 711 TYR A O 1
ATOM 5832 N N . HIS A 1 712 ? -28.503 0.734 32.068 1.00 91.56 712 HIS A N 1
ATOM 5833 C CA . HIS A 1 712 ? -29.196 1.830 32.744 1.00 91.56 712 HIS A CA 1
ATOM 5834 C C . HIS A 1 712 ? -28.207 2.708 33.523 1.00 91.56 712 HIS A C 1
ATOM 5836 O O . HIS A 1 712 ? -28.221 3.933 33.403 1.00 91.56 712 HIS A O 1
ATOM 5842 N N . LYS A 1 713 ? -27.302 2.076 34.286 1.00 94.25 713 LYS A N 1
ATOM 5843 C CA . LYS A 1 713 ? -26.283 2.787 35.066 1.00 94.25 713 LYS A CA 1
ATOM 5844 C C . LYS A 1 713 ? -25.321 3.548 34.154 1.00 94.25 713 LYS A C 1
ATOM 5846 O O . LYS A 1 713 ? -25.023 4.707 34.434 1.00 94.25 713 LYS A O 1
ATOM 5851 N N . PHE A 1 714 ? -24.888 2.924 33.054 1.00 95.75 714 PHE A N 1
ATOM 5852 C CA . PHE A 1 714 ? -24.025 3.575 32.073 1.00 95.75 714 PHE A CA 1
ATOM 5853 C C . PHE A 1 714 ? -24.705 4.785 31.444 1.00 95.75 714 PHE A C 1
ATOM 5855 O O . PHE A 1 714 ? -24.131 5.865 31.470 1.00 95.75 714 PHE A O 1
ATOM 5862 N N . ASN A 1 715 ? -25.937 4.634 30.947 1.00 95.00 715 ASN A N 1
ATOM 5863 C CA . ASN A 1 715 ? -26.660 5.723 30.296 1.00 95.00 715 ASN A CA 1
ATOM 5864 C C . ASN A 1 715 ? -26.818 6.937 31.224 1.00 95.00 715 ASN A C 1
ATOM 5866 O O . ASN A 1 715 ? -26.519 8.058 30.824 1.00 95.00 715 ASN A O 1
ATOM 5870 N N . LYS A 1 716 ? -27.205 6.714 32.490 1.00 95.88 716 LYS A N 1
ATOM 5871 C CA . LYS A 1 716 ? -27.350 7.786 33.488 1.00 95.88 716 LYS A CA 1
ATOM 5872 C C . LYS A 1 716 ? -26.041 8.554 33.700 1.00 95.88 716 LYS A C 1
ATOM 5874 O O . LYS A 1 716 ? -26.030 9.781 33.629 1.00 95.88 716 LYS A O 1
ATOM 5879 N N . LEU A 1 717 ? -24.941 7.844 33.955 1.00 96.69 717 LEU A N 1
ATOM 5880 C CA . LEU A 1 717 ? -23.647 8.476 34.235 1.00 96.69 717 LEU A CA 1
ATOM 5881 C C . LEU A 1 717 ? -23.031 9.116 32.984 1.00 96.69 717 LEU A C 1
ATOM 5883 O O . LEU A 1 717 ? -22.449 10.196 33.066 1.00 96.69 717 LEU A O 1
ATOM 5887 N N . PHE A 1 718 ? -23.200 8.486 31.823 1.00 96.38 718 PHE A N 1
ATOM 5888 C CA . PHE A 1 718 ? -22.707 9.001 30.553 1.00 96.38 718 PHE A CA 1
ATOM 5889 C C . PHE A 1 718 ? -23.426 10.287 30.132 1.00 96.38 718 PHE A C 1
ATOM 5891 O O . PHE A 1 718 ? -22.755 11.255 29.790 1.00 96.38 718 PHE A O 1
ATOM 5898 N N . LEU A 1 719 ? -24.760 10.346 30.239 1.00 95.50 719 LEU A N 1
ATOM 5899 C CA . LEU A 1 719 ? -25.526 11.572 29.976 1.00 95.50 719 LEU A CA 1
ATOM 5900 C C . LEU A 1 719 ? -25.138 12.707 30.930 1.00 95.50 719 LEU A C 1
ATOM 5902 O O . LEU A 1 719 ? -25.083 13.865 30.519 1.00 95.50 719 LEU A O 1
ATOM 5906 N N . ASN A 1 720 ? -24.843 12.386 32.195 1.00 95.81 720 ASN A N 1
ATOM 5907 C CA . ASN A 1 720 ? -24.345 13.377 33.143 1.00 95.81 720 ASN A CA 1
ATOM 5908 C C . ASN A 1 720 ? -22.978 13.937 32.720 1.00 95.81 720 ASN A C 1
ATOM 5910 O O . ASN A 1 720 ? -22.787 15.152 32.740 1.00 95.81 720 ASN A O 1
ATOM 5914 N N . LEU A 1 721 ? -22.044 13.071 32.306 1.00 96.44 721 LEU A N 1
ATOM 5915 C CA . LEU A 1 721 ? -20.751 13.501 31.773 1.00 96.44 721 LEU A CA 1
ATOM 5916 C C . LEU A 1 721 ? -20.933 14.352 30.511 1.00 96.44 721 LEU A C 1
ATOM 5918 O O . LEU A 1 721 ? -20.362 15.432 30.428 1.00 96.44 721 LEU A O 1
ATOM 5922 N N . GLU A 1 722 ? -21.733 13.892 29.549 1.00 94.88 722 GLU A N 1
ATOM 5923 C CA . GLU A 1 722 ? -21.946 14.570 28.266 1.00 94.88 722 GLU A CA 1
ATOM 5924 C C . GLU A 1 722 ? -22.501 15.988 28.439 1.00 94.88 722 GLU A C 1
ATOM 5926 O O . GLU A 1 722 ? -22.002 16.920 27.811 1.00 94.88 722 GLU A O 1
ATOM 5931 N N . LYS A 1 723 ? -23.490 16.171 29.320 1.00 94.25 723 LYS A N 1
ATOM 5932 C CA . LYS A 1 723 ? -24.084 17.490 29.576 1.00 94.25 723 LYS A CA 1
ATOM 5933 C C . LYS A 1 723 ? -23.123 18.442 30.279 1.00 94.25 723 LYS A C 1
ATOM 5935 O O . LYS A 1 723 ? -23.148 19.639 30.014 1.00 94.25 723 LYS A O 1
ATOM 5940 N N . ASN A 1 724 ? -22.289 17.921 31.179 1.00 94.19 724 ASN A N 1
ATOM 5941 C CA . ASN A 1 724 ? -21.614 18.763 32.159 1.00 94.19 724 ASN A CA 1
ATOM 5942 C C . ASN A 1 724 ? -20.093 18.846 32.021 1.00 94.19 724 ASN A C 1
ATOM 5944 O O . ASN A 1 724 ? -19.496 19.692 32.684 1.00 94.19 724 ASN A O 1
ATOM 5948 N N . TYR A 1 725 ? -19.446 18.022 31.184 1.00 94.31 725 TYR A N 1
ATOM 5949 C CA . TYR A 1 725 ? -17.979 17.977 31.141 1.00 94.31 725 TYR A CA 1
ATOM 5950 C C . TYR A 1 725 ? -17.365 19.355 30.883 1.00 94.31 725 TYR A C 1
ATOM 5952 O O . TYR A 1 725 ? -16.372 19.666 31.522 1.00 94.31 725 TYR A O 1
ATOM 5960 N N . LYS A 1 726 ? -17.988 20.204 30.049 1.00 92.62 726 LYS A N 1
ATOM 5961 C CA . LYS A 1 726 ? -17.527 21.573 29.738 1.00 92.62 726 LYS A CA 1
ATOM 5962 C C . LYS A 1 726 ? -17.443 22.493 30.962 1.00 92.62 726 LYS A C 1
ATOM 5964 O O . LYS A 1 726 ? -16.616 23.395 30.973 1.00 92.62 726 LYS A O 1
ATOM 5969 N N . TYR A 1 727 ? -18.266 22.249 31.979 1.00 93.75 727 TYR A N 1
ATOM 5970 C CA . TYR A 1 727 ? -18.347 23.058 33.200 1.00 93.75 727 TYR A CA 1
ATOM 5971 C C . TYR A 1 727 ? -17.582 22.435 34.375 1.00 93.75 727 TYR A C 1
ATOM 5973 O O . TYR A 1 727 ? -17.519 23.007 35.460 1.00 93.75 727 TYR A O 1
ATOM 5981 N N . TYR A 1 728 ? -17.033 21.231 34.203 1.00 93.31 728 TYR A N 1
ATOM 5982 C CA . TYR A 1 728 ? -16.342 20.517 35.268 1.00 93.31 728 TYR A CA 1
ATOM 5983 C C . TYR A 1 728 ? -14.845 20.832 35.287 1.00 93.31 728 TYR A C 1
ATOM 5985 O O . TYR A 1 728 ? -14.180 20.934 34.254 1.00 93.31 728 TYR A O 1
ATOM 5993 N N . SER A 1 729 ? -14.290 20.910 36.497 1.00 94.75 729 SER A N 1
ATOM 5994 C CA . SER A 1 729 ? -12.842 20.898 36.692 1.00 94.75 729 SER A CA 1
ATOM 5995 C C . SER A 1 729 ? -12.252 19.554 36.249 1.00 94.75 729 SER A C 1
ATOM 5997 O O . SER A 1 729 ? -12.924 18.518 36.289 1.00 94.75 729 SER A O 1
ATOM 5999 N N . SER A 1 730 ? -10.968 19.538 35.878 1.00 93.56 730 SER A N 1
ATOM 6000 C CA . SER A 1 730 ? -10.268 18.311 35.465 1.00 93.56 730 SER A CA 1
ATOM 6001 C C . SER A 1 730 ? -10.398 17.177 36.491 1.00 93.56 730 SER A C 1
ATOM 6003 O O . SER A 1 730 ? -10.621 16.032 36.105 1.00 93.56 730 SER A O 1
ATOM 6005 N N . GLY A 1 731 ? -10.327 17.488 37.792 1.00 94.75 731 GLY A N 1
ATOM 6006 C CA . GLY A 1 731 ? -10.507 16.504 38.865 1.00 94.75 731 GLY A CA 1
ATOM 6007 C C . GLY A 1 731 ? -11.914 15.903 38.892 1.00 94.75 731 GLY A C 1
ATOM 6008 O O . GLY A 1 731 ? -12.063 14.683 38.950 1.00 94.75 731 GLY A O 1
ATOM 6009 N N . LYS A 1 732 ? -12.952 16.739 38.752 1.00 95.81 732 LYS A N 1
ATOM 6010 C CA . LYS A 1 732 ? -14.344 16.273 38.701 1.00 95.81 732 LYS A CA 1
ATOM 6011 C C . LYS A 1 732 ? -14.610 15.415 37.463 1.00 95.81 732 LYS A C 1
ATOM 6013 O O . LYS A 1 732 ? -15.260 14.380 37.579 1.00 95.81 732 LYS A O 1
ATOM 6018 N N . ILE A 1 733 ? -14.049 15.781 36.305 1.00 96.56 733 ILE A N 1
ATOM 6019 C CA . ILE A 1 733 ? -14.127 14.948 35.097 1.00 96.56 733 ILE A CA 1
ATOM 6020 C C . ILE A 1 733 ? -13.487 13.587 35.357 1.00 96.56 733 ILE A C 1
ATOM 6022 O O . ILE A 1 733 ? -14.133 12.574 35.111 1.00 96.56 733 ILE A O 1
ATOM 6026 N N . ILE A 1 734 ? -12.258 13.542 35.883 1.00 95.81 734 ILE A N 1
ATOM 6027 C CA . ILE A 1 734 ? -11.561 12.280 36.176 1.00 95.81 734 ILE A CA 1
ATOM 6028 C C . ILE A 1 734 ? -12.400 11.386 37.097 1.00 95.81 734 ILE A C 1
ATOM 6030 O O . ILE A 1 734 ? -12.534 10.198 36.803 1.00 95.81 734 ILE A O 1
ATOM 6034 N N . ASN A 1 735 ? -13.012 11.943 38.145 1.00 96.38 735 ASN A N 1
ATOM 6035 C CA . ASN A 1 735 ? -13.894 11.191 39.042 1.00 96.38 735 ASN A CA 1
ATOM 6036 C C . ASN A 1 735 ? -15.090 10.593 38.286 1.00 96.38 735 ASN A C 1
ATOM 6038 O O . ASN A 1 735 ? -15.343 9.394 38.393 1.00 96.38 735 ASN A O 1
ATOM 6042 N N . CYS A 1 736 ? -15.762 11.378 37.436 1.00 96.62 736 CYS A N 1
ATOM 6043 C CA . CYS A 1 736 ? -16.833 10.859 36.583 1.00 96.62 736 CYS A CA 1
ATOM 6044 C C . CYS A 1 736 ? -16.336 9.747 35.643 1.00 96.62 736 CYS A C 1
ATOM 6046 O O . CYS A 1 736 ? -17.003 8.724 35.492 1.00 96.62 736 CYS A O 1
ATOM 6048 N N . LEU A 1 737 ? -15.158 9.906 35.028 1.00 97.38 737 LEU A N 1
ATOM 6049 C CA . LEU A 1 737 ? -14.594 8.875 34.152 1.00 97.38 737 LEU A CA 1
ATOM 6050 C C . LEU A 1 737 ? -14.330 7.569 34.920 1.00 97.38 737 LEU A C 1
ATOM 6052 O O . LEU A 1 737 ? -14.633 6.485 34.417 1.00 97.38 737 LEU A O 1
ATOM 6056 N N . GLN A 1 738 ? -13.795 7.663 36.140 1.00 96.31 738 GLN A N 1
ATOM 6057 C CA . GLN A 1 738 ? -13.550 6.516 37.015 1.00 96.31 738 GLN A CA 1
ATOM 6058 C C . GLN A 1 738 ? -14.848 5.804 37.403 1.00 96.31 738 GLN A C 1
ATOM 6060 O O . GLN A 1 738 ? -14.906 4.576 37.353 1.00 96.31 738 GLN A O 1
ATOM 6065 N N . GLU A 1 739 ? -15.891 6.552 37.767 1.00 96.25 739 GLU A N 1
ATOM 6066 C CA . GLU A 1 739 ? -17.203 5.993 38.103 1.00 96.25 739 GLU A CA 1
ATOM 6067 C C . GLU A 1 739 ? -17.833 5.249 36.928 1.00 96.25 739 GLU A C 1
ATOM 6069 O O . GLU A 1 739 ? -18.309 4.125 37.100 1.00 96.25 739 GLU A O 1
ATOM 6074 N N . ILE A 1 740 ? -17.782 5.832 35.726 1.00 96.06 740 ILE A N 1
ATOM 6075 C CA . ILE A 1 740 ? -18.309 5.195 34.516 1.00 96.06 740 ILE A CA 1
ATOM 6076 C C . ILE A 1 740 ? -17.536 3.903 34.212 1.00 96.06 740 ILE A C 1
ATOM 6078 O O . ILE A 1 740 ? -18.147 2.878 33.917 1.00 96.06 740 ILE A O 1
ATOM 6082 N N . CYS A 1 741 ? -16.206 3.899 34.350 1.00 93.94 741 CYS A N 1
ATOM 6083 C CA . CYS A 1 741 ? -15.377 2.718 34.071 1.00 93.94 741 CYS A CA 1
ATOM 6084 C C . CYS A 1 741 ? -15.625 1.528 35.016 1.00 93.94 741 CYS A C 1
ATOM 6086 O O . CYS A 1 741 ? -15.240 0.409 34.677 1.00 93.94 741 CYS A O 1
ATOM 6088 N N . LYS A 1 742 ? -16.237 1.741 36.191 1.00 90.81 742 LYS A N 1
ATOM 6089 C CA . LYS A 1 742 ? -16.578 0.664 37.142 1.00 90.81 742 LYS A CA 1
ATOM 6090 C C . LYS A 1 742 ? -17.777 -0.185 36.691 1.00 90.81 742 LYS A C 1
ATOM 6092 O O . LYS A 1 742 ? -17.998 -1.251 37.265 1.00 90.81 742 LYS A O 1
ATOM 6097 N N . ILE A 1 743 ? -18.545 0.290 35.707 1.00 86.38 743 ILE A N 1
ATOM 6098 C CA . ILE A 1 743 ? -19.705 -0.396 35.113 1.00 86.38 743 ILE A CA 1
ATOM 6099 C C . ILE A 1 743 ? -19.227 -1.473 34.144 1.00 86.38 743 ILE A C 1
ATOM 6101 O O . ILE A 1 743 ? -19.649 -2.635 34.321 1.00 86.38 743 ILE A O 1
#

Secondary structure (DSSP, 8-state):
--EEEEES---HHHHHHHTT-SSEEEE-TTS--GGG-----SS-EEEEE-----GGGGGG--GGGHHHHHIIIIIHHHHHHHTS-GGGEEEEEEEEEGGGGG--S-TT--TT-TTSHHHHHHHHHHHHHHHHHHHHTTT-EEEEEEE-EEE--TT-SS-HHHHHHHHHHTT--EEEEGGG--EEEEEEHHHHHHHHHHHHHS---SEEEEES-SEEEEHHHHHHHTT--GGGEEEE-S----SEE---THHHHHHH----PPPHHHHHHHHHT--S-PPP--EE----S---EEEEEE--SHHHHHHHHHHTTTS-EEEEE-S-TTTTT-EETTEEEE-HHHHHHHHTTSEEEEEEE--TTS-HHHHHHHHHHHHTT-S-EEE---TT---S----GGGS-HHHHHHHTT-PPPP-PPPTT-TT-EEEEESTTSHHHHHHHHHHHHTT-SEEEEEES-HHHHHHHTTSS-TTEEEEE--TT-HHHHHHHHHHHT--EEEE------HHHHTT-HHHHIIIIIIHHHHHHHHHHHHT-EEEEEEEGGGTS--SHHHHHHHHHHHHHHHHHHH-SSS-EEEEEE-EEET-TT-HHHHHHHHHHTTPPEEES-TT-EE-EEEHHHHHHHHHHGGGSS--S-EEEE---S-EEHHHHHHHHHHHHHTT-TT----EEE--PPTT--SB--SS-TT--EEESSSSEEEE------HHHHHHHHHHHHHHGGGS-HHHHHHHHHHHHT-

Sequence (743 aa):
MIKTIIFGKRSSLTNSIIKKIKKFEVISSSNINFDNLKFDDSQKKNYIFNNFYPSFKLNTLSPTQYESFLNLSLVNLIKILSNLSIKNINKIIYTSSSSVYGIDEDLKHSSSDKYNRKIYSSFKYSSEKIIQNFCQNRKINFYIMRLFNTYGDTTDQFSFIEKLIHSKKNNLKLTLINNGVSLRDFINIDDVALIYKKFLEKKCDDGIYDIGTGQGKLIQNLVDFVNFDKKKLIKKNNSHEISNSIADITRLTKNIGNIKFKSLENYLMRNLRISKKKVFFSTKFNYSNVEYKGSVIYGAGFAGEKLFLRLKKKEKIIFFVDDDPKKQNNLFNNIPIISFDSLKQINRRKIIDKIYIAMPSLSNLEIDNLNIKLRKYFFDVRYLPEKKFLNNNYINLNDLKNDQLNLFLNRKPIYIDKIKGLKKKNILVTGAVGTIGFEICRQLIYQNAKNVVGIDKSEIGIYEKKDQIDKRFKLKLCDINDSTLINQIISKNKIDLIIHAAAYKHVNILEKNVHAAVVNNIIGTKTLCEVAVKKNIDLILISTDKAAQPKSVLGYSKKICEQIIHFYNKNSKKNYMNIVRFGNVFGSSGSAITKFIEQINNNEPLTITNKSATRFFMTILEACYLVIKTTSFKIRNKTFILNMGNPINIYELAQKLGEYKKNLDPEYEIKFIETGLKKNEKLHEKLHEKKEKLRKVNHNVFYVSNNNFSYHKFNKLFLNLEKNYKYYSSGKIINCLQEICKI

Radius of gyration: 34.01 Å; Cα contacts (8 Å, |Δi|>4): 1301; chains: 1; bounding box: 68×47×99 Å

Mean predicted aligned error: 16.97 Å